Protein AF-A0A933Q058-F1 (afdb_monomer)

Secondary structure (DSSP, 8-state):
-EEES-BS-EEEEEEE--EEEEESS-EE-SSEEEES-EEEEEEEEEES-EEEEESTT-EEE-SSEEEES-EEEEEEEEEES-EEEEEE-S---PPEEEE-SSEEEES-EEEEEEEEEES-EEEEEESSS-S-EEEE-SSEEEEEEEEEEEEEEEES-EEEEEESSS-EEEE-SSEEEEESPPEE-S-EES-EE-S--------EEEEETTT-SEES-SEEEEEEEESS--EEEEESSTT-TT---EE--SEEEEE----SSS-EEEEEEEEEEEGGGTEEPPPEEEEEEES--EEEE-TT--TTS-S-STTS-BS-HHHHHHHH-SSEEEEEESEEEEETBEE--EEETTEEEEEEEES-EEEEEEEEE-TTSS-B-S-EEEE-TTSEEEEEEEEEEEEEEEEEEES-B-SB-SSEEEEEEES-EEEEEEEES-B-TTB-SSEEEEEES-EEEEEEEE--EEEPPSS-PPEE-SSEEEES-BS-EEEEEEES-EEEEESS-EE-SSEEEES-BS-EEEEEEES-EEEEESSS--EE-SSEEEES-EEEEEEEEEES-EEEEEE-S---PPEEEE-SSEEEES-EEEEEEEEEES-EEEEEESSS-S-EEEE-SSEEEEEEEEEEE-SEEES-EEEEEESSS-EEEE-SSEEEEESPPEE-S-EES-EEEESS--

pLDDT: mean 88.63, std 10.22, range [38.56, 98.69]

Sequence (674 aa):
MYLGFSTNCTLSGSIGSNFSRVHNAYNFGGGLYLDNTVDTIVDSVIRKNCNTIWWTGSNSSGGGVYVNRGSNITLNGAITENMSTAASSSTHGQPFICSGGGVYITNASHVTVNGIVSSNAVSASDTHGTHVVYSYGGGIACFNSTSIVLNTNILSNAGLANTTSLAGYAYGGGIYYEGTIPVISGTVINNIPDNLYPPYFNICYFAINSNARTTLDTNVAIYIEASNLQVMMLSTNSTFADASWEPIVSVKPWTFLTNGTAPEAMTIYAKFSNTALGYCTEIILDKITIGQNNFYIATSGSDTNDGAAPSAPLHSVQKAIDMCGSNATIYISQGTYTPGNGLSNISIAGSANGLVITNMKNINLLGGYDLAFSAATGVTTLNGQNSRVLYGENLSNIFISNFQFTTGNAAVGAGIFISNATLLRTTNITVTGCYGPQGGGAAFIFLTNSSIAGSFINNTFTPSDPAAYNAWGCGVYLGYSTNCTLSGSISSNFSRVHNAYNFGGGLYLDNTIGTTVDSVIKKNRNTIWWTGLNSSGGGVYVNRGSNITLNGAITENMSTAASSSTHGQPFICSGGGVYITNASYVTVNAIVSSNTVFASDTHGAHVVYSYGGGIACYNSTSIVLNTNILSNAALTNTSSLAGYANGGGIYYEGAIPAVFGTVSNNMPNNLYPP

Solvent-accessible surface area (backbone atoms only — not comparable to full-atom values): 28362 Å² total; per-residue (Å²): 84,82,45,65,68,44,65,71,42,76,45,74,54,75,44,59,69,32,79,42,78,42,71,70,45,75,44,70,12,18,32,31,27,38,35,46,25,31,48,30,40,34,51,28,39,30,30,47,6,27,22,39,28,46,38,63,63,25,42,13,31,2,0,19,30,20,38,33,50,25,34,49,34,35,42,36,40,39,33,30,47,6,28,8,28,18,37,36,85,58,80,62,75,44,55,34,39,6,26,0,0,17,30,21,39,31,55,25,35,40,40,35,39,34,46,38,31,29,48,6,25,8,34,9,37,28,74,68,15,62,30,45,20,30,6,29,0,0,18,31,18,37,34,65,31,42,63,38,38,35,51,26,36,32,35,48,6,29,4,27,5,40,40,70,67,39,63,43,43,31,42,28,3,32,59,27,79,46,68,59,84,59,49,71,75,46,53,79,45,76,44,42,46,41,65,89,60,80,88,71,80,63,59,66,48,68,26,43,58,82,63,37,42,31,34,80,57,53,64,42,41,35,38,38,43,60,57,86,47,52,28,30,31,61,24,77,46,92,82,38,87,90,42,63,82,40,74,68,58,59,67,42,81,44,72,61,90,71,94,82,82,64,64,43,80,43,50,42,32,37,35,41,25,26,75,96,74,76,44,69,55,70,82,45,68,40,59,34,24,34,57,52,37,54,33,24,28,26,88,86,36,37,75,87,40,87,8,73,40,63,94,41,17,13,28,28,57,39,56,50,52,73,37,36,64,52,59,25,39,38,42,27,26,42,49,77,30,29,53,76,48,30,25,31,71,55,65,57,97,88,33,40,26,16,33,77,48,66,74,33,36,45,34,37,42,40,29,2,17,40,86,71,64,80,48,72,80,54,46,17,32,40,35,11,83,60,13,14,22,32,41,36,33,49,33,33,44,34,36,43,34,24,33,32,30,26,38,6,28,24,59,53,7,0,17,32,27,35,38,61,28,32,40,37,36,37,36,51,32,34,30,35,49,7,28,7,38,45,15,3,3,25,26,26,38,26,38,33,55,21,37,42,29,52,30,40,31,32,50,13,40,19,62,38,56,88,67,63,42,42,32,37,1,20,23,30,22,40,36,70,21,34,48,30,39,38,27,36,34,34,30,47,6,36,27,38,28,35,58,28,43,35,38,3,5,18,30,20,37,36,47,24,32,48,29,38,32,54,25,40,29,30,49,4,26,24,36,28,42,45,66,58,43,48,13,33,2,0,18,31,21,38,32,50,24,31,48,32,37,39,31,51,34,32,30,48,6,26,10,23,22,38,37,83,59,73,68,71,41,53,36,39,8,30,0,0,17,31,20,39,29,56,23,33,41,37,35,36,50,23,40,30,29,48,5,30,8,34,13,37,30,76,65,20,49,33,43,30,31,5,31,0,1,19,31,21,38,34,65,29,42,66,37,37,34,53,25,44,32,34,48,5,26,3,29,21,41,52,70,68,35,65,54,42,30,42,30,4,35,61,30,75,45,74,58,82,63,49,74,70,52,53,77,46,76,42,39,51,37,54,81,59,83,132

Structure (mmCIF, N/CA/C/O backbone):
data_AF-A0A933Q058-F1
#
_entry.id   AF-A0A933Q058-F1
#
loop_
_atom_site.group_PDB
_atom_site.id
_atom_site.type_symbol
_atom_site.label_atom_id
_atom_site.label_alt_id
_atom_site.label_comp_id
_atom_site.label_asym_id
_atom_site.label_entity_id
_atom_site.label_seq_id
_atom_site.pdbx_PDB_ins_code
_atom_site.Cartn_x
_atom_site.Cartn_y
_atom_site.Cartn_z
_atom_site.occupancy
_atom_site.B_iso_or_equiv
_atom_site.auth_seq_id
_atom_site.auth_comp_id
_atom_site.auth_asym_id
_atom_site.auth_atom_id
_atom_site.pdbx_PDB_model_num
ATOM 1 N N . MET A 1 1 ? -25.260 10.326 3.370 1.00 70.25 1 MET A N 1
ATOM 2 C CA . MET A 1 1 ? -25.686 9.554 2.175 1.00 70.25 1 MET A CA 1
ATOM 3 C C . MET A 1 1 ? -26.856 10.277 1.519 1.00 70.25 1 MET A C 1
ATOM 5 O O . MET A 1 1 ? -27.718 10.733 2.254 1.00 70.25 1 MET A O 1
ATOM 9 N N . TYR A 1 2 ? -26.888 10.416 0.189 1.00 82.19 2 TYR A N 1
ATOM 10 C CA . TYR A 1 2 ? -27.966 11.108 -0.540 1.00 82.19 2 TYR A CA 1
ATOM 11 C C . TYR A 1 2 ? -28.702 10.142 -1.476 1.00 82.19 2 TYR A C 1
ATOM 13 O O . TYR A 1 2 ? -28.056 9.453 -2.263 1.00 82.19 2 TYR A O 1
ATOM 21 N N . LEU A 1 3 ? -30.033 10.112 -1.395 1.00 76.56 3 LEU A N 1
ATOM 22 C CA . LEU A 1 3 ? -30.933 9.385 -2.289 1.00 76.56 3 LEU A CA 1
ATOM 23 C C . LEU A 1 3 ? -31.960 10.378 -2.840 1.00 76.56 3 LEU A C 1
ATOM 25 O O . LEU A 1 3 ? -32.872 10.804 -2.135 1.00 76.56 3 LEU A O 1
ATOM 29 N N . GLY A 1 4 ? -31.776 10.769 -4.098 1.00 80.06 4 GLY A N 1
ATOM 30 C CA . GLY A 1 4 ? -32.676 11.670 -4.812 1.00 80.06 4 GLY A CA 1
ATOM 31 C C . GLY A 1 4 ? -33.448 10.929 -5.898 1.00 80.06 4 GLY A C 1
ATOM 32 O O . GLY A 1 4 ? -32.843 10.147 -6.629 1.00 80.06 4 GLY A O 1
ATOM 33 N N . PHE A 1 5 ? -34.747 11.203 -6.047 1.00 83.25 5 PHE A N 1
ATOM 34 C CA . PHE A 1 5 ? -35.586 10.697 -7.150 1.00 83.25 5 PHE A CA 1
ATOM 35 C C . PHE A 1 5 ? -35.642 9.162 -7.268 1.00 83.25 5 PHE A C 1
ATOM 37 O O . PHE A 1 5 ? -35.881 8.618 -8.347 1.00 83.25 5 PHE A O 1
ATOM 44 N N . SER A 1 6 ? -35.395 8.447 -6.172 1.00 73.12 6 SER A N 1
ATOM 45 C CA . SER A 1 6 ? -35.376 6.987 -6.156 1.00 73.12 6 SER A CA 1
ATOM 46 C C . SER A 1 6 ? -36.771 6.406 -5.920 1.00 73.12 6 SER A C 1
ATOM 48 O O . SER A 1 6 ? -37.560 6.968 -5.162 1.00 73.12 6 SER A O 1
ATOM 50 N N . THR A 1 7 ? -37.066 5.259 -6.535 1.00 82.31 7 THR A N 1
ATOM 51 C CA . THR A 1 7 ? -38.324 4.517 -6.343 1.00 82.31 7 THR A CA 1
ATOM 52 C C . THR A 1 7 ? -38.019 3.080 -5.911 1.00 82.31 7 THR A C 1
ATOM 54 O O . THR A 1 7 ? -37.052 2.497 -6.403 1.00 82.31 7 THR A O 1
ATOM 57 N N . ASN A 1 8 ? -38.810 2.506 -4.995 1.00 83.81 8 ASN A N 1
ATOM 58 C CA . ASN A 1 8 ? -38.690 1.109 -4.537 1.00 83.81 8 ASN A CA 1
ATOM 59 C C . ASN A 1 8 ? -37.315 0.728 -3.948 1.00 83.81 8 ASN A C 1
ATOM 61 O O . ASN A 1 8 ? -36.784 -0.352 -4.214 1.00 83.81 8 ASN A O 1
ATOM 65 N N . CYS A 1 9 ? -36.697 1.614 -3.164 1.00 73.12 9 CYS A N 1
ATOM 66 C CA . CYS A 1 9 ? -35.391 1.346 -2.558 1.00 73.12 9 CYS A CA 1
ATOM 67 C C . CYS A 1 9 ? -35.518 0.749 -1.153 1.00 73.12 9 CYS A C 1
ATOM 69 O O . CYS A 1 9 ? -36.302 1.223 -0.337 1.00 73.12 9 CYS A O 1
ATOM 71 N N . THR A 1 10 ? -34.693 -0.255 -0.846 1.00 83.19 10 THR A N 1
ATOM 72 C CA . THR A 1 10 ? -34.509 -0.756 0.525 1.00 83.19 10 THR A CA 1
ATOM 73 C C . THR A 1 10 ? -33.069 -0.529 0.961 1.00 83.19 10 THR A C 1
ATOM 75 O O . THR A 1 10 ? -32.141 -0.967 0.284 1.00 83.19 10 THR A O 1
ATOM 78 N N . LEU A 1 11 ? -32.882 0.159 2.085 1.00 71.94 11 LEU A N 1
ATOM 79 C CA . LEU A 1 11 ? -31.578 0.446 2.674 1.00 71.94 11 LEU A CA 1
ATOM 80 C C . LEU A 1 11 ? -31.469 -0.237 4.037 1.00 71.94 11 LEU A C 1
ATOM 82 O O . LEU A 1 11 ? -32.183 0.136 4.964 1.00 71.94 11 LEU A O 1
ATOM 86 N N . SER A 1 12 ? -30.559 -1.201 4.170 1.00 73.19 12 SER A N 1
ATOM 87 C CA . SER A 1 12 ? -30.321 -1.935 5.418 1.00 73.19 12 SER A CA 1
ATOM 88 C C . SER A 1 12 ? -28.875 -1.812 5.895 1.00 73.19 12 SER A C 1
ATOM 90 O O . SER A 1 12 ? -27.958 -1.838 5.073 1.00 73.19 12 SER A O 1
ATOM 92 N N . GLY A 1 13 ? -28.652 -1.739 7.210 1.00 71.81 13 GLY A N 1
ATOM 93 C CA . GLY A 1 13 ? -27.310 -1.695 7.806 1.00 71.81 13 GLY A CA 1
ATOM 94 C C . GLY A 1 13 ? -27.154 -0.649 8.913 1.00 71.81 13 GLY A C 1
ATOM 95 O O . GLY A 1 13 ? -28.081 -0.381 9.674 1.00 71.81 13 GLY A O 1
ATOM 96 N N . SER A 1 14 ? -25.959 -0.066 9.038 1.00 68.00 14 SER A N 1
ATOM 97 C CA . SER A 1 14 ? -25.660 0.984 10.022 1.00 68.00 14 SER A CA 1
ATOM 98 C C . SER A 1 14 ? -25.080 2.215 9.330 1.00 68.00 14 SER A C 1
ATOM 100 O O . SER A 1 14 ? -24.091 2.108 8.610 1.00 68.00 14 SER A O 1
ATOM 102 N N . ILE A 1 15 ? -25.645 3.391 9.602 1.00 66.00 15 ILE A N 1
ATOM 103 C CA . ILE A 1 15 ? -25.160 4.692 9.123 1.00 66.00 15 ILE A CA 1
ATOM 104 C C . ILE A 1 15 ? -24.806 5.531 10.344 1.00 66.00 15 ILE A C 1
ATOM 106 O O . ILE A 1 15 ? -25.688 6.013 11.056 1.00 66.00 15 ILE A O 1
ATOM 110 N N . GLY A 1 16 ? -23.521 5.727 10.617 1.00 77.06 16 GLY A N 1
ATOM 111 C CA . GLY A 1 16 ? -23.156 6.498 11.794 1.00 77.06 16 GLY A CA 1
ATOM 112 C C . GLY A 1 16 ? -21.822 7.201 11.747 1.00 77.06 16 GLY A C 1
ATOM 113 O O . GLY A 1 16 ? -21.013 6.952 10.859 1.00 77.06 16 GLY A O 1
ATOM 114 N N . SER A 1 17 ? -21.625 8.081 12.729 1.00 73.19 17 SER A N 1
ATOM 115 C CA . SER A 1 17 ? -20.403 8.874 12.908 1.00 73.19 17 SER A CA 1
ATOM 116 C C . SER A 1 17 ? -20.045 9.766 11.714 1.00 73.19 17 SER A C 1
ATOM 118 O O . SER A 1 17 ? -18.878 10.090 11.510 1.00 73.19 17 SER A O 1
ATOM 120 N N . ASN A 1 18 ? -21.040 10.193 10.933 1.00 62.34 18 ASN A N 1
ATOM 121 C CA . ASN A 1 18 ? -20.830 11.148 9.849 1.00 62.34 18 ASN A CA 1
ATOM 122 C C . ASN A 1 18 ? -20.874 12.585 10.385 1.00 62.34 18 ASN A C 1
ATOM 124 O O . ASN A 1 18 ? -21.726 12.919 11.208 1.00 62.34 18 ASN A O 1
ATOM 128 N N . PHE A 1 19 ? -19.977 13.446 9.903 1.00 72.06 19 PHE A N 1
ATOM 129 C CA . PHE A 1 19 ? -19.907 14.856 10.290 1.00 72.06 19 PHE A CA 1
ATOM 130 C C . PHE A 1 19 ? -19.997 15.744 9.045 1.00 72.06 19 PHE A C 1
ATOM 132 O O . PHE A 1 19 ? -19.083 15.762 8.222 1.00 72.06 19 PHE A O 1
ATOM 139 N N . SER A 1 20 ? -21.099 16.482 8.907 1.00 69.19 20 SER A N 1
ATOM 140 C CA . SER A 1 20 ? -21.305 17.474 7.849 1.00 69.19 20 SER A CA 1
ATOM 141 C C . SER A 1 20 ? -21.187 18.875 8.434 1.00 69.19 20 SER A C 1
ATOM 143 O O . SER A 1 20 ? -21.938 19.230 9.343 1.00 69.19 20 SER A O 1
ATOM 145 N N . ARG A 1 21 ? -20.270 19.690 7.905 1.00 79.19 21 ARG A N 1
ATOM 146 C CA . ARG A 1 21 ? -20.105 21.089 8.310 1.00 79.19 21 ARG A CA 1
ATOM 147 C C . ARG A 1 21 ? -20.071 22.001 7.098 1.00 79.19 21 ARG A C 1
ATOM 149 O O . ARG A 1 21 ? -19.210 21.855 6.236 1.00 79.19 21 ARG A O 1
ATOM 156 N N . VAL A 1 22 ? -20.987 22.962 7.068 1.00 74.19 22 VAL A N 1
ATOM 157 C CA . VAL A 1 22 ? -21.138 23.908 5.958 1.00 74.19 22 VAL A CA 1
ATOM 158 C C . VAL A 1 22 ? -21.063 25.340 6.483 1.00 74.19 22 VAL A C 1
ATOM 160 O O . VAL A 1 22 ? -21.399 25.621 7.635 1.00 74.19 22 VAL A O 1
ATOM 163 N N . HIS A 1 23 ? -20.560 26.240 5.643 1.00 75.94 23 HIS A N 1
ATOM 164 C CA . HIS A 1 23 ? -20.405 27.659 5.931 1.00 75.94 23 HIS A CA 1
ATOM 165 C C . HIS A 1 23 ? -21.277 28.441 4.946 1.00 75.94 23 HIS A C 1
ATOM 167 O O . HIS A 1 23 ? -21.086 28.300 3.739 1.00 75.94 23 HIS A O 1
ATOM 173 N N . ASN A 1 24 ? -22.219 29.251 5.439 1.00 73.44 24 ASN A N 1
ATOM 174 C CA . ASN A 1 24 ? -23.080 30.107 4.605 1.00 73.44 24 ASN A CA 1
ATOM 175 C C . ASN A 1 24 ? -23.979 29.377 3.575 1.00 73.44 24 ASN A C 1
ATOM 177 O O . ASN A 1 24 ? -24.245 29.893 2.489 1.00 73.44 24 ASN A O 1
ATOM 181 N N . ALA A 1 25 ? -24.470 28.180 3.898 1.00 74.62 25 ALA A N 1
ATOM 182 C CA . ALA A 1 25 ? -25.491 27.496 3.104 1.00 74.62 25 ALA A CA 1
ATOM 183 C C . ALA A 1 25 ? -26.349 26.581 3.985 1.00 74.62 25 ALA A C 1
ATOM 185 O O . ALA A 1 25 ? -25.986 26.285 5.122 1.00 74.62 25 ALA A O 1
ATOM 186 N N . TYR A 1 26 ? -27.478 26.122 3.446 1.00 84.50 26 TYR A N 1
ATOM 187 C CA . TYR A 1 26 ? -28.307 25.109 4.091 1.00 84.50 26 TYR A CA 1
ATOM 188 C C . TYR A 1 26 ? -27.584 23.760 4.155 1.00 84.50 26 TYR A C 1
ATOM 190 O O . TYR A 1 26 ? -26.911 23.367 3.202 1.00 84.50 26 TYR A O 1
ATOM 198 N N . ASN A 1 27 ? -27.750 23.039 5.262 1.00 84.44 27 ASN A N 1
ATOM 199 C CA . ASN A 1 27 ? -27.150 21.723 5.463 1.00 84.44 27 ASN A CA 1
ATOM 200 C C . ASN A 1 27 ? -28.231 20.735 5.901 1.00 84.44 27 ASN A C 1
ATOM 202 O O . ASN A 1 27 ? -28.989 20.996 6.842 1.00 84.44 27 ASN A O 1
ATOM 206 N N . PHE A 1 28 ? -28.301 19.600 5.211 1.00 90.19 28 PHE A N 1
ATOM 207 C CA . PHE A 1 28 ? -29.399 18.644 5.306 1.00 90.19 28 PHE A CA 1
ATOM 208 C C . PHE A 1 28 ? -28.862 17.219 5.468 1.00 90.19 28 PHE A C 1
ATOM 210 O O . PHE A 1 28 ? -28.006 16.798 4.692 1.00 90.19 28 PHE A O 1
ATOM 217 N N . GLY A 1 29 ? -29.401 16.461 6.428 1.00 78.88 29 GLY A N 1
ATOM 218 C CA . GLY A 1 29 ? -29.218 15.006 6.507 1.00 78.88 29 GLY A CA 1
ATOM 219 C C . GLY A 1 29 ? -27.805 14.562 6.892 1.00 78.88 29 GLY A C 1
ATOM 220 O O . GLY A 1 29 ? -27.083 14.013 6.061 1.00 78.88 29 GLY A O 1
ATOM 221 N N . GLY A 1 30 ? -27.421 14.736 8.162 1.00 80.81 30 GLY A N 1
ATOM 222 C CA . GLY A 1 30 ? -26.083 14.378 8.655 1.00 80.81 30 GLY A CA 1
ATOM 223 C C . GLY A 1 30 ? -25.716 12.906 8.424 1.00 80.81 30 GLY A C 1
ATOM 224 O O . GLY A 1 30 ? -24.561 12.608 8.129 1.00 80.81 30 GLY A O 1
ATOM 225 N N . GLY A 1 31 ? -26.689 11.991 8.491 1.00 84.75 31 GLY A N 1
ATOM 226 C CA . GLY A 1 31 ? -26.534 10.592 8.079 1.00 84.75 31 GLY A CA 1
ATOM 227 C C . GLY A 1 31 ? -27.112 10.315 6.688 1.00 84.75 31 GLY A C 1
ATOM 228 O O . GLY A 1 31 ? -26.407 9.833 5.794 1.00 84.75 31 GLY A O 1
ATOM 229 N N . LEU A 1 32 ? -28.396 10.622 6.490 1.00 89.75 32 LEU A N 1
ATOM 230 C CA . LEU A 1 32 ? -29.166 10.280 5.293 1.00 89.75 32 LEU A CA 1
ATOM 231 C C . LEU A 1 32 ? -30.033 11.455 4.819 1.00 89.75 32 LEU A C 1
ATOM 233 O O . LEU A 1 32 ? -30.752 12.057 5.610 1.00 89.75 32 LEU A O 1
ATOM 237 N N . TYR A 1 33 ? -30.010 11.733 3.519 1.00 92.06 33 TYR A N 1
ATOM 238 C CA . TYR A 1 33 ? -30.860 12.717 2.856 1.00 92.06 33 TYR A CA 1
ATOM 239 C C . TYR A 1 33 ? -31.680 12.030 1.752 1.00 92.06 33 TYR A C 1
ATOM 241 O O . TYR A 1 33 ? -31.114 11.553 0.771 1.00 92.06 33 TYR A O 1
ATOM 249 N N . LEU A 1 34 ? -33.004 11.983 1.932 1.00 91.94 34 LEU A N 1
ATOM 250 C CA . LEU A 1 34 ? -34.005 11.504 0.981 1.00 91.94 34 LEU A CA 1
ATOM 251 C C . LEU A 1 34 ? -34.728 12.698 0.327 1.00 91.94 34 LEU A C 1
ATOM 253 O O . LEU A 1 34 ? -35.500 13.380 1.001 1.00 91.94 34 LEU A O 1
ATOM 257 N N . ASP A 1 35 ? -34.517 12.948 -0.967 1.00 94.19 35 ASP A N 1
ATOM 258 C CA . ASP A 1 35 ? -35.230 13.997 -1.721 1.00 94.19 35 ASP A CA 1
ATOM 259 C C . ASP A 1 35 ? -36.079 13.386 -2.837 1.00 94.19 35 ASP A C 1
ATOM 261 O O . ASP A 1 35 ? -35.569 12.692 -3.716 1.00 94.19 35 ASP A O 1
ATOM 265 N N . ASN A 1 36 ? -37.382 13.657 -2.820 1.00 92.94 36 ASN A N 1
ATOM 266 C CA . ASN A 1 36 ? -38.332 13.191 -3.827 1.00 92.94 36 ASN A CA 1
ATOM 267 C C . ASN A 1 36 ? -38.279 11.664 -4.054 1.00 92.94 36 ASN A C 1
ATOM 269 O O . ASN A 1 36 ? -38.253 11.189 -5.189 1.00 92.94 36 ASN A O 1
ATOM 273 N N . THR A 1 37 ? -38.185 10.898 -2.965 1.00 89.12 37 THR A N 1
ATOM 274 C CA . THR A 1 37 ? -38.120 9.429 -3.003 1.00 89.12 37 THR A CA 1
ATOM 275 C C . THR A 1 37 ? -39.501 8.810 -2.804 1.00 89.12 37 THR A C 1
ATOM 277 O O . THR A 1 37 ? -40.326 9.352 -2.068 1.00 89.12 37 THR A O 1
ATOM 280 N N . VAL A 1 38 ? -39.760 7.679 -3.461 1.00 88.38 38 VAL A N 1
ATOM 281 C CA . VAL A 1 38 ? -41.050 6.975 -3.422 1.00 88.38 38 VAL A CA 1
ATOM 282 C C . VAL A 1 38 ? -40.843 5.519 -3.008 1.00 88.38 38 VAL A C 1
ATOM 284 O O . VAL A 1 38 ? -39.874 4.892 -3.440 1.00 88.38 38 VAL A O 1
ATOM 287 N N . ASP A 1 39 ? -41.726 4.979 -2.166 1.00 75.31 39 ASP A N 1
ATOM 288 C CA . ASP A 1 39 ? -41.724 3.566 -1.746 1.00 75.31 39 ASP A CA 1
ATOM 289 C C . ASP A 1 39 ? -40.354 3.115 -1.199 1.00 75.31 39 ASP A C 1
ATOM 291 O O . ASP A 1 39 ? -39.763 2.129 -1.640 1.00 75.31 39 ASP A O 1
ATOM 295 N N . THR A 1 40 ? -39.787 3.897 -0.276 1.00 81.12 40 THR A N 1
ATOM 296 C CA . THR A 1 40 ? -38.443 3.648 0.270 1.00 81.12 40 THR A CA 1
ATOM 297 C C . THR A 1 40 ? -38.521 3.111 1.695 1.00 81.12 40 THR A C 1
ATOM 299 O O . THR A 1 40 ? -39.088 3.762 2.573 1.00 81.12 40 THR A O 1
ATOM 302 N N . ILE A 1 41 ? -37.912 1.947 1.936 1.00 77.06 41 ILE A N 1
ATOM 303 C CA . ILE A 1 41 ? -37.760 1.346 3.265 1.00 77.06 41 ILE A CA 1
ATOM 304 C C . ILE A 1 41 ? -36.318 1.542 3.723 1.00 77.06 41 ILE A C 1
ATOM 306 O O . ILE A 1 41 ? -35.376 1.084 3.082 1.00 77.06 41 ILE A O 1
ATOM 310 N N . VAL A 1 42 ? -36.130 2.193 4.860 1.00 79.50 42 VAL A N 1
ATOM 311 C CA . VAL A 1 42 ? -34.835 2.284 5.531 1.00 79.50 42 VAL A CA 1
ATOM 312 C C . VAL A 1 42 ? -34.917 1.403 6.762 1.00 79.50 42 VAL A C 1
ATOM 314 O O . VAL A 1 42 ? -35.600 1.778 7.694 1.00 79.50 42 VAL A O 1
ATOM 317 N N . ASP A 1 43 ? -34.265 0.246 6.767 1.00 81.25 43 ASP A N 1
ATOM 318 C CA . ASP A 1 43 ? -34.194 -0.679 7.904 1.00 81.25 43 ASP A CA 1
ATOM 319 C C . ASP A 1 43 ? -32.783 -0.663 8.500 1.00 81.25 43 ASP A C 1
ATOM 321 O O . ASP A 1 43 ? -31.950 -1.536 8.248 1.00 81.25 43 ASP A O 1
ATOM 325 N N . SER A 1 44 ? -32.445 0.436 9.174 1.00 79.94 44 SER A N 1
ATOM 326 C CA . SER A 1 44 ? -31.058 0.741 9.537 1.00 79.94 44 SER A CA 1
ATOM 327 C C . SER A 1 44 ? -30.918 1.348 10.929 1.00 79.94 44 SER A C 1
ATOM 329 O O . SER A 1 44 ? -31.812 2.021 11.441 1.00 79.94 44 SER A O 1
ATOM 331 N N . VAL A 1 45 ? -29.740 1.165 11.530 1.00 85.94 45 VAL A N 1
ATOM 332 C CA . VAL A 1 45 ? -29.320 1.909 12.725 1.00 85.94 45 VAL A CA 1
ATOM 333 C C . VAL A 1 45 ? -28.616 3.191 12.286 1.00 85.94 45 VAL A C 1
ATOM 335 O O . VAL A 1 45 ? -27.536 3.137 11.700 1.00 85.94 45 VAL A O 1
ATOM 338 N N . ILE A 1 46 ? -29.209 4.348 12.571 1.00 85.69 46 ILE A N 1
ATOM 339 C CA . ILE A 1 46 ? -28.682 5.662 12.193 1.00 85.69 46 ILE A CA 1
ATOM 340 C C . ILE A 1 46 ? -28.238 6.396 13.451 1.00 85.69 46 ILE A C 1
ATOM 342 O O . ILE A 1 46 ? -29.079 6.868 14.216 1.00 85.69 46 ILE A O 1
ATOM 346 N N . ARG A 1 47 ? -26.925 6.491 13.692 1.00 88.75 47 ARG A N 1
ATOM 347 C CA . ARG A 1 47 ? -26.432 7.016 14.972 1.00 88.75 47 ARG A CA 1
ATOM 348 C C . ARG A 1 47 ? -25.191 7.886 14.936 1.00 88.75 47 ARG A C 1
ATOM 350 O O . ARG A 1 47 ? -24.323 7.685 14.098 1.00 88.75 47 ARG A O 1
ATOM 357 N N . LYS A 1 48 ? -25.042 8.790 15.907 1.00 82.25 48 LYS A N 1
ATOM 358 C CA . LYS A 1 48 ? -23.851 9.656 16.052 1.00 82.25 48 LYS A CA 1
ATOM 359 C C . LYS A 1 48 ? -23.544 10.511 14.819 1.00 82.25 48 LYS A C 1
ATOM 361 O O . LYS A 1 48 ? -22.388 10.851 14.582 1.00 82.25 48 LYS A O 1
ATOM 366 N N . ASN A 1 49 ? -24.544 10.822 14.000 1.00 79.69 49 ASN A N 1
ATOM 367 C CA . ASN A 1 49 ? -24.354 11.717 12.866 1.00 79.69 49 ASN A CA 1
ATOM 368 C C . ASN A 1 49 ? -24.531 13.166 13.320 1.00 79.69 49 ASN A C 1
ATOM 370 O O . ASN A 1 49 ? -25.363 13.452 14.177 1.00 79.69 49 ASN A O 1
ATOM 374 N N . CYS A 1 50 ? -23.749 14.080 12.759 1.00 85.06 50 CYS A N 1
ATOM 375 C CA . CYS A 1 50 ? -23.771 15.487 13.123 1.00 85.06 50 CYS A CA 1
ATOM 376 C C . CYS A 1 50 ? -23.856 16.369 11.878 1.00 85.06 50 CYS A C 1
ATOM 378 O O . CYS A 1 50 ? -23.049 16.251 10.956 1.00 85.06 50 CYS A O 1
ATOM 380 N N . ASN A 1 51 ? -24.827 17.274 11.879 1.00 84.44 51 ASN A N 1
ATOM 381 C CA . ASN A 1 51 ? -25.043 18.284 10.859 1.00 84.44 51 ASN A CA 1
ATOM 382 C C . ASN A 1 51 ? -24.845 19.670 11.485 1.00 84.44 51 ASN A C 1
ATOM 384 O O . ASN A 1 51 ? -25.671 20.116 12.273 1.00 84.44 51 ASN A O 1
ATOM 388 N N . THR A 1 52 ? -23.755 20.358 11.154 1.00 86.81 52 THR A N 1
ATOM 389 C CA . THR A 1 52 ? -23.413 21.670 11.716 1.00 86.81 52 THR A CA 1
ATOM 390 C C . THR A 1 52 ? -23.370 22.751 10.637 1.00 86.81 52 THR A C 1
ATOM 392 O O . THR A 1 52 ? -22.783 22.560 9.570 1.00 86.81 52 THR A O 1
ATOM 395 N N . ILE A 1 53 ? -23.926 23.926 10.932 1.00 85.69 53 ILE A N 1
ATOM 396 C CA . ILE A 1 53 ? -23.722 25.141 10.137 1.00 85.69 53 ILE A CA 1
ATOM 397 C C . ILE A 1 53 ? -23.242 26.267 11.029 1.00 85.69 53 ILE A C 1
ATOM 399 O O . ILE A 1 53 ? -23.833 26.508 12.084 1.00 85.69 53 ILE A O 1
ATOM 403 N N . TRP A 1 54 ? -22.212 26.973 10.567 1.00 80.81 54 TRP A N 1
ATOM 404 C CA . TRP A 1 54 ? -21.769 28.237 11.143 1.00 80.81 54 TRP A CA 1
ATOM 405 C C . TRP A 1 54 ? -21.984 29.355 10.118 1.00 80.81 54 TRP A C 1
ATOM 407 O O . TRP A 1 54 ? -21.643 29.150 8.950 1.00 80.81 54 TRP A O 1
ATOM 417 N N . TRP A 1 55 ? -22.510 30.505 10.573 1.00 77.50 55 TRP A N 1
ATOM 418 C CA . TRP A 1 55 ? -22.725 31.777 9.836 1.00 77.50 55 TRP A CA 1
ATOM 419 C C . TRP A 1 55 ? -24.176 32.094 9.400 1.00 77.50 55 TRP A C 1
ATOM 421 O O . TRP A 1 55 ? -25.074 31.275 9.555 1.00 77.50 55 TRP A O 1
ATOM 431 N N . THR A 1 56 ? -24.411 33.334 8.943 1.00 69.06 56 THR A N 1
ATOM 432 C CA . THR A 1 56 ? -25.695 34.068 8.888 1.00 69.06 56 THR A CA 1
ATOM 433 C C . THR A 1 56 ? -26.825 33.359 8.150 1.00 69.06 56 THR A C 1
ATOM 435 O O . THR A 1 56 ? -26.612 32.844 7.055 1.00 69.06 56 THR A O 1
ATOM 438 N N . GLY A 1 57 ? -28.050 33.430 8.691 1.00 69.25 57 GLY A N 1
ATOM 439 C CA . GLY A 1 57 ? -29.290 33.119 7.962 1.00 69.25 57 GLY A CA 1
ATOM 440 C C . GLY A 1 57 ? -29.408 31.683 7.447 1.00 69.25 57 GLY A C 1
ATOM 441 O O . GLY A 1 57 ? -30.056 31.448 6.431 1.00 69.25 57 GLY A O 1
ATOM 442 N N . SER A 1 58 ? -28.741 30.734 8.102 1.00 75.94 58 SER A N 1
ATOM 443 C CA . SER A 1 58 ? -28.660 29.351 7.637 1.00 75.94 58 SER A CA 1
ATOM 444 C C . SER A 1 58 ? -29.518 28.410 8.485 1.00 75.94 58 SER A C 1
ATOM 446 O O . SER A 1 58 ? -29.563 28.547 9.709 1.00 75.94 58 SER A O 1
ATOM 448 N N . ASN A 1 59 ? -30.140 27.416 7.834 1.00 89.31 59 ASN A N 1
ATOM 449 C CA . ASN A 1 59 ? -30.934 26.386 8.509 1.00 89.31 59 ASN A CA 1
ATOM 450 C C . ASN A 1 59 ? -30.227 25.032 8.469 1.00 89.31 59 ASN A C 1
ATOM 452 O O . ASN A 1 59 ? -29.873 24.555 7.387 1.00 89.31 59 ASN A O 1
ATOM 456 N N . SER A 1 60 ? -30.057 24.410 9.637 1.00 91.69 60 SER A N 1
ATOM 457 C CA . SER A 1 60 ? -29.539 23.042 9.766 1.00 91.69 60 SER A CA 1
ATOM 458 C C . SER A 1 60 ? -30.702 22.097 10.038 1.00 91.69 60 SER A C 1
ATOM 460 O O . SER A 1 60 ? -31.553 22.384 10.885 1.00 91.69 60 SER A O 1
ATOM 462 N N . SER A 1 61 ? -30.824 21.010 9.279 1.00 93.62 61 SER A N 1
ATOM 463 C CA . SER A 1 61 ? -31.964 20.103 9.433 1.00 93.62 61 SER A CA 1
ATOM 464 C C . SER A 1 61 ? -31.608 18.632 9.243 1.00 93.62 61 SER A C 1
ATOM 466 O O . SER A 1 61 ? -30.875 18.272 8.321 1.00 93.62 61 SER A O 1
ATOM 468 N N . GLY A 1 62 ? -32.171 17.766 10.087 1.00 88.00 62 GLY A N 1
ATOM 469 C CA . GLY A 1 62 ? -32.012 16.315 9.991 1.00 88.00 62 GLY A CA 1
ATOM 470 C C . GLY A 1 62 ? -30.609 15.861 10.385 1.00 88.00 62 GLY A C 1
ATOM 471 O O . GLY A 1 62 ? -29.809 15.527 9.514 1.00 88.00 62 GLY A O 1
ATOM 472 N N . GLY A 1 63 ? -30.287 15.843 11.680 1.00 89.19 63 GLY A N 1
ATOM 473 C CA . GLY A 1 63 ? -28.977 15.371 12.153 1.00 89.19 63 GLY A CA 1
ATOM 474 C C . GLY A 1 63 ? -28.723 13.907 11.776 1.00 89.19 63 GLY A C 1
ATOM 475 O O . GLY A 1 63 ? -27.639 13.565 11.307 1.00 89.19 63 GLY A O 1
ATOM 476 N N . GLY A 1 64 ? -29.748 13.057 11.897 1.00 93.44 64 GLY A N 1
ATOM 477 C CA . GLY A 1 64 ? -29.749 11.684 11.391 1.00 93.44 64 GLY A CA 1
ATOM 478 C C . GLY A 1 64 ? -30.287 11.601 9.963 1.00 93.44 64 GLY A C 1
ATOM 479 O O . GLY A 1 64 ? -29.535 11.312 9.032 1.00 93.44 64 GLY A O 1
ATOM 480 N N . VAL A 1 65 ? -31.586 11.859 9.792 1.00 95.25 65 VAL A N 1
ATOM 481 C CA . VAL A 1 65 ? -32.320 11.703 8.527 1.00 95.25 65 VAL A CA 1
ATOM 482 C C . VAL A 1 65 ? -33.018 13.001 8.136 1.00 95.25 65 VAL A C 1
ATOM 484 O O . VAL A 1 65 ? -33.695 13.618 8.955 1.00 95.25 65 VAL A O 1
ATOM 487 N N . TYR A 1 66 ? -32.909 13.385 6.868 1.00 96.12 66 TYR A N 1
ATOM 488 C CA . TYR A 1 66 ? -33.671 14.471 6.261 1.00 96.12 66 TYR A CA 1
ATOM 489 C C . TYR A 1 66 ? -34.525 13.929 5.112 1.00 96.12 66 TYR A C 1
ATOM 491 O O . TYR A 1 66 ? -33.999 13.293 4.201 1.00 96.12 66 TYR A O 1
ATOM 499 N N . VAL A 1 67 ? -35.831 14.184 5.151 1.00 96.25 67 VAL A N 1
ATOM 500 C CA . VAL A 1 67 ? -36.815 13.753 4.153 1.00 96.25 67 VAL A CA 1
ATOM 501 C C . VAL A 1 67 ? -37.484 14.978 3.545 1.00 96.25 67 VAL A C 1
ATOM 503 O O . VAL A 1 67 ? -38.133 15.739 4.258 1.00 96.25 67 VAL A O 1
ATOM 506 N N . ASN A 1 68 ? -37.373 15.145 2.230 1.00 96.12 68 ASN A N 1
ATOM 507 C CA . ASN A 1 68 ? -38.015 16.222 1.482 1.00 96.12 68 ASN A CA 1
ATOM 508 C C . ASN A 1 68 ? -38.821 15.658 0.316 1.00 96.12 68 ASN A C 1
ATOM 510 O O . ASN A 1 68 ? -38.295 14.871 -0.465 1.00 96.12 68 ASN A O 1
ATOM 514 N N . ARG A 1 69 ? -40.090 16.061 0.178 1.00 95.44 69 ARG A N 1
ATOM 515 C CA . ARG A 1 69 ? -40.954 15.699 -0.970 1.00 95.44 69 ARG A CA 1
ATOM 516 C C . ARG A 1 69 ? -41.137 14.197 -1.219 1.00 95.44 69 ARG A C 1
ATOM 518 O O . ARG A 1 69 ? -41.504 13.798 -2.316 1.00 95.44 69 ARG A O 1
ATOM 525 N N . GLY A 1 70 ? -40.865 13.355 -0.230 1.00 91.81 70 GLY A N 1
ATOM 526 C CA . GLY A 1 70 ? -41.001 11.909 -0.376 1.00 91.81 70 GLY A CA 1
ATOM 527 C C . GLY A 1 70 ? -42.443 11.414 -0.251 1.00 91.81 70 GLY A C 1
ATOM 528 O O . GLY A 1 70 ? -43.260 12.067 0.401 1.00 91.81 70 GLY A O 1
ATOM 529 N N . SER A 1 71 ? -42.751 10.250 -0.826 1.00 94.31 71 SER A N 1
ATOM 530 C CA . SER A 1 71 ? -44.035 9.560 -0.641 1.00 94.31 71 SER A CA 1
ATOM 531 C C . SER A 1 71 ? -43.864 8.087 -0.269 1.00 94.31 71 SER A C 1
ATOM 533 O O . SER A 1 71 ? -43.042 7.404 -0.871 1.00 94.31 71 SER A O 1
ATOM 535 N N . ASN A 1 72 ? -44.654 7.572 0.676 1.00 93.00 72 ASN A N 1
ATOM 536 C CA . ASN A 1 72 ? -44.594 6.169 1.129 1.00 93.00 72 ASN A CA 1
ATOM 537 C C . ASN A 1 72 ? -43.206 5.767 1.667 1.00 93.00 72 ASN A C 1
ATOM 539 O O . ASN A 1 72 ? -42.642 4.735 1.301 1.00 93.00 72 ASN A O 1
ATOM 543 N N . ILE A 1 73 ? -42.625 6.603 2.527 1.00 93.75 73 ILE A N 1
ATOM 544 C CA . ILE A 1 73 ? -41.325 6.319 3.145 1.00 93.75 73 ILE A CA 1
ATOM 545 C C . ILE A 1 73 ? -41.548 5.609 4.473 1.00 93.75 73 ILE A C 1
ATOM 547 O O . ILE A 1 73 ? -42.309 6.083 5.313 1.00 93.75 73 ILE A O 1
ATOM 551 N N . THR A 1 74 ? -40.837 4.508 4.691 1.00 96.12 74 THR A N 1
ATOM 552 C CA . THR A 1 74 ? -40.822 3.790 5.966 1.00 96.12 74 THR A CA 1
ATOM 553 C C . THR A 1 74 ? -39.419 3.825 6.561 1.00 96.12 74 THR A C 1
ATOM 555 O O . THR A 1 74 ? -38.485 3.270 5.990 1.00 96.12 74 THR A O 1
ATOM 558 N N . LEU A 1 75 ? -39.265 4.469 7.717 1.00 95.00 75 LEU A N 1
ATOM 559 C CA . LEU A 1 75 ? -38.035 4.469 8.505 1.00 95.00 75 LEU A CA 1
ATOM 560 C C . LEU A 1 75 ? -38.177 3.441 9.631 1.00 95.00 75 LEU A C 1
ATOM 562 O O . LEU A 1 75 ? -38.850 3.705 10.620 1.00 95.00 75 LEU A O 1
ATOM 566 N N . ASN A 1 76 ? -37.565 2.277 9.464 1.00 91.19 76 ASN A N 1
ATOM 567 C CA . ASN A 1 76 ? -37.455 1.201 10.440 1.00 91.19 76 ASN A CA 1
ATOM 568 C C . ASN A 1 76 ? -36.066 1.215 11.105 1.00 91.19 76 ASN A C 1
ATOM 570 O O . ASN A 1 76 ? -35.044 1.466 10.464 1.00 91.19 76 ASN A O 1
ATOM 574 N N . GLY A 1 77 ? -36.021 0.905 12.401 1.00 89.44 77 GLY A N 1
ATOM 575 C CA . GLY A 1 77 ? -34.773 0.713 13.141 1.00 89.44 77 GLY A CA 1
ATOM 576 C C . GLY A 1 77 ? -34.563 1.732 14.260 1.00 89.44 77 GLY A C 1
ATOM 577 O O . GLY A 1 77 ? -35.516 2.207 14.879 1.00 89.44 77 GLY A O 1
ATOM 578 N N . ALA A 1 78 ? -33.300 2.016 14.577 1.00 91.12 78 ALA A N 1
ATOM 579 C CA . ALA A 1 78 ? -32.924 2.897 15.681 1.00 91.12 78 ALA A CA 1
ATOM 580 C C . ALA A 1 78 ? -32.232 4.158 15.153 1.00 91.12 78 ALA A C 1
ATOM 582 O O . ALA A 1 78 ? -31.192 4.064 14.504 1.00 91.12 78 ALA A O 1
ATOM 583 N N . ILE A 1 79 ? -32.781 5.332 15.458 1.00 95.31 79 ILE A N 1
ATOM 584 C CA . ILE A 1 79 ? -32.227 6.640 15.093 1.00 95.31 79 ILE A CA 1
ATOM 585 C C . ILE A 1 79 ? -31.788 7.331 16.381 1.00 95.31 79 ILE A C 1
ATOM 587 O O . ILE A 1 79 ? -32.615 7.911 17.092 1.00 95.31 79 ILE A O 1
ATOM 591 N N . THR A 1 80 ? -30.505 7.219 16.727 1.00 90.56 80 THR A N 1
ATOM 592 C CA . THR A 1 80 ? -30.022 7.602 18.061 1.00 90.56 80 THR A CA 1
ATOM 593 C C . THR A 1 80 ? -28.790 8.492 18.067 1.00 90.56 80 THR A C 1
ATOM 595 O O . THR A 1 80 ? -27.934 8.388 17.202 1.00 90.56 80 THR A O 1
ATOM 598 N N . GLU A 1 81 ? -28.646 9.360 19.068 1.00 89.19 81 GLU A N 1
ATOM 599 C CA . GLU A 1 81 ? -27.411 10.147 19.271 1.00 89.19 81 GLU A CA 1
ATOM 600 C C . GLU A 1 81 ? -27.030 11.052 18.084 1.00 89.19 81 GLU A C 1
ATOM 602 O O . GLU A 1 81 ? -25.858 11.373 17.895 1.00 89.19 81 GLU A O 1
ATOM 607 N N . ASN A 1 82 ? -27.988 11.448 17.245 1.00 91.25 82 ASN A N 1
ATOM 608 C CA . ASN A 1 82 ? -27.725 12.349 16.128 1.00 91.25 82 ASN A CA 1
ATOM 609 C C . ASN A 1 82 ? -27.901 13.811 16.547 1.00 91.25 82 ASN A C 1
ATOM 611 O O . ASN A 1 82 ? -28.690 14.125 17.439 1.00 91.25 82 ASN A O 1
ATOM 615 N N . MET A 1 83 ? -27.171 14.713 15.896 1.00 93.00 83 MET A N 1
ATOM 616 C CA . MET A 1 83 ? -27.126 16.125 16.249 1.00 93.00 83 MET A CA 1
ATOM 617 C C . MET A 1 83 ? -27.308 17.019 15.025 1.00 93.00 83 MET A C 1
ATOM 619 O O . MET A 1 83 ? -26.654 16.840 14.001 1.00 93.00 83 MET A O 1
ATOM 623 N N . SER A 1 84 ? -28.169 18.022 15.152 1.00 93.31 84 SER A N 1
ATOM 624 C CA . SER A 1 84 ? -28.297 19.128 14.208 1.00 93.31 84 SER A CA 1
ATOM 625 C C . SER A 1 84 ? -27.945 20.420 14.939 1.00 93.31 84 SER A C 1
ATOM 627 O O . SER A 1 84 ? -28.563 20.742 15.952 1.00 93.31 84 SER A O 1
ATOM 629 N N . THR A 1 85 ? -26.973 21.175 14.437 1.00 92.06 85 THR A N 1
ATOM 630 C CA . THR A 1 85 ? -26.471 22.404 15.057 1.00 92.06 85 THR A CA 1
ATOM 631 C C . THR A 1 85 ? -26.471 23.560 14.061 1.00 92.06 85 THR A C 1
ATOM 633 O O . THR A 1 85 ? -25.933 23.442 12.961 1.00 92.06 85 THR A O 1
ATOM 636 N N . ALA A 1 86 ? -27.028 24.700 14.460 1.00 89.75 86 ALA A N 1
ATOM 637 C CA . ALA A 1 86 ? -26.911 25.972 13.754 1.00 89.75 86 ALA A CA 1
ATOM 638 C C . ALA A 1 86 ? -26.351 27.006 14.734 1.00 89.75 86 ALA A C 1
ATOM 640 O O . ALA A 1 86 ? -26.993 27.286 15.741 1.00 89.75 86 ALA A O 1
ATOM 641 N N . ALA A 1 87 ? -25.160 27.545 14.474 1.00 87.19 87 ALA A N 1
ATOM 642 C CA . ALA A 1 87 ? -24.552 28.555 15.338 1.00 87.19 87 ALA A CA 1
ATOM 643 C C . ALA A 1 87 ? -24.183 29.823 14.558 1.00 87.19 87 ALA A C 1
ATOM 645 O O . ALA A 1 87 ? -23.602 29.756 13.472 1.00 87.19 87 ALA A O 1
ATOM 646 N N . SER A 1 88 ? -24.482 30.988 15.129 1.00 77.62 88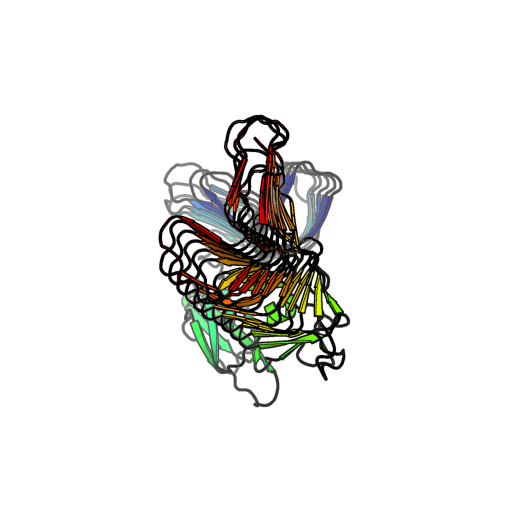 SER A N 1
ATOM 647 C CA . SER A 1 88 ? -24.093 32.287 14.577 1.00 77.62 88 SER A CA 1
ATOM 648 C C . SER A 1 88 ? -22.840 32.842 15.234 1.00 77.62 88 SER A C 1
ATOM 650 O O . SER A 1 88 ? -22.698 32.821 16.461 1.00 77.62 88 SER A O 1
ATOM 652 N N . SER A 1 89 ? -21.979 33.431 14.407 1.00 74.19 89 SER A N 1
ATOM 653 C CA . SER A 1 89 ? -20.847 34.264 14.819 1.00 74.19 89 SER A CA 1
ATOM 654 C C . SER A 1 89 ? -20.885 35.660 14.175 1.00 74.19 89 SER A C 1
ATOM 656 O O . SER A 1 89 ? -19.845 36.265 13.940 1.00 74.19 89 SER A O 1
ATOM 658 N N . SER A 1 90 ? -22.064 36.141 13.788 1.00 76.31 90 SER A N 1
ATOM 659 C CA . SER A 1 90 ? -22.236 37.331 12.940 1.00 76.31 90 SER A CA 1
ATOM 660 C C . SER A 1 90 ? -23.440 38.146 13.380 1.00 76.31 90 SER A C 1
ATOM 662 O O . SER A 1 90 ? -24.309 37.572 14.014 1.00 76.31 90 SER A O 1
ATOM 664 N N . THR A 1 91 ? -23.528 39.423 12.994 1.00 77.19 91 THR A N 1
ATOM 665 C CA . THR A 1 91 ? -24.538 40.403 13.451 1.00 77.19 91 THR A CA 1
ATOM 666 C C . THR A 1 91 ? -25.728 40.634 12.495 1.00 77.19 91 THR A C 1
ATOM 668 O O . THR A 1 91 ? -26.479 41.594 12.669 1.00 77.19 91 THR A O 1
ATOM 671 N N . HIS A 1 92 ? -25.914 39.820 11.449 1.00 73.44 92 HIS A N 1
ATOM 672 C CA . HIS A 1 92 ? -26.929 40.085 10.414 1.00 73.44 92 HIS A CA 1
ATOM 673 C C . HIS A 1 92 ? -28.301 39.468 10.722 1.00 73.44 92 HIS A C 1
ATOM 675 O O . HIS A 1 92 ? -28.452 38.261 10.579 1.00 73.44 92 HIS A O 1
ATOM 681 N N . GLY A 1 93 ? -29.303 40.311 11.008 1.00 77.69 93 GLY A N 1
ATOM 682 C CA . GLY A 1 93 ? -30.630 40.021 11.596 1.00 77.69 93 GLY A CA 1
ATOM 683 C C . GLY A 1 93 ? -31.584 38.969 10.986 1.00 77.69 93 GLY A C 1
ATOM 684 O O . GLY A 1 93 ? -32.792 39.118 11.140 1.00 77.69 93 GLY A O 1
ATOM 685 N N . GLN A 1 94 ? -31.112 37.920 10.312 1.00 82.62 94 GLN A N 1
ATOM 686 C CA . GLN A 1 94 ? -31.928 36.765 9.922 1.00 82.62 94 GLN A CA 1
ATOM 687 C C . GLN A 1 94 ? -32.041 35.753 11.079 1.00 82.62 94 GLN A C 1
ATOM 689 O O . GLN A 1 94 ? -31.056 35.531 11.785 1.00 82.62 94 GLN A O 1
ATOM 694 N N . PRO A 1 95 ? -33.208 35.118 11.288 1.00 84.69 95 PRO A N 1
ATOM 695 C CA . PRO A 1 95 ? -33.367 34.098 12.319 1.00 84.69 95 PRO A CA 1
ATOM 696 C C . PRO A 1 95 ? -32.566 32.830 11.997 1.00 84.69 95 PRO A C 1
ATOM 698 O O . PRO A 1 95 ? -32.388 32.476 10.831 1.00 84.69 95 PRO A O 1
ATOM 701 N N . PHE A 1 96 ? -32.130 32.117 13.037 1.00 86.31 96 PHE A N 1
ATOM 702 C CA . PHE A 1 96 ? -31.476 30.812 12.891 1.00 86.31 96 PHE A CA 1
ATOM 703 C C . PHE A 1 96 ? -32.447 29.701 13.203 1.00 86.31 96 PHE A C 1
ATOM 705 O O . PHE A 1 96 ? -33.067 29.709 14.265 1.00 86.31 96 PHE A O 1
ATOM 712 N N . ILE A 1 97 ? -32.550 28.729 12.303 1.00 91.50 97 ILE A N 1
ATOM 713 C CA . ILE A 1 97 ? -33.466 27.611 12.475 1.00 91.50 97 ILE A CA 1
ATOM 714 C C . ILE A 1 97 ? -32.678 26.311 12.445 1.00 91.50 97 ILE A C 1
ATOM 716 O O . ILE A 1 97 ? -31.990 25.989 11.479 1.00 91.50 97 ILE A O 1
ATOM 720 N N . CYS A 1 98 ? -32.812 25.525 13.503 1.00 92.75 98 CYS A N 1
ATOM 721 C CA . CYS A 1 98 ? -32.313 24.165 13.541 1.00 92.75 98 CYS A CA 1
ATOM 722 C C . CYS A 1 98 ? -33.491 23.209 13.742 1.00 92.75 98 CYS A C 1
ATOM 724 O O . CYS A 1 98 ? -34.382 23.503 14.536 1.00 92.75 98 CYS A O 1
ATOM 726 N N . SER A 1 99 ? -33.559 22.097 13.006 1.00 95.12 99 SER A N 1
ATOM 727 C CA . SER A 1 99 ? -34.731 21.208 13.057 1.00 95.12 99 SER A CA 1
ATOM 728 C C . SER A 1 99 ? -34.385 19.723 12.955 1.00 95.12 99 SER A C 1
ATOM 730 O O . SER A 1 99 ? -33.596 19.331 12.102 1.00 95.12 99 SER A O 1
ATOM 732 N N . GLY A 1 100 ? -35.030 18.870 13.752 1.00 91.81 100 GLY A N 1
ATOM 733 C CA . GLY A 1 100 ? -34.969 17.415 13.588 1.00 91.81 100 GLY A CA 1
ATOM 734 C C . GLY A 1 100 ? -33.587 16.837 13.879 1.00 91.81 100 GLY A C 1
ATOM 735 O O . GLY A 1 100 ? -32.890 16.416 12.958 1.00 91.81 100 GLY A O 1
ATOM 736 N N . GLY A 1 101 ? -33.176 16.798 15.148 1.00 91.25 101 GLY A N 1
ATOM 737 C CA . GLY A 1 101 ? -31.890 16.201 15.535 1.00 91.25 101 GLY A CA 1
ATOM 738 C C . GLY A 1 101 ? -31.761 14.747 15.076 1.00 91.25 101 GLY A C 1
ATOM 739 O O . GLY A 1 101 ? -30.748 14.364 14.494 1.00 91.25 101 GLY A O 1
ATOM 740 N N . GLY A 1 102 ? -32.825 13.962 15.258 1.00 95.44 102 GLY A N 1
ATOM 741 C CA . GLY A 1 102 ? -32.958 12.619 14.698 1.00 95.44 102 GLY A CA 1
ATOM 742 C C . GLY A 1 102 ? -33.473 12.654 13.263 1.00 95.44 102 GLY A C 1
ATOM 743 O O . GLY A 1 102 ? -32.742 12.315 12.334 1.00 95.44 102 GLY A O 1
ATOM 744 N N . VAL A 1 103 ? -34.729 13.071 13.081 1.00 96.38 103 VAL A N 1
ATOM 745 C CA . VAL A 1 103 ? -35.441 13.048 11.795 1.00 96.38 103 VAL A CA 1
ATOM 746 C C . VAL A 1 103 ? -36.061 14.408 11.494 1.00 96.38 103 VAL A C 1
ATOM 748 O O . VAL A 1 103 ? -36.781 14.970 12.318 1.00 96.38 103 VAL A O 1
ATOM 751 N N . TYR A 1 104 ? -35.839 14.912 10.285 1.00 96.75 104 TYR A N 1
ATOM 752 C CA . TYR A 1 104 ? -36.543 16.066 9.737 1.00 96.75 104 TYR A CA 1
ATOM 753 C C . TYR A 1 104 ? -37.369 15.657 8.518 1.00 96.75 104 TYR A C 1
ATOM 755 O O . TYR A 1 104 ? -36.831 15.050 7.595 1.00 96.75 104 TYR A O 1
ATOM 763 N N . ILE A 1 105 ? -38.658 15.996 8.503 1.00 96.50 105 ILE A N 1
ATOM 764 C CA . ILE A 1 105 ? -39.603 15.666 7.430 1.00 96.50 105 ILE A CA 1
ATOM 765 C C . ILE A 1 105 ? -40.224 16.961 6.911 1.00 96.50 105 ILE A C 1
ATOM 767 O O . ILE A 1 105 ? -40.812 17.717 7.682 1.00 96.50 105 ILE A O 1
ATOM 771 N N . THR A 1 106 ? -40.122 17.216 5.609 1.00 96.38 106 THR A N 1
ATOM 772 C CA . THR A 1 106 ? -40.744 18.380 4.977 1.00 96.38 106 THR A CA 1
ATOM 773 C C . THR A 1 106 ? -41.378 18.049 3.631 1.00 96.38 106 THR A C 1
ATOM 775 O O . THR A 1 106 ? -40.830 17.277 2.841 1.00 96.38 106 THR A O 1
ATOM 778 N N . ASN A 1 107 ? -42.547 18.633 3.362 1.00 96.00 107 ASN A N 1
ATOM 779 C CA . ASN A 1 107 ? -43.294 18.470 2.109 1.00 96.00 107 ASN A CA 1
ATOM 780 C C . ASN A 1 107 ? -43.540 17.004 1.696 1.00 96.00 107 ASN A C 1
ATOM 782 O O . ASN A 1 107 ? -43.691 16.723 0.510 1.00 96.00 107 ASN A O 1
ATOM 786 N N . ALA A 1 108 ? -43.531 16.061 2.638 1.00 94.31 108 ALA A N 1
ATOM 787 C CA . ALA A 1 108 ? -43.656 14.637 2.353 1.00 94.31 108 ALA A CA 1
ATOM 788 C C . ALA A 1 108 ? -45.104 14.155 2.534 1.00 94.31 108 ALA A C 1
ATOM 790 O O . ALA A 1 108 ? -45.906 14.768 3.243 1.00 94.31 108 ALA A O 1
ATOM 791 N N . SER A 1 109 ? -45.441 13.027 1.915 1.00 93.56 109 SER A N 1
ATOM 792 C CA . SER A 1 109 ? -46.717 12.337 2.113 1.00 93.56 109 SER A CA 1
ATOM 793 C C . SER A 1 109 ? -46.477 10.901 2.577 1.00 93.56 109 SER A C 1
ATOM 795 O O . SER A 1 109 ? -45.557 10.243 2.107 1.00 93.56 109 SER A O 1
ATOM 797 N N . HIS A 1 110 ? -47.287 10.388 3.502 1.00 92.19 110 HIS A N 1
ATOM 798 C CA . HIS A 1 110 ? -47.221 8.980 3.926 1.00 92.19 110 HIS A CA 1
ATOM 799 C C . HIS A 1 110 ? -45.828 8.559 4.433 1.00 92.19 110 HIS A C 1
ATOM 801 O O . HIS A 1 110 ? -45.202 7.650 3.888 1.00 92.19 110 HIS A O 1
ATOM 807 N N . VAL A 1 111 ? -45.324 9.232 5.473 1.00 94.31 111 VAL A N 1
ATOM 808 C CA . VAL A 1 111 ? -44.073 8.834 6.142 1.00 94.31 111 VAL A CA 1
ATOM 809 C C . VAL A 1 111 ? -44.399 8.059 7.414 1.00 94.31 111 VAL A C 1
ATOM 811 O O . VAL A 1 111 ? -45.076 8.572 8.306 1.00 94.31 111 VAL A O 1
ATOM 814 N N . THR A 1 112 ? -43.892 6.834 7.509 1.00 96.25 112 THR A N 1
ATOM 815 C CA . THR A 1 112 ? -43.995 5.990 8.701 1.00 96.25 112 THR A CA 1
ATOM 816 C C . THR A 1 112 ? -42.640 5.911 9.390 1.00 96.25 112 THR A C 1
ATOM 818 O O . THR A 1 112 ? -41.648 5.552 8.759 1.00 96.25 112 THR A O 1
ATOM 821 N N . VAL A 1 113 ? -42.587 6.225 10.684 1.00 95.12 113 VAL A N 1
ATOM 822 C CA . VAL A 1 113 ? -41.387 6.053 11.516 1.00 95.12 113 VAL A CA 1
ATOM 823 C C . VAL A 1 113 ? -41.663 4.967 12.548 1.00 95.12 113 VAL A C 1
ATOM 825 O O . VAL A 1 113 ? -42.512 5.140 13.424 1.00 95.12 113 VAL A O 1
ATOM 828 N N . ASN A 1 114 ? -40.939 3.858 12.436 1.00 92.81 114 ASN A N 1
ATOM 829 C CA . ASN A 1 114 ? -41.020 2.687 13.297 1.00 92.81 114 ASN A CA 1
ATOM 830 C C . ASN A 1 114 ? -39.710 2.494 14.076 1.00 92.81 114 ASN A C 1
ATOM 832 O O . ASN A 1 114 ? -38.623 2.717 13.547 1.00 92.81 114 ASN A O 1
ATOM 836 N N . GLY A 1 115 ? -39.809 1.984 15.306 1.00 91.38 115 GLY A N 1
ATOM 837 C CA . GLY A 1 115 ? -38.646 1.585 16.108 1.00 91.38 115 GLY A CA 1
ATOM 838 C C . GLY A 1 115 ? -38.336 2.533 17.267 1.00 91.38 115 GLY A C 1
ATOM 839 O O . GLY A 1 115 ? -39.176 2.711 18.153 1.00 91.38 115 GLY A O 1
ATOM 840 N N . ILE A 1 116 ? -37.110 3.067 17.325 1.00 91.56 116 ILE A N 1
ATOM 841 C CA . ILE A 1 116 ? -36.643 3.926 18.429 1.00 91.56 116 ILE A CA 1
ATOM 842 C C . ILE A 1 116 ? -35.999 5.201 17.878 1.00 91.56 116 ILE A C 1
ATOM 844 O O . ILE A 1 116 ? -35.073 5.134 17.074 1.00 91.56 116 ILE A O 1
ATOM 848 N N . VAL A 1 117 ? -36.423 6.362 18.381 1.00 95.38 117 VAL A N 1
ATOM 849 C CA . VAL A 1 117 ? -35.781 7.664 18.152 1.00 95.38 117 VAL A CA 1
ATOM 850 C C . VAL A 1 117 ? -35.345 8.226 19.501 1.00 95.38 117 VAL A C 1
ATOM 852 O O . VAL A 1 117 ? -36.175 8.724 20.265 1.00 95.38 117 VAL A O 1
ATOM 855 N N . SER A 1 118 ? -34.056 8.139 19.835 1.00 92.31 118 SER A N 1
ATOM 856 C CA . SER A 1 118 ? -33.605 8.519 21.179 1.00 92.31 118 SER A CA 1
ATOM 857 C C . SER A 1 118 ? -32.277 9.250 21.265 1.00 92.31 118 SER A C 1
ATOM 859 O O . SER A 1 118 ? -31.374 9.028 20.468 1.00 92.31 118 SER A O 1
ATOM 861 N N . SER A 1 119 ? -32.123 10.085 22.292 1.00 89.88 119 SER A N 1
ATOM 862 C CA . SER A 1 119 ? -30.871 10.803 22.575 1.00 89.88 119 SER A CA 1
ATOM 863 C C . SER A 1 119 ? -30.387 11.692 21.423 1.00 89.88 119 SER A C 1
ATOM 865 O O . SER A 1 119 ? -29.195 11.959 21.310 1.00 89.88 119 SER A O 1
ATOM 867 N N . ASN A 1 120 ? -31.286 12.131 20.542 1.00 93.50 120 ASN A N 1
ATOM 868 C CA . ASN A 1 120 ? -30.947 13.059 19.471 1.00 93.50 120 ASN A CA 1
ATOM 869 C C . ASN A 1 120 ? -31.081 14.507 19.949 1.00 93.50 120 ASN A C 1
ATOM 871 O O . ASN A 1 120 ? -31.849 14.800 20.871 1.00 93.50 120 ASN A O 1
ATOM 875 N N . ALA A 1 121 ? -30.366 15.421 19.296 1.00 92.31 121 ALA A N 1
ATOM 876 C CA . ALA A 1 121 ? -30.428 16.835 19.617 1.00 92.31 121 ALA A CA 1
ATOM 877 C C . ALA A 1 121 ? -30.510 17.774 18.436 1.00 92.31 121 ALA A C 1
ATOM 879 O O . ALA A 1 121 ? -29.880 17.594 17.396 1.00 92.31 121 ALA A O 1
ATOM 880 N N . VAL A 1 122 ? -31.217 18.864 18.691 1.00 92.69 122 VAL A N 1
ATOM 881 C CA . VAL A 1 122 ? -31.212 20.058 17.868 1.00 92.69 122 VAL A CA 1
ATOM 882 C C . VAL A 1 122 ? -30.698 21.227 18.711 1.00 92.69 122 VAL A C 1
ATOM 884 O O . VAL A 1 122 ? -31.182 21.455 19.815 1.00 92.69 122 VAL A O 1
ATOM 887 N N . SER A 1 123 ? -29.691 21.947 18.221 1.00 92.50 123 SER A N 1
ATOM 888 C CA . SER A 1 123 ? -29.077 23.085 18.909 1.00 92.50 123 SER A CA 1
ATOM 889 C C . SER A 1 123 ? -28.984 24.282 17.973 1.00 92.50 123 SER A C 1
ATOM 891 O O . SER A 1 123 ? -28.174 24.293 17.050 1.00 92.50 123 SER A O 1
ATOM 893 N N . ALA A 1 124 ? -29.789 25.309 18.214 1.00 90.50 124 ALA A N 1
ATOM 894 C CA . ALA A 1 124 ? -29.617 26.619 17.602 1.00 90.50 124 ALA A CA 1
ATOM 895 C C . ALA A 1 124 ? -28.937 27.545 18.616 1.00 90.50 124 ALA A C 1
ATOM 897 O O . ALA A 1 124 ? -29.389 27.620 19.758 1.00 90.50 124 ALA A O 1
ATOM 898 N N . SER A 1 125 ? -27.853 28.225 18.239 1.00 90.50 125 SER A N 1
ATOM 899 C CA . SER A 1 125 ? -27.185 29.187 19.114 1.00 90.50 125 SER A CA 1
ATOM 900 C C . SER A 1 125 ? -26.811 30.499 18.420 1.00 90.50 125 SER A C 1
ATOM 902 O O . SER A 1 125 ? -26.311 30.512 17.298 1.00 90.50 125 SER A O 1
ATOM 904 N N . ASP A 1 126 ? -27.021 31.622 19.105 1.00 86.56 126 ASP A N 1
ATOM 905 C CA . ASP A 1 126 ? -26.516 32.935 18.706 1.00 86.56 126 ASP A CA 1
ATOM 906 C C . ASP A 1 126 ? -25.659 33.540 19.817 1.00 86.56 126 ASP A C 1
ATOM 908 O O . ASP A 1 126 ? -26.128 33.847 20.912 1.00 86.56 126 ASP A O 1
ATOM 912 N N . THR A 1 127 ? -24.379 33.725 19.515 1.00 84.25 127 THR A N 1
ATOM 913 C CA . THR A 1 127 ? -23.412 34.306 20.453 1.00 84.25 127 THR A CA 1
ATOM 914 C C . THR A 1 127 ? -23.436 35.833 20.468 1.00 84.25 127 THR A C 1
ATOM 916 O O . THR A 1 127 ? -23.002 36.435 21.447 1.00 84.25 127 THR A O 1
ATOM 919 N N . HIS A 1 128 ? -23.956 36.466 19.413 1.00 82.12 128 HIS A N 1
ATOM 920 C CA . HIS A 1 128 ? -23.954 37.924 19.250 1.00 82.12 128 HIS A CA 1
ATOM 921 C C . HIS A 1 128 ? -25.250 38.565 19.744 1.00 82.12 128 HIS A C 1
ATOM 923 O O . HIS A 1 128 ? -25.323 39.783 19.889 1.00 82.12 128 HIS A O 1
ATOM 929 N N . GLY A 1 129 ? -26.266 37.735 19.980 1.00 76.56 129 GLY A N 1
ATOM 930 C CA . GLY A 1 129 ? -27.540 38.101 20.573 1.00 76.56 129 GLY A CA 1
ATOM 931 C C . GLY A 1 129 ? -28.438 38.945 19.671 1.00 76.56 129 GLY A C 1
ATOM 932 O O . GLY A 1 129 ? -29.539 39.317 20.074 1.00 76.56 129 GLY A O 1
ATOM 933 N N . THR A 1 130 ? -28.021 39.246 18.445 1.00 83.38 130 THR A N 1
ATOM 934 C CA . THR A 1 130 ? -28.805 40.061 17.515 1.00 83.38 130 THR A CA 1
ATOM 935 C C . THR A 1 130 ? -29.860 39.254 16.752 1.00 83.38 130 THR A C 1
ATOM 937 O O . THR A 1 130 ? -30.542 39.829 15.905 1.00 83.38 130 THR A O 1
ATOM 940 N N . HIS A 1 131 ? -30.030 37.952 17.036 1.00 85.75 131 HIS A N 1
ATOM 941 C CA . HIS A 1 131 ? -30.970 37.078 16.324 1.00 85.75 131 HIS A CA 1
ATOM 942 C C . HIS A 1 131 ? -31.905 36.298 17.237 1.00 85.75 131 HIS A C 1
ATOM 944 O O . HIS A 1 131 ? -31.545 35.835 18.322 1.00 85.75 131 HIS A O 1
ATOM 950 N N . VAL A 1 132 ? -33.110 36.084 16.712 1.00 87.50 132 VAL A N 1
ATOM 951 C CA . VAL A 1 132 ? -34.030 35.072 17.217 1.00 87.50 132 VAL A CA 1
ATOM 952 C C . VAL A 1 132 ? -33.548 33.705 16.743 1.00 87.50 132 VAL A C 1
ATOM 954 O O . VAL A 1 132 ? -33.279 33.509 15.554 1.00 87.50 132 VAL A O 1
ATOM 957 N N . VAL A 1 133 ? -33.444 32.761 17.671 1.00 90.50 133 VAL A N 1
ATOM 958 C CA . VAL A 1 133 ? -33.033 31.386 17.377 1.00 90.50 133 VAL A CA 1
ATOM 959 C C . VAL A 1 133 ? -34.200 30.438 17.608 1.00 90.50 133 VAL A C 1
ATOM 961 O O . VAL A 1 133 ? -34.927 30.559 18.593 1.00 90.50 133 VAL A O 1
ATOM 964 N N . TYR A 1 134 ? -34.374 29.492 16.696 1.00 92.44 134 TYR A N 1
ATOM 965 C CA . TYR A 1 134 ? -35.434 28.501 16.716 1.00 92.44 134 TYR A CA 1
ATOM 966 C C . TYR A 1 134 ? -34.836 27.105 16.668 1.00 92.44 134 TYR A C 1
ATOM 968 O O . TYR A 1 134 ? -34.018 26.796 15.797 1.00 92.44 134 TYR A O 1
ATOM 976 N N . SER A 1 135 ? -35.280 26.242 17.571 1.00 93.19 135 SER A N 1
ATOM 977 C CA . SER A 1 135 ? -34.992 24.819 17.505 1.00 93.19 135 SER A CA 1
ATOM 978 C C . SER A 1 135 ? -36.293 24.026 17.496 1.00 93.19 135 SER A C 1
ATOM 980 O O . SER A 1 135 ? -37.179 24.262 18.310 1.00 93.19 135 SER A O 1
ATOM 982 N N . TYR A 1 136 ? -36.437 23.118 16.534 1.00 94.50 136 TYR A N 1
ATOM 983 C CA . TYR A 1 136 ? -37.661 22.348 16.325 1.00 94.50 136 TYR A CA 1
ATOM 984 C C . TYR A 1 136 ? -37.359 20.856 16.426 1.00 94.50 136 TYR A C 1
ATOM 986 O O . TYR A 1 136 ? -36.560 20.347 15.644 1.00 94.50 136 TYR A O 1
ATOM 994 N N . GLY A 1 137 ? -38.001 20.145 17.353 1.00 89.31 137 GLY A N 1
ATOM 995 C CA . GLY A 1 137 ? -38.002 18.680 17.400 1.00 89.31 137 GLY A CA 1
ATOM 996 C C . GLY A 1 137 ? -36.611 18.049 17.524 1.00 89.31 137 GLY A C 1
ATOM 997 O O . GLY A 1 137 ? -36.029 17.630 16.525 1.00 89.31 137 GLY A O 1
ATOM 998 N N . GLY A 1 138 ? -36.079 17.909 18.740 1.00 90.00 138 GLY A N 1
ATOM 999 C CA . GLY A 1 138 ? -34.808 17.194 18.967 1.00 90.00 138 GLY A CA 1
ATOM 1000 C C . GLY A 1 138 ? -34.811 15.759 18.436 1.00 90.00 138 GLY A C 1
ATOM 1001 O O . GLY A 1 138 ? -33.836 15.327 17.825 1.00 90.00 138 GLY A O 1
ATOM 1002 N N . GLY A 1 139 ? -35.929 15.049 18.593 1.00 94.94 139 GLY A N 1
ATOM 1003 C CA . GLY A 1 139 ? -36.160 13.737 17.996 1.00 94.94 139 GLY A CA 1
ATOM 1004 C C . GLY A 1 139 ? -36.638 13.855 16.552 1.00 94.94 139 GLY A C 1
ATOM 1005 O O . GLY A 1 139 ? -35.903 13.514 15.628 1.00 94.94 139 GLY A O 1
ATOM 1006 N N . ILE A 1 140 ? -37.870 14.332 16.363 1.00 95.94 140 ILE A N 1
ATOM 1007 C CA . ILE A 1 140 ? -38.549 14.418 15.066 1.00 95.94 140 ILE A CA 1
ATOM 1008 C C . ILE A 1 140 ? -39.108 15.827 14.866 1.00 95.94 140 ILE A C 1
ATOM 1010 O O . ILE A 1 140 ? -39.830 16.332 15.723 1.00 95.94 140 ILE A O 1
ATOM 1014 N N . ALA A 1 141 ? -38.836 16.438 13.717 1.00 95.94 141 ALA A N 1
ATOM 1015 C CA . ALA A 1 141 ? -39.479 17.676 13.292 1.00 95.94 141 ALA A CA 1
ATOM 1016 C C . ALA A 1 141 ? -40.167 17.490 11.939 1.00 95.94 141 ALA A C 1
ATOM 1018 O O . ALA A 1 141 ? -39.567 16.968 10.999 1.00 95.94 141 ALA A O 1
ATOM 1019 N N . CYS A 1 142 ? -41.422 17.917 11.845 1.00 95.00 142 CYS A N 1
ATOM 1020 C CA . CYS A 1 142 ? -42.250 17.774 10.657 1.00 95.00 142 CYS A CA 1
ATOM 1021 C C . CYS A 1 142 ? -42.838 19.116 10.214 1.00 95.00 142 CYS A C 1
ATOM 1023 O O . CYS A 1 142 ? -43.495 19.786 11.006 1.00 95.00 142 CYS A O 1
ATOM 1025 N N . PHE A 1 143 ? -42.707 19.435 8.927 1.00 95.00 143 PHE A N 1
ATOM 1026 C CA . PHE A 1 143 ? -43.263 20.633 8.302 1.00 95.00 143 PHE A CA 1
ATOM 1027 C C . PHE A 1 143 ? -44.028 20.287 7.025 1.00 95.00 143 PHE A C 1
ATOM 1029 O O . PHE A 1 143 ? -43.570 19.469 6.225 1.00 95.00 143 PHE A O 1
ATOM 1036 N N . ASN A 1 144 ? -45.184 20.915 6.805 1.00 94.44 144 ASN A N 1
ATOM 1037 C CA . ASN A 1 144 ? -45.934 20.870 5.539 1.00 94.44 144 ASN A CA 1
ATOM 1038 C C . ASN A 1 144 ? -46.130 19.457 4.960 1.00 94.44 144 ASN A C 1
ATOM 1040 O O . ASN A 1 144 ? -46.127 19.264 3.747 1.00 94.44 144 ASN A O 1
ATOM 1044 N N . SER A 1 145 ? -46.254 18.453 5.825 1.00 92.75 145 SER A N 1
ATOM 1045 C CA . SER A 1 145 ? -46.340 17.051 5.423 1.00 92.75 145 SER A CA 1
ATOM 1046 C C . SER A 1 145 ? -47.711 16.473 5.765 1.00 92.75 145 SER A C 1
ATOM 1048 O O . SER A 1 145 ? -48.413 16.949 6.665 1.00 92.75 145 SER A O 1
ATOM 1050 N N . THR A 1 146 ? -48.114 15.452 5.014 1.00 91.56 146 THR A N 1
ATOM 1051 C CA . THR A 1 146 ? -49.422 14.794 5.140 1.00 91.56 146 THR A CA 1
ATOM 1052 C C . THR A 1 146 ? -49.251 13.322 5.503 1.00 91.56 146 THR A C 1
ATOM 1054 O O . THR A 1 146 ? -48.289 12.678 5.085 1.00 91.56 146 THR A O 1
ATOM 1057 N N . SER A 1 147 ? -50.184 12.782 6.293 1.00 83.12 147 SER A N 1
ATOM 1058 C CA . SER A 1 147 ? -50.230 11.359 6.668 1.00 83.12 147 SER A CA 1
ATOM 1059 C C . SER A 1 147 ? -48.937 10.832 7.316 1.00 83.12 147 SER A C 1
ATOM 1061 O O . SER A 1 147 ? -48.269 9.963 6.761 1.00 83.12 147 SER A O 1
ATOM 1063 N N . ILE A 1 148 ? -48.569 11.340 8.495 1.00 87.25 148 ILE A N 1
ATOM 1064 C CA . ILE A 1 148 ? -47.411 10.828 9.247 1.00 87.25 148 ILE A CA 1
ATOM 1065 C C . ILE A 1 148 ? -47.866 9.855 10.327 1.00 87.25 148 ILE A C 1
ATOM 1067 O O . ILE A 1 148 ? -48.714 10.193 11.155 1.00 87.25 148 ILE A O 1
ATOM 1071 N N . VAL A 1 149 ? -47.271 8.663 10.337 1.00 89.00 149 VAL A N 1
ATOM 1072 C CA . VAL A 1 149 ? -47.512 7.628 11.348 1.00 89.00 149 VAL A CA 1
ATOM 1073 C C . VAL A 1 149 ? -46.238 7.423 12.162 1.00 89.00 149 VAL A C 1
ATOM 1075 O O . VAL A 1 149 ? -45.199 7.032 11.634 1.00 89.00 149 VAL A O 1
ATOM 1078 N N . LEU A 1 150 ? -46.314 7.692 13.462 1.00 87.44 150 LEU A N 1
ATOM 1079 C CA . LEU A 1 150 ? -45.218 7.522 14.410 1.00 87.44 150 LEU A CA 1
ATOM 1080 C C . LEU A 1 150 ? -45.509 6.309 15.293 1.00 87.44 150 LEU A C 1
ATOM 1082 O O . LEU A 1 150 ? -46.163 6.412 16.333 1.00 87.44 150 LEU A O 1
ATOM 1086 N N . ASN A 1 151 ? -45.011 5.153 14.875 1.00 88.69 151 ASN A N 1
ATOM 1087 C CA . ASN A 1 151 ? -45.079 3.899 15.619 1.00 88.69 151 ASN A CA 1
ATOM 1088 C C . ASN A 1 151 ? -43.698 3.587 16.223 1.00 88.69 151 ASN A C 1
ATOM 1090 O O . ASN A 1 151 ? -43.067 2.561 15.971 1.00 88.69 151 ASN A O 1
ATOM 1094 N N . THR A 1 152 ? -43.184 4.558 16.976 1.00 90.12 152 THR A N 1
ATOM 1095 C CA . THR A 1 152 ? -41.816 4.570 17.497 1.00 90.12 152 THR A CA 1
ATOM 1096 C C . THR A 1 152 ? -41.789 5.063 18.937 1.00 90.12 152 THR A C 1
ATOM 1098 O O . THR A 1 152 ? -42.586 5.915 19.328 1.00 90.12 152 THR A O 1
ATOM 1101 N N . ASN A 1 153 ? -40.828 4.575 19.718 1.00 89.25 153 ASN A N 1
ATOM 1102 C CA . ASN A 1 153 ? -40.521 5.136 21.030 1.00 89.25 153 ASN A CA 1
ATOM 1103 C C . ASN A 1 153 ? -39.594 6.347 20.868 1.00 89.25 153 ASN A C 1
ATOM 1105 O O . ASN A 1 153 ? -38.528 6.230 20.267 1.00 89.25 153 ASN A O 1
ATOM 1109 N N . ILE A 1 154 ? -39.994 7.506 21.393 1.00 92.69 154 ILE A N 1
ATOM 1110 C CA . ILE A 1 154 ? -39.272 8.779 21.295 1.00 92.69 154 ILE A CA 1
ATOM 1111 C C . ILE A 1 154 ? -38.778 9.171 22.684 1.00 92.69 154 ILE A C 1
ATOM 1113 O O . ILE A 1 154 ? -39.557 9.633 23.523 1.00 92.69 154 ILE A O 1
ATOM 1117 N N . LEU A 1 155 ? -37.487 8.954 22.937 1.00 88.56 155 LEU A N 1
ATOM 1118 C CA . LEU A 1 155 ? -36.921 8.955 24.288 1.00 88.56 155 LEU A CA 1
ATOM 1119 C C . LEU A 1 155 ? -35.742 9.923 24.420 1.00 88.56 155 LEU A C 1
ATOM 1121 O O . LEU A 1 155 ? -34.808 9.867 23.627 1.00 88.56 155 LEU A O 1
ATOM 1125 N N . SER A 1 156 ? -35.720 10.753 25.461 1.00 88.12 156 SER A N 1
ATOM 1126 C CA . SER A 1 156 ? -34.513 11.509 25.849 1.00 88.12 156 SER A CA 1
ATOM 1127 C C . SER A 1 156 ? -33.923 12.417 24.758 1.00 88.12 156 SER A C 1
ATOM 1129 O O . SER A 1 156 ? -32.713 12.618 24.707 1.00 88.12 156 SER A O 1
ATOM 1131 N N . ASN A 1 157 ? -34.749 12.950 23.857 1.00 90.88 157 ASN A N 1
ATOM 1132 C CA . ASN A 1 157 ? -34.291 13.880 22.826 1.00 90.88 157 ASN A CA 1
ATOM 1133 C C . ASN A 1 157 ? -34.349 15.334 23.326 1.00 90.88 157 ASN A C 1
ATOM 1135 O O . ASN A 1 157 ? -35.203 15.686 24.148 1.00 90.88 157 ASN A O 1
ATOM 1139 N N . ALA A 1 158 ? -33.459 16.186 22.818 1.00 88.69 158 ALA A N 1
ATOM 1140 C CA . ALA A 1 158 ? -33.267 17.548 23.314 1.00 88.69 158 ALA A CA 1
ATOM 1141 C C . ALA A 1 158 ? -33.398 18.607 22.211 1.00 88.69 158 ALA A C 1
ATOM 1143 O O . ALA A 1 158 ? -32.842 18.466 21.122 1.00 88.69 158 ALA A O 1
ATOM 1144 N N . GLY A 1 159 ? -34.107 19.695 22.513 1.00 88.56 159 GLY A N 1
ATOM 1145 C CA . GLY A 1 159 ? -34.154 20.893 21.681 1.00 88.56 159 GLY A CA 1
ATOM 1146 C C . GLY A 1 159 ? -33.630 22.099 22.441 1.00 88.56 159 GLY A C 1
ATOM 1147 O O . GLY A 1 159 ? -34.213 22.483 23.449 1.00 88.56 159 GLY A O 1
ATOM 1148 N N . LEU A 1 160 ? -32.537 22.685 21.947 1.00 88.44 160 LEU A N 1
ATOM 1149 C CA . LEU A 1 160 ? -31.844 23.823 22.546 1.00 88.44 160 LEU A CA 1
ATOM 1150 C C . LEU A 1 160 ? -31.860 25.014 21.585 1.00 88.44 160 LEU A C 1
ATOM 1152 O O . LEU A 1 160 ? -31.533 24.866 20.409 1.00 88.44 160 LEU A O 1
ATOM 1156 N N . ALA A 1 161 ? -32.247 26.186 22.080 1.00 86.94 161 ALA A N 1
ATOM 1157 C CA . ALA A 1 161 ? -32.311 27.428 21.312 1.00 86.94 161 ALA A CA 1
ATOM 1158 C C . ALA A 1 161 ? -31.693 28.574 22.130 1.00 86.94 161 ALA A C 1
ATOM 1160 O O . ALA A 1 161 ? -32.414 29.331 22.764 1.00 86.94 161 ALA A O 1
ATOM 1161 N N . ASN A 1 162 ? -30.364 28.679 22.137 1.00 85.44 162 ASN A N 1
ATOM 1162 C CA . ASN A 1 162 ? -29.602 29.586 22.999 1.00 85.44 162 ASN A CA 1
ATOM 1163 C C . ASN A 1 162 ? -29.284 30.926 22.312 1.00 85.44 162 ASN A C 1
ATOM 1165 O O . ASN A 1 162 ? -28.762 30.952 21.205 1.00 85.44 162 ASN A O 1
ATOM 1169 N N . THR A 1 163 ? -29.547 32.059 22.953 1.00 79.88 163 THR A N 1
ATOM 1170 C CA . THR A 1 163 ? -29.187 33.386 22.427 1.00 79.88 163 THR A CA 1
ATOM 1171 C C . THR A 1 163 ? -28.848 34.327 23.574 1.00 79.88 163 THR A C 1
ATOM 1173 O O . THR A 1 163 ? -29.413 34.221 24.661 1.00 79.88 163 THR A O 1
ATOM 1176 N N . THR A 1 164 ? -27.896 35.232 23.349 1.00 76.81 164 THR A N 1
ATOM 1177 C CA . THR A 1 164 ? -27.373 36.133 24.386 1.00 76.81 164 THR A CA 1
ATOM 1178 C C . THR A 1 164 ? -28.158 37.438 24.553 1.00 76.81 164 THR A C 1
ATOM 1180 O O . THR A 1 164 ? -27.991 38.085 25.586 1.00 76.81 164 THR A O 1
ATOM 1183 N N . SER A 1 165 ? -29.022 37.846 23.607 1.00 65.31 165 SER A N 1
ATOM 1184 C CA . SER A 1 165 ? -29.823 39.080 23.782 1.00 65.31 165 SER A CA 1
ATOM 1185 C C . SER A 1 165 ? -31.201 39.163 23.109 1.00 65.31 165 SER A C 1
ATOM 1187 O O . SER A 1 165 ? -31.913 40.134 23.362 1.00 65.31 165 SER A O 1
ATOM 1189 N N . LEU A 1 166 ? -31.628 38.177 22.313 1.00 75.12 166 LEU A N 1
ATOM 1190 C CA . LEU A 1 166 ? -33.006 38.091 21.795 1.00 75.12 166 LEU A CA 1
ATOM 1191 C C . LEU A 1 166 ? -33.714 36.832 22.320 1.00 75.12 166 LEU A C 1
ATOM 1193 O O . LEU A 1 166 ? -33.196 36.144 23.191 1.00 75.12 166 LEU A O 1
ATOM 1197 N N . ALA A 1 167 ? -34.939 36.555 21.868 1.00 81.31 167 ALA A N 1
ATOM 1198 C CA . ALA A 1 167 ? -35.677 35.367 22.291 1.00 81.31 167 ALA A CA 1
ATOM 1199 C C . ALA A 1 167 ? -35.127 34.097 21.617 1.00 81.31 167 ALA A C 1
ATOM 1201 O O . ALA A 1 167 ? -34.899 34.069 20.406 1.00 81.31 167 ALA A O 1
ATOM 1202 N N . GLY A 1 168 ? -34.932 33.041 22.405 1.00 85.69 168 GLY A N 1
ATOM 1203 C CA . GLY A 1 168 ? -34.647 31.697 21.913 1.00 85.69 168 GLY A CA 1
ATOM 1204 C C . GLY A 1 168 ? -35.863 30.804 22.105 1.00 85.69 168 GLY A C 1
ATOM 1205 O O . GLY A 1 168 ? -36.367 30.687 23.222 1.00 85.69 168 GLY A O 1
ATOM 1206 N N . TYR A 1 169 ? -36.342 30.196 21.023 1.00 88.88 169 TYR A N 1
ATOM 1207 C CA . TYR A 1 169 ? -37.538 29.363 21.018 1.00 88.88 169 TYR A CA 1
ATOM 1208 C C . TYR A 1 169 ? -37.176 27.905 20.744 1.00 88.88 169 TYR A C 1
ATOM 1210 O O . TYR A 1 169 ? -36.831 27.534 19.622 1.00 88.88 169 TYR A O 1
ATOM 1218 N N . ALA A 1 170 ? -37.270 27.070 21.776 1.00 89.12 170 ALA A N 1
ATOM 1219 C CA . ALA A 1 170 ? -37.117 25.627 21.657 1.00 89.12 170 ALA A CA 1
ATOM 1220 C C . ALA A 1 170 ? -38.497 24.960 21.618 1.00 89.12 170 ALA A C 1
ATOM 1222 O O . ALA A 1 170 ? -39.182 24.843 22.633 1.00 89.12 170 ALA A O 1
ATOM 1223 N N . TYR A 1 171 ? -38.915 24.512 20.440 1.00 89.00 171 TYR A N 1
ATOM 1224 C CA . TYR A 1 171 ? -40.194 23.853 20.227 1.00 89.00 171 TYR A CA 1
ATOM 1225 C C . TYR A 1 171 ? -40.012 22.335 20.138 1.00 89.00 171 TYR A C 1
ATOM 1227 O O . TYR A 1 171 ? -39.690 21.781 19.089 1.00 89.00 171 TYR A O 1
ATOM 1235 N N . GLY A 1 172 ? -40.261 21.660 21.262 1.00 82.38 172 GLY A N 1
ATOM 1236 C CA . GLY A 1 172 ? -40.296 20.199 21.370 1.00 82.38 172 GLY A CA 1
ATOM 1237 C C . GLY A 1 172 ? -38.914 19.531 21.366 1.00 82.38 172 GLY A C 1
ATOM 1238 O O . GLY A 1 172 ? -38.249 19.446 20.342 1.00 82.38 172 GLY A O 1
ATOM 1239 N N . GLY A 1 173 ? -38.499 18.945 22.495 1.00 85.75 173 GLY A N 1
ATOM 1240 C CA . GLY A 1 173 ? -37.323 18.069 22.521 1.00 85.75 173 GLY A CA 1
ATOM 1241 C C . GLY A 1 173 ? -37.576 16.762 21.772 1.00 85.75 173 GLY A C 1
ATOM 1242 O O . GLY A 1 173 ? -36.675 16.222 21.151 1.00 85.75 173 GLY A O 1
ATOM 1243 N N . GLY A 1 174 ? -38.822 16.276 21.786 1.00 91.12 174 GLY A N 1
ATOM 1244 C CA . GLY A 1 174 ? -39.209 14.985 21.215 1.00 91.12 174 GLY A CA 1
ATOM 1245 C C . GLY A 1 174 ? -39.773 15.127 19.812 1.00 91.12 174 GLY A C 1
ATOM 1246 O O . GLY A 1 174 ? -39.147 14.684 18.857 1.00 91.12 174 GLY A O 1
ATOM 1247 N N . ILE A 1 175 ? -40.944 15.758 19.698 1.00 94.06 175 ILE A N 1
ATOM 1248 C CA . ILE A 1 175 ? -41.654 15.955 18.431 1.00 94.06 175 ILE A CA 1
ATOM 1249 C C . ILE A 1 175 ? -41.985 17.437 18.266 1.00 94.06 175 ILE A C 1
ATOM 1251 O O . ILE A 1 175 ? -42.509 18.058 19.190 1.00 94.06 175 ILE A O 1
ATOM 1255 N N . TYR A 1 176 ? -41.742 17.965 17.072 1.00 94.62 176 TYR A N 1
ATOM 1256 C CA . TYR A 1 176 ? -42.359 19.186 16.572 1.00 94.62 176 TYR A CA 1
ATOM 1257 C C . TYR A 1 176 ? -43.135 18.882 15.292 1.00 94.62 176 TYR A C 1
ATOM 1259 O O . TYR A 1 176 ? -42.651 18.132 14.442 1.00 94.62 176 TYR A O 1
ATOM 1267 N N . TYR A 1 177 ? -44.323 19.462 15.141 1.00 91.81 177 TYR A N 1
ATOM 1268 C CA . TYR A 1 177 ? -45.109 19.323 13.923 1.00 91.81 177 TYR A CA 1
ATOM 1269 C C . TYR A 1 177 ? -45.804 20.635 13.555 1.00 91.81 177 TYR A C 1
ATOM 1271 O O . TYR A 1 177 ? -46.378 21.313 14.405 1.00 91.81 177 TYR A O 1
ATOM 1279 N N . GLU A 1 178 ? -45.789 20.941 12.263 1.00 91.00 178 GLU A N 1
ATOM 1280 C CA . GLU A 1 178 ? -46.561 22.000 11.625 1.00 91.00 178 GLU A CA 1
ATOM 1281 C C . GLU A 1 178 ? -47.240 21.403 10.379 1.00 91.00 178 GLU A C 1
ATOM 1283 O O . GLU A 1 178 ? -46.570 21.005 9.421 1.00 91.00 178 GLU A O 1
ATOM 1288 N N . GLY A 1 179 ? -48.571 21.257 10.417 1.00 85.06 179 GLY A N 1
ATOM 1289 C CA . GLY A 1 179 ? -49.356 20.618 9.354 1.00 85.06 179 GLY A CA 1
ATOM 1290 C C . GLY A 1 179 ? -50.382 19.608 9.875 1.00 85.06 179 GLY A C 1
ATOM 1291 O O . GLY A 1 179 ? -51.076 19.863 10.860 1.00 85.06 179 GLY A O 1
ATOM 1292 N N . THR A 1 180 ? -50.499 18.460 9.199 1.00 83.31 180 THR A N 1
ATOM 1293 C CA . THR A 1 180 ? -51.445 17.401 9.597 1.00 83.31 180 THR A CA 1
ATOM 1294 C C . THR A 1 180 ? -50.983 16.751 10.900 1.00 83.31 180 THR A C 1
ATOM 1296 O O . THR A 1 180 ? -49.810 16.406 11.033 1.00 83.31 180 THR A O 1
ATOM 1299 N N . ILE A 1 181 ? -51.900 16.558 11.852 1.00 85.06 181 ILE A N 1
ATOM 1300 C CA . ILE A 1 181 ? -51.594 15.917 13.139 1.00 85.06 181 ILE A CA 1
ATOM 1301 C C . ILE A 1 181 ? -51.098 14.481 12.877 1.00 85.06 181 ILE A C 1
ATOM 1303 O O . ILE A 1 181 ? -51.819 13.710 12.237 1.00 85.06 181 ILE A O 1
ATOM 1307 N N . PRO A 1 182 ? -49.895 14.099 13.346 1.00 88.19 182 PRO A N 1
ATOM 1308 C CA . PRO A 1 182 ? -49.392 12.742 13.170 1.00 88.19 182 PRO A CA 1
ATOM 1309 C C . PRO A 1 182 ? -50.192 11.742 14.016 1.00 88.19 182 PRO A C 1
ATOM 1311 O O . PRO A 1 182 ? -50.592 12.041 15.142 1.00 88.19 182 PRO A O 1
ATOM 1314 N N . VAL A 1 183 ? -50.371 10.522 13.509 1.00 91.44 183 VAL A N 1
ATOM 1315 C CA . VAL A 1 183 ? -50.896 9.407 14.309 1.00 91.44 183 VAL A CA 1
ATOM 1316 C C . VAL A 1 183 ? -49.753 8.822 15.130 1.00 91.44 183 VAL A C 1
ATOM 1318 O O . VAL A 1 183 ? -48.839 8.215 14.576 1.00 91.44 183 VAL A O 1
ATOM 1321 N N . ILE A 1 184 ? -49.795 9.001 16.449 1.00 90.19 184 ILE A N 1
ATOM 1322 C CA . ILE A 1 184 ? -48.769 8.504 17.373 1.00 90.19 184 ILE A CA 1
ATOM 1323 C C . ILE A 1 184 ? -49.290 7.235 18.047 1.00 90.19 184 ILE A C 1
ATOM 1325 O O . ILE A 1 184 ? -50.321 7.263 18.712 1.00 90.19 184 ILE A O 1
ATOM 1329 N N . SER A 1 185 ? -48.573 6.127 17.875 1.00 88.00 185 SER A N 1
ATOM 1330 C CA . SER A 1 185 ? -48.888 4.822 18.484 1.00 88.00 185 SER A CA 1
ATOM 1331 C C . SER A 1 185 ? -47.778 4.290 19.402 1.00 88.00 185 SER A C 1
ATOM 1333 O O . SER A 1 185 ? -47.974 3.274 20.064 1.00 88.00 185 SER A O 1
ATOM 1335 N N . GLY A 1 186 ? -46.641 4.993 19.493 1.00 86.56 186 GLY A N 1
ATOM 1336 C CA . GLY A 1 186 ? -45.542 4.684 20.414 1.00 86.56 186 GLY A CA 1
ATOM 1337 C C . GLY A 1 186 ? -45.472 5.591 21.651 1.00 86.56 186 GLY A C 1
ATOM 1338 O O . GLY A 1 186 ? -46.342 6.426 21.895 1.00 86.56 186 GLY A O 1
ATOM 1339 N N . THR A 1 187 ? -44.415 5.422 22.450 1.00 88.31 187 THR A N 1
ATOM 1340 C CA . THR A 1 187 ? -44.218 6.147 23.720 1.00 88.31 187 THR A CA 1
ATOM 1341 C C . THR A 1 187 ? -43.348 7.396 23.542 1.00 88.31 187 THR A C 1
ATOM 1343 O O . THR A 1 187 ? -42.310 7.321 22.894 1.00 88.31 187 THR A O 1
ATOM 1346 N N . VAL A 1 188 ? -43.702 8.528 24.165 1.00 90.31 188 VAL A N 1
ATOM 1347 C CA . VAL A 1 188 ? -42.907 9.777 24.146 1.00 90.31 188 VAL A CA 1
ATOM 1348 C C . VAL A 1 188 ? -42.533 10.173 25.577 1.00 90.31 188 VAL A C 1
ATOM 1350 O O . VAL A 1 188 ? -43.380 10.661 26.319 1.00 90.31 188 VAL A O 1
ATOM 1353 N N . ILE A 1 189 ? -41.281 9.950 25.992 1.00 84.38 189 ILE A N 1
ATOM 1354 C CA . ILE A 1 189 ? -40.836 10.127 27.392 1.00 84.38 189 ILE A CA 1
ATOM 1355 C C . ILE A 1 189 ? -39.485 10.859 27.464 1.00 84.38 189 ILE A C 1
ATOM 1357 O O . ILE A 1 189 ? -38.621 10.680 26.610 1.00 84.38 189 ILE A O 1
ATOM 1361 N N . ASN A 1 190 ? -39.290 11.670 28.512 1.00 82.25 190 ASN A N 1
ATOM 1362 C CA . ASN A 1 190 ? -38.028 12.345 28.864 1.00 82.25 190 ASN A CA 1
ATOM 1363 C C . ASN A 1 190 ? -37.446 13.273 27.787 1.00 82.25 190 ASN A C 1
ATOM 1365 O O . ASN A 1 190 ? -36.244 13.502 27.755 1.00 82.25 190 ASN A O 1
ATOM 1369 N N . ASN A 1 191 ? -38.274 13.827 26.905 1.00 85.06 191 ASN A N 1
ATOM 1370 C CA . ASN A 1 191 ? -37.795 14.764 25.895 1.00 85.06 191 ASN A CA 1
ATOM 1371 C C . ASN A 1 191 ? -37.832 16.205 26.423 1.00 85.06 191 ASN A C 1
ATOM 1373 O O . ASN A 1 191 ? -38.840 16.615 26.994 1.00 85.06 191 ASN A O 1
ATOM 1377 N N . ILE A 1 192 ? -36.764 16.974 26.202 1.00 84.06 192 ILE A N 1
ATOM 1378 C CA . ILE A 1 192 ? -36.545 18.275 26.853 1.00 84.06 192 ILE A CA 1
ATOM 1379 C C . ILE A 1 192 ? -36.559 19.408 25.809 1.00 84.06 192 ILE A C 1
ATOM 1381 O O . ILE A 1 192 ? -35.621 19.510 25.016 1.00 84.06 192 ILE A O 1
ATOM 1385 N N . PRO A 1 193 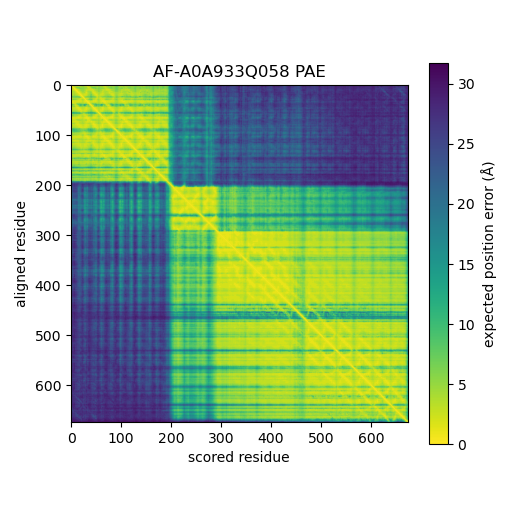? -37.616 20.242 25.764 1.00 71.06 193 PRO A N 1
ATOM 1386 C CA . PRO A 1 193 ? -37.624 21.521 25.059 1.00 71.06 193 PRO A CA 1
ATOM 1387 C C . PRO A 1 193 ? -37.281 22.656 26.029 1.00 71.06 193 PRO A C 1
ATOM 1389 O O . PRO A 1 193 ? -38.186 23.165 26.682 1.00 71.06 193 PRO A O 1
ATOM 1392 N N . ASP A 1 194 ? -36.018 23.056 26.177 1.00 65.81 194 ASP A N 1
ATOM 1393 C CA . ASP A 1 194 ? -35.744 24.285 26.936 1.00 65.81 194 ASP A CA 1
ATOM 1394 C C . ASP A 1 194 ? -34.382 24.928 26.637 1.00 65.81 194 ASP A C 1
ATOM 1396 O O . ASP A 1 194 ? -33.385 24.269 26.344 1.00 65.81 194 ASP A O 1
ATOM 1400 N N . ASN A 1 195 ? -34.390 26.253 26.774 1.00 48.00 195 ASN A N 1
ATOM 1401 C CA . ASN A 1 195 ? -33.283 27.198 26.833 1.00 48.00 195 ASN A CA 1
ATOM 1402 C C . ASN A 1 195 ? -32.628 27.246 28.238 1.00 48.00 195 ASN A C 1
ATOM 1404 O O . ASN A 1 195 ? -31.567 27.837 28.420 1.00 48.00 195 ASN A O 1
ATOM 1408 N N . LEU A 1 196 ? -33.240 26.602 29.241 1.00 41.72 196 LEU A N 1
ATOM 1409 C CA . LEU A 1 196 ? -32.722 26.442 30.608 1.00 41.72 196 LEU A CA 1
ATOM 1410 C C . LEU A 1 196 ? -31.946 25.135 30.817 1.00 41.72 196 LEU A C 1
ATOM 1412 O O . LEU A 1 196 ? -32.031 24.522 31.882 1.00 41.72 196 LEU A O 1
ATOM 1416 N N . TYR A 1 197 ? -31.153 24.718 29.827 1.00 39.00 197 TYR A N 1
ATOM 1417 C CA . TYR A 1 197 ? -30.117 23.719 30.077 1.00 39.00 197 TYR A CA 1
ATOM 1418 C C . TYR A 1 197 ? -28.712 24.284 29.833 1.00 39.00 197 TYR A C 1
ATOM 1420 O O . TYR A 1 197 ? -28.411 24.732 28.723 1.00 39.00 197 TYR A O 1
ATOM 1428 N N . PRO A 1 198 ? -27.826 24.247 30.850 1.00 39.53 198 PRO A N 1
ATOM 1429 C CA . PRO A 1 198 ? -26.404 24.464 30.644 1.00 39.53 198 PRO A CA 1
ATOM 1430 C C . PRO A 1 198 ? -25.865 23.402 29.661 1.00 39.53 198 PRO A C 1
ATOM 1432 O O . PRO A 1 198 ? -26.432 22.313 29.547 1.00 39.53 198 PRO A O 1
ATOM 1435 N N . PRO A 1 199 ? -24.805 23.713 28.902 1.00 40.81 199 PRO A N 1
ATOM 1436 C CA . PRO A 1 199 ? -24.379 22.947 27.733 1.00 40.81 199 PRO A CA 1
ATOM 1437 C C . PRO A 1 199 ? -23.901 21.540 28.121 1.00 40.81 199 PRO A C 1
ATOM 1439 O O . PRO A 1 199 ? -22.756 21.369 28.528 1.00 40.81 199 PRO A O 1
ATOM 1442 N N . TYR A 1 200 ? -24.746 20.518 27.968 1.00 47.62 200 TYR A N 1
ATOM 1443 C CA . TYR A 1 200 ? -24.382 19.131 28.281 1.00 47.62 200 TYR A CA 1
ATOM 1444 C C . TYR A 1 200 ? -24.775 18.149 27.181 1.00 47.62 200 TYR A C 1
ATOM 1446 O O . TYR A 1 200 ? -25.552 17.224 27.387 1.00 47.62 200 TYR A O 1
ATOM 1454 N N . PHE A 1 201 ? -24.125 18.284 26.026 1.00 49.25 201 PHE A N 1
ATOM 1455 C CA . PHE A 1 201 ? -23.595 17.088 25.377 1.00 49.25 201 PHE A CA 1
ATOM 1456 C C . PHE A 1 201 ? -22.221 16.830 25.980 1.00 49.25 201 PHE A C 1
ATOM 1458 O O . PHE A 1 201 ? -21.217 17.358 25.509 1.00 49.25 201 PHE A O 1
ATOM 1465 N N . ASN A 1 202 ? -22.179 16.042 27.054 1.00 54.78 202 ASN A N 1
ATOM 1466 C CA . ASN A 1 202 ? -20.928 15.477 27.541 1.00 54.78 202 ASN A CA 1
ATOM 1467 C C . ASN A 1 202 ? -20.461 14.436 26.524 1.00 54.78 202 ASN A C 1
ATOM 1469 O O . ASN A 1 202 ? -20.700 13.241 26.695 1.00 54.78 202 ASN A O 1
ATOM 1473 N N . ILE A 1 203 ? -19.831 14.884 25.435 1.00 57.34 203 ILE A N 1
ATOM 1474 C CA . ILE A 1 203 ? -19.018 13.992 24.616 1.00 57.34 203 ILE A CA 1
ATOM 1475 C C . ILE A 1 203 ? -17.890 13.541 25.540 1.00 57.34 203 ILE A C 1
ATOM 1477 O O . ILE A 1 203 ? -16.983 14.312 25.839 1.00 57.34 203 ILE A O 1
ATOM 1481 N N . CYS A 1 204 ? -18.031 12.324 26.059 1.00 75.25 204 CYS A N 1
ATOM 1482 C CA . CYS A 1 204 ? -16.990 11.630 26.792 1.00 75.25 204 CYS A CA 1
ATOM 1483 C C . CYS A 1 204 ? -16.337 10.668 25.805 1.00 75.25 204 CYS A C 1
ATOM 1485 O O . CYS A 1 204 ? -16.910 9.625 25.482 1.00 75.25 204 CYS A O 1
ATOM 1487 N N . TYR A 1 205 ? -15.176 11.034 25.276 1.00 87.06 205 TYR A N 1
ATOM 1488 C CA . TYR A 1 205 ? -14.294 10.081 24.620 1.00 87.06 205 TYR A CA 1
ATOM 1489 C C . TYR A 1 205 ? -13.454 9.391 25.693 1.00 87.06 205 TYR A C 1
ATOM 1491 O O . TYR A 1 205 ? -12.878 10.054 26.555 1.00 87.06 205 TYR A O 1
ATOM 1499 N N . PHE A 1 206 ? -13.414 8.064 25.650 1.00 92.38 206 PHE A N 1
ATOM 1500 C CA . PHE A 1 206 ? -12.689 7.228 26.598 1.00 92.38 206 PHE A CA 1
ATOM 1501 C C . PHE A 1 206 ? -12.100 6.037 25.851 1.00 92.38 206 PHE A C 1
ATOM 1503 O O . PHE A 1 206 ? -12.850 5.274 25.242 1.00 92.38 206 PHE A O 1
ATOM 1510 N N . ALA A 1 207 ? -10.775 5.908 25.871 1.00 92.38 207 ALA A N 1
ATOM 1511 C CA . ALA A 1 207 ? -10.074 4.869 25.126 1.00 92.38 207 ALA A CA 1
ATOM 1512 C C . ALA A 1 207 ? -8.773 4.438 25.814 1.00 92.38 207 ALA A C 1
ATOM 1514 O O . ALA A 1 207 ? -7.961 5.275 26.212 1.00 92.38 207 ALA A O 1
ATOM 1515 N N . ILE A 1 208 ? -8.521 3.134 25.886 1.00 92.62 208 ILE A N 1
ATOM 1516 C CA . ILE A 1 208 ? -7.262 2.553 26.357 1.00 92.62 208 ILE A CA 1
ATOM 1517 C C . ILE A 1 208 ? -6.290 2.492 25.177 1.00 92.62 208 ILE A C 1
ATOM 1519 O O . ILE A 1 208 ? -6.618 1.964 24.118 1.00 92.62 208 ILE A O 1
ATOM 1523 N N . ASN A 1 209 ? -5.086 3.046 25.335 1.00 89.00 209 ASN A N 1
ATOM 1524 C CA . ASN A 1 209 ? -4.035 3.082 24.313 1.00 89.00 209 ASN A CA 1
ATOM 1525 C C . ASN A 1 209 ? -4.550 3.556 22.937 1.00 89.00 209 ASN A C 1
ATOM 1527 O O . ASN A 1 209 ? -4.189 2.996 21.907 1.00 89.00 209 ASN A O 1
ATOM 1531 N N . SER A 1 210 ? -5.417 4.577 22.915 1.00 84.88 210 SER A N 1
ATOM 1532 C CA . SER A 1 210 ? -6.085 5.063 21.694 1.00 84.88 210 SER A CA 1
ATOM 1533 C C . SER A 1 210 ? -6.934 3.994 20.972 1.00 84.88 210 SER A C 1
ATOM 1535 O O . SER A 1 210 ? -6.938 3.929 19.746 1.00 84.88 210 SER A O 1
ATOM 1537 N N . ASN A 1 211 ? -7.687 3.187 21.732 1.00 82.88 211 ASN A N 1
ATOM 1538 C CA . ASN A 1 211 ? -8.513 2.046 21.295 1.00 82.88 211 ASN A CA 1
ATOM 1539 C C . ASN A 1 211 ? -7.714 0.814 20.840 1.00 82.88 211 ASN A C 1
ATOM 1541 O O . ASN A 1 211 ? -8.209 0.016 20.037 1.00 82.88 211 ASN A O 1
ATOM 1545 N N . ALA A 1 212 ? -6.489 0.631 21.341 1.00 79.75 212 ALA A N 1
ATOM 1546 C CA . ALA A 1 212 ? -5.756 -0.604 21.085 1.00 79.75 212 ALA A CA 1
ATOM 1547 C C . ALA A 1 212 ? -6.510 -1.793 21.700 1.00 79.75 212 ALA A C 1
ATOM 1549 O O . ALA A 1 212 ? -6.923 -1.750 22.858 1.00 79.75 212 ALA A O 1
ATOM 1550 N N . ARG A 1 213 ? -6.673 -2.876 20.933 1.00 82.38 213 ARG A N 1
ATOM 1551 C CA . ARG A 1 213 ? -7.349 -4.093 21.411 1.00 82.38 213 ARG A CA 1
ATOM 1552 C C . ARG A 1 213 ? -6.421 -5.025 22.174 1.00 82.38 213 ARG A C 1
ATOM 1554 O O . ARG A 1 213 ? -6.912 -5.788 23.002 1.00 82.38 213 ARG A O 1
ATOM 1561 N N . THR A 1 214 ? -5.112 -4.946 21.942 1.00 83.31 214 THR A N 1
ATOM 1562 C CA . THR A 1 214 ? -4.103 -5.739 22.651 1.00 83.31 214 THR A CA 1
ATOM 1563 C C . THR A 1 214 ? -2.891 -4.903 23.065 1.00 83.31 214 THR A C 1
ATOM 1565 O O . THR A 1 214 ? -2.586 -3.879 22.455 1.00 83.31 214 THR A O 1
ATOM 1568 N N . THR A 1 215 ? -2.175 -5.339 24.101 1.00 84.81 215 THR A N 1
ATOM 1569 C CA . THR A 1 215 ? -0.884 -4.771 24.526 1.00 84.81 215 THR A CA 1
ATOM 1570 C C . THR A 1 215 ? -0.013 -5.848 25.166 1.00 84.81 215 THR A C 1
ATOM 1572 O O . THR A 1 215 ? -0.521 -6.821 25.716 1.00 84.81 215 THR A O 1
ATOM 1575 N N . LEU A 1 216 ? 1.307 -5.680 25.120 1.00 82.25 216 LEU A N 1
ATOM 1576 C CA . LEU A 1 216 ? 2.238 -6.476 25.929 1.00 82.25 216 LEU A CA 1
ATOM 1577 C C . LEU A 1 216 ? 2.526 -5.839 27.290 1.00 82.25 216 LEU A C 1
ATOM 1579 O O . LEU A 1 216 ? 2.965 -6.527 28.205 1.00 82.25 216 LEU A O 1
ATOM 1583 N N . ASP A 1 217 ? 2.302 -4.532 27.413 1.00 86.12 217 ASP A N 1
ATOM 1584 C CA . ASP A 1 217 ? 2.573 -3.784 28.633 1.00 86.12 217 ASP A CA 1
ATOM 1585 C C . ASP A 1 217 ? 1.332 -3.774 29.527 1.00 86.12 217 ASP A C 1
ATOM 1587 O O . ASP A 1 217 ? 0.228 -3.463 29.074 1.00 86.12 217 ASP A O 1
ATOM 1591 N N . THR A 1 218 ? 1.520 -4.092 30.805 1.00 89.69 218 THR A N 1
ATOM 1592 C CA . THR A 1 218 ? 0.491 -3.908 31.831 1.00 89.69 218 THR A CA 1
ATOM 1593 C C . THR A 1 218 ? 0.215 -2.436 32.103 1.00 89.69 218 THR A C 1
ATOM 1595 O O . THR A 1 218 ? -0.852 -2.103 32.614 1.00 89.69 218 THR A O 1
ATOM 1598 N N . ASN A 1 219 ? 1.162 -1.559 31.765 1.00 92.69 219 ASN A N 1
ATOM 1599 C CA . ASN A 1 219 ? 1.011 -0.116 31.800 1.00 92.69 219 ASN A CA 1
ATOM 1600 C C . ASN A 1 219 ? 0.391 0.370 30.486 1.00 92.69 219 ASN A C 1
ATOM 1602 O O . ASN A 1 219 ? 0.932 0.171 29.399 1.00 92.69 219 ASN A O 1
ATOM 1606 N N . VAL A 1 220 ? -0.750 1.035 30.591 1.00 93.94 220 VAL A N 1
ATOM 1607 C CA . VAL A 1 220 ? -1.505 1.597 29.473 1.00 93.94 220 VAL A CA 1
ATOM 1608 C C . VAL A 1 220 ? -1.764 3.082 29.708 1.00 93.94 220 VAL A C 1
ATOM 1610 O O . VAL A 1 220 ? -1.727 3.571 30.836 1.00 93.94 220 VAL A O 1
ATOM 1613 N N . ALA A 1 221 ? -2.044 3.811 28.635 1.00 95.69 221 ALA A N 1
ATOM 1614 C CA . ALA A 1 221 ? -2.505 5.189 28.681 1.00 95.69 221 ALA A CA 1
ATOM 1615 C C . ALA A 1 221 ? -4.014 5.235 28.419 1.00 95.69 221 ALA A C 1
ATOM 1617 O O . ALA A 1 221 ? -4.485 4.752 27.393 1.00 95.69 221 ALA A O 1
ATOM 1618 N N . ILE A 1 222 ? -4.776 5.831 29.328 1.00 96.38 222 ILE A N 1
ATOM 1619 C CA . ILE A 1 222 ? -6.206 6.087 29.166 1.00 96.38 222 ILE A CA 1
ATOM 1620 C C . ILE A 1 222 ? -6.368 7.494 28.599 1.00 96.38 222 ILE A C 1
ATOM 1622 O O . ILE A 1 222 ? -5.980 8.465 29.245 1.00 96.38 222 ILE A O 1
ATOM 1626 N N . TYR A 1 223 ? -6.942 7.600 27.407 1.00 95.00 223 TYR A N 1
ATOM 1627 C CA . TYR A 1 223 ? -7.233 8.862 26.735 1.00 95.00 223 TYR A CA 1
ATOM 1628 C C . TYR A 1 223 ? -8.656 9.291 27.048 1.00 95.00 223 TYR A C 1
ATOM 1630 O O . TYR A 1 223 ? -9.587 8.493 26.917 1.00 95.00 223 TYR A O 1
ATOM 1638 N N . ILE A 1 224 ? -8.803 10.542 27.474 1.00 95.25 224 ILE A N 1
ATOM 1639 C CA . ILE A 1 224 ? -10.050 11.074 28.006 1.00 95.25 224 ILE A CA 1
ATOM 1640 C C . ILE A 1 224 ? -10.291 12.452 27.400 1.00 95.25 224 ILE A C 1
ATOM 1642 O O . ILE A 1 224 ? -9.488 13.367 27.571 1.00 95.25 224 ILE A O 1
ATOM 1646 N N . GLU A 1 225 ? -11.428 12.622 26.735 1.00 92.38 225 GLU A N 1
ATOM 1647 C CA . GLU A 1 225 ? -11.942 13.943 26.377 1.00 92.38 225 GLU A CA 1
ATOM 1648 C C . GLU A 1 225 ? -13.331 14.068 26.974 1.00 92.38 225 GLU A C 1
ATOM 1650 O O . GLU A 1 225 ? -14.236 13.327 26.608 1.00 92.38 225 GLU A O 1
ATOM 1655 N N . ALA A 1 226 ? -13.490 14.975 27.929 1.00 88.75 226 ALA A N 1
ATOM 1656 C CA . ALA A 1 226 ? -14.741 15.184 28.634 1.00 88.75 226 ALA A CA 1
ATOM 1657 C C . ALA A 1 226 ? -14.935 16.692 28.811 1.00 88.75 226 ALA A C 1
ATOM 1659 O O . ALA A 1 226 ? -14.256 17.333 29.612 1.00 88.75 226 ALA A O 1
ATOM 1660 N N . SER A 1 227 ? -15.828 17.277 28.011 1.00 84.00 227 SER A N 1
ATOM 1661 C CA . SER A 1 227 ? -16.130 18.713 28.074 1.00 84.00 227 SER A CA 1
ATOM 1662 C C . SER A 1 227 ? -17.168 18.987 29.160 1.00 84.00 227 SER A C 1
ATOM 1664 O O . SER A 1 227 ? -18.123 18.233 29.279 1.00 84.00 227 SER A O 1
ATOM 1666 N N . ASN A 1 228 ? -17.002 20.069 29.929 1.00 79.62 228 ASN A N 1
ATOM 1667 C CA . ASN A 1 228 ? -17.905 20.499 31.014 1.00 79.62 228 ASN A CA 1
ATOM 1668 C C . ASN A 1 228 ? -18.044 19.527 32.204 1.00 79.62 228 ASN A C 1
ATOM 1670 O O . ASN A 1 228 ? -18.873 19.740 33.089 1.00 79.62 228 ASN A O 1
ATOM 1674 N N . LEU A 1 229 ? -17.204 18.499 32.286 1.00 88.94 229 LEU A N 1
ATOM 1675 C CA . LEU A 1 229 ? -17.096 17.614 33.443 1.00 88.94 229 LEU A CA 1
ATOM 1676 C C . LEU A 1 229 ? -15.874 18.024 34.271 1.00 88.94 229 LEU A C 1
ATOM 1678 O O . LEU A 1 229 ? -14.905 18.561 33.739 1.00 88.94 229 LEU A O 1
ATOM 1682 N N . GLN A 1 230 ? -15.939 17.826 35.585 1.00 94.06 230 GLN A N 1
ATOM 1683 C CA . GLN A 1 230 ? -14.905 18.302 36.514 1.00 94.06 230 GLN A CA 1
ATOM 1684 C C . GLN A 1 230 ? -14.104 17.148 37.103 1.00 94.06 230 GLN A C 1
ATOM 1686 O O . GLN A 1 230 ? -12.894 17.261 37.304 1.00 94.06 230 GLN A O 1
ATOM 1691 N N . VAL A 1 231 ? -14.785 16.036 37.369 1.00 96.75 231 VAL A N 1
ATOM 1692 C CA . VAL A 1 231 ? -14.199 14.857 37.997 1.00 96.75 231 VAL A CA 1
ATOM 1693 C C . VAL A 1 231 ? -14.563 13.593 37.228 1.00 96.75 231 VAL A C 1
ATOM 1695 O O . VAL A 1 231 ? -15.603 13.515 36.571 1.00 96.75 231 VAL A O 1
ATOM 1698 N N . MET A 1 232 ? -13.698 12.595 37.320 1.00 97.25 232 MET A N 1
ATOM 1699 C CA . MET A 1 232 ? -13.891 11.245 36.812 1.00 97.25 232 MET A CA 1
ATOM 1700 C C . MET A 1 232 ? -13.688 10.225 37.921 1.00 97.25 232 MET A C 1
ATOM 1702 O O . MET A 1 232 ? -13.118 10.519 38.966 1.00 97.25 232 MET A O 1
ATOM 1706 N N . MET A 1 233 ? -14.156 9.015 37.675 1.00 97.44 233 MET A N 1
ATOM 1707 C CA . MET A 1 233 ? -13.880 7.843 38.481 1.00 97.44 233 MET A CA 1
ATOM 1708 C C . MET A 1 233 ? -13.535 6.719 37.513 1.00 97.44 233 MET A C 1
ATOM 1710 O O . MET A 1 233 ? -14.286 6.484 36.565 1.00 97.44 233 MET A O 1
ATOM 1714 N N . LEU A 1 234 ? -12.400 6.057 37.727 1.00 97.25 234 LEU A N 1
ATOM 1715 C CA . LEU A 1 234 ? -11.899 4.975 36.880 1.00 97.25 234 LEU A CA 1
ATOM 1716 C C . LEU A 1 234 ? -11.734 3.711 37.715 1.00 97.25 234 LEU A C 1
ATOM 1718 O O . LEU A 1 234 ? -11.210 3.777 38.824 1.00 97.25 234 LEU A O 1
ATOM 1722 N N . SER A 1 235 ? -12.171 2.571 37.191 1.00 97.19 235 SER A N 1
ATOM 1723 C CA . SER A 1 235 ? -12.163 1.308 37.930 1.00 97.19 235 SER A CA 1
ATOM 1724 C C . SER A 1 235 ? -12.037 0.102 36.999 1.00 97.19 235 SER A C 1
ATOM 1726 O O . SER A 1 235 ? -12.484 0.144 35.856 1.00 97.19 235 SER A O 1
ATOM 1728 N N . THR A 1 236 ? -11.479 -1.003 37.498 1.00 95.62 236 THR A N 1
ATOM 1729 C CA . THR A 1 236 ? -11.587 -2.322 36.834 1.00 95.62 236 THR A CA 1
ATOM 1730 C C . THR A 1 236 ? -12.844 -3.093 37.250 1.00 95.62 236 THR A C 1
ATOM 1732 O O . THR A 1 236 ? -13.190 -4.114 36.658 1.00 95.62 236 THR A O 1
ATOM 1735 N N . ASN A 1 237 ? -13.572 -2.578 38.238 1.00 95.62 237 ASN A N 1
ATOM 1736 C CA . ASN A 1 237 ? -14.824 -3.098 38.747 1.00 95.62 237 ASN A CA 1
ATOM 1737 C C . ASN A 1 237 ? -15.999 -2.222 38.283 1.00 95.62 237 ASN A C 1
ATOM 1739 O O . ASN A 1 237 ? -16.082 -1.037 38.594 1.00 95.62 237 ASN A O 1
ATOM 1743 N N . SER A 1 238 ? -16.975 -2.820 37.599 1.00 95.44 238 SER A N 1
ATOM 1744 C CA . SER A 1 238 ? -18.170 -2.103 37.120 1.00 95.44 238 SER A CA 1
ATOM 1745 C C . SER A 1 238 ? -18.985 -1.398 38.220 1.00 95.44 238 SER A C 1
ATOM 1747 O O . SER A 1 238 ? -19.751 -0.482 37.920 1.00 95.44 238 SER A O 1
ATOM 1749 N N . THR A 1 239 ? -18.825 -1.784 39.493 1.00 96.25 239 THR A N 1
ATOM 1750 C CA . THR A 1 239 ? -19.490 -1.135 40.636 1.00 96.25 239 THR A CA 1
ATOM 1751 C C . THR A 1 239 ? -18.723 0.062 41.194 1.00 96.25 239 THR A C 1
ATOM 1753 O O . THR A 1 239 ? -19.286 0.804 41.997 1.00 96.25 239 THR A O 1
ATOM 1756 N N . PHE A 1 240 ? -17.470 0.264 40.769 1.00 96.56 240 PHE A N 1
ATOM 1757 C CA . PHE A 1 240 ? -16.558 1.294 41.268 1.00 96.56 240 PHE A CA 1
ATOM 1758 C C . PHE A 1 240 ? -16.280 1.223 42.782 1.00 96.56 240 PHE A C 1
ATOM 1760 O O . PHE A 1 240 ? -15.916 2.223 43.396 1.00 96.56 240 PHE A O 1
ATOM 1767 N N . ALA A 1 241 ? -16.434 0.048 43.402 1.00 96.25 241 ALA A N 1
ATOM 1768 C CA . ALA A 1 241 ? -16.192 -0.138 44.838 1.00 96.25 241 ALA A CA 1
ATOM 1769 C C . ALA A 1 241 ? -14.732 0.125 45.271 1.00 96.25 241 ALA A C 1
ATOM 1771 O O . ALA A 1 241 ? -14.468 0.331 46.452 1.00 96.25 241 ALA A O 1
ATOM 1772 N N . ASP A 1 242 ? -13.795 0.100 44.324 1.00 93.25 242 ASP A N 1
ATOM 1773 C CA . ASP A 1 242 ? -12.353 0.317 44.478 1.00 93.25 242 ASP A CA 1
ATOM 1774 C C . ASP A 1 242 ? -11.891 1.713 44.014 1.00 93.25 242 ASP A C 1
ATOM 1776 O O . ASP A 1 242 ? -10.691 1.986 44.019 1.00 93.25 242 ASP A O 1
ATOM 1780 N N . ALA A 1 243 ? -12.809 2.594 43.606 1.00 97.00 243 ALA A N 1
ATOM 1781 C CA . ALA A 1 243 ? -12.470 3.867 42.979 1.00 97.00 243 ALA A CA 1
ATOM 1782 C C . ALA A 1 243 ? -13.022 5.081 43.736 1.00 97.00 243 ALA A C 1
ATOM 1784 O O . ALA A 1 243 ? -14.037 5.024 44.429 1.00 97.00 243 ALA A O 1
ATOM 1785 N N . SER A 1 244 ? -12.346 6.217 43.573 1.00 97.38 244 SER A N 1
ATOM 1786 C CA . SER A 1 244 ? -12.747 7.518 44.106 1.00 97.38 244 SER A CA 1
ATOM 1787 C C . SER A 1 244 ? -12.844 8.552 42.984 1.00 97.38 244 SER A C 1
ATOM 1789 O O . SER A 1 244 ? -12.236 8.401 41.924 1.00 97.38 244 SER A O 1
ATOM 1791 N N . TRP A 1 245 ? -13.644 9.598 43.206 1.00 97.12 245 TRP A N 1
ATOM 1792 C CA . TRP A 1 245 ? -13.706 10.734 42.289 1.00 97.12 245 TRP A CA 1
ATOM 1793 C C . TRP A 1 245 ? -12.388 11.513 42.321 1.00 97.12 245 TRP A C 1
ATOM 1795 O O . TRP A 1 245 ? -11.903 11.879 43.390 1.00 97.12 245 TRP A O 1
ATOM 1805 N N . GLU A 1 246 ? -11.845 11.815 41.149 1.00 97.62 246 GLU A N 1
ATOM 1806 C CA . GLU A 1 246 ? -10.605 12.569 40.956 1.00 97.62 246 GLU A CA 1
ATOM 1807 C C . GLU A 1 246 ? -10.757 13.583 39.807 1.00 97.62 246 GLU A C 1
ATOM 1809 O O . GLU A 1 246 ? -11.639 13.409 38.966 1.00 97.62 246 GLU A O 1
ATOM 1814 N N . PRO A 1 247 ? -9.932 14.642 39.722 1.00 97.44 247 PRO A N 1
ATOM 1815 C CA . PRO A 1 247 ? -9.981 15.582 38.602 1.00 97.44 247 PRO A CA 1
ATOM 1816 C C . PRO A 1 247 ? -9.746 14.909 37.243 1.00 97.44 247 PRO A C 1
ATOM 1818 O O . PRO A 1 247 ? -8.903 14.021 37.113 1.00 97.44 247 PRO A O 1
ATOM 1821 N N . ILE A 1 248 ? -10.456 15.372 36.214 1.00 96.12 248 ILE A N 1
ATOM 1822 C CA . ILE A 1 248 ? -10.262 14.886 34.841 1.00 96.12 248 ILE A CA 1
ATOM 1823 C C . ILE A 1 248 ? -8.904 15.347 34.307 1.00 96.12 248 ILE A C 1
ATOM 1825 O O . ILE A 1 248 ? -8.553 16.523 34.393 1.00 96.12 248 ILE A O 1
ATOM 1829 N N . VAL A 1 249 ? -8.169 14.420 33.695 1.00 97.00 249 VAL A N 1
ATOM 1830 C CA . VAL A 1 249 ? -6.941 14.684 32.933 1.00 97.00 249 VAL A CA 1
ATOM 1831 C C . VAL A 1 249 ? -7.079 14.089 31.533 1.00 97.00 249 VAL A C 1
ATOM 1833 O O . VAL A 1 249 ? -7.772 13.090 31.367 1.00 97.00 249 VAL A O 1
ATOM 1836 N N . SER A 1 250 ? -6.430 14.678 30.524 1.00 94.31 250 SER A N 1
ATOM 1837 C CA . SER A 1 250 ? -6.577 14.242 29.123 1.00 94.31 250 SER A CA 1
ATOM 1838 C C . SER A 1 250 ? -5.927 12.888 28.820 1.00 94.31 250 SER A C 1
ATOM 1840 O O . SER A 1 250 ? -6.380 12.162 27.935 1.00 94.31 250 SER A O 1
ATOM 1842 N N . VAL A 1 251 ? -4.871 12.535 29.559 1.00 96.81 251 VAL A N 1
ATOM 1843 C CA . VAL A 1 251 ? -4.208 11.230 29.493 1.00 96.81 251 VAL A CA 1
ATOM 1844 C C . VAL A 1 251 ? -3.872 10.775 30.909 1.00 96.81 251 VAL A C 1
ATOM 1846 O O . VAL A 1 251 ? -3.156 11.476 31.626 1.00 96.81 251 VAL A O 1
ATOM 1849 N N . LYS A 1 252 ? -4.357 9.597 31.308 1.00 97.00 252 LYS A N 1
ATOM 1850 C CA . LYS A 1 252 ? -4.051 8.987 32.607 1.00 97.00 252 LYS A CA 1
ATOM 1851 C C . LYS A 1 252 ? -3.283 7.669 32.433 1.00 97.00 252 LYS A C 1
ATOM 1853 O O . LYS A 1 252 ? -3.810 6.760 31.795 1.00 97.00 252 LYS A O 1
ATOM 1858 N N . PRO A 1 253 ? -2.067 7.523 32.994 1.00 96.88 253 PRO A N 1
ATOM 1859 C CA . PRO A 1 253 ? -1.400 6.228 33.045 1.00 96.88 253 PRO A CA 1
ATOM 1860 C C . PRO A 1 253 ? -2.170 5.274 33.968 1.00 96.88 253 PRO A C 1
ATOM 1862 O O . PRO A 1 253 ? -2.681 5.682 35.013 1.00 96.88 253 PRO A O 1
ATOM 1865 N N . TRP A 1 254 ? -2.246 4.006 33.583 1.00 96.06 254 TRP A N 1
ATOM 1866 C CA . TRP A 1 254 ? -2.941 2.960 34.324 1.00 96.06 254 TRP A CA 1
ATOM 1867 C C . TRP A 1 254 ? -2.160 1.657 34.258 1.00 96.06 254 TRP A C 1
ATOM 1869 O O . TRP A 1 254 ? -1.694 1.279 33.189 1.00 96.06 254 TRP A O 1
ATOM 1879 N N . THR A 1 255 ? -2.044 0.950 35.377 1.00 95.06 255 THR A N 1
ATOM 1880 C CA . THR A 1 255 ? -1.347 -0.338 35.438 1.00 95.06 255 THR A CA 1
ATOM 1881 C C . THR A 1 255 ? -2.337 -1.424 35.813 1.00 95.06 255 THR A C 1
ATOM 1883 O O . THR A 1 255 ? -2.933 -1.386 36.889 1.00 95.06 255 THR A O 1
ATOM 1886 N N . PHE A 1 256 ? -2.510 -2.408 34.938 1.00 91.38 256 PHE A N 1
ATOM 1887 C CA . PHE A 1 256 ? -3.291 -3.591 35.260 1.00 91.38 256 PHE A CA 1
ATOM 1888 C C . PHE A 1 256 ? -2.491 -4.549 36.137 1.00 91.38 256 PHE A C 1
ATOM 1890 O O . PHE A 1 256 ? -1.334 -4.862 35.854 1.00 91.38 256 PHE A O 1
ATOM 1897 N N . LEU A 1 257 ? -3.137 -5.056 37.182 1.00 88.38 257 LEU A N 1
ATOM 1898 C CA . LEU A 1 257 ? -2.629 -6.183 37.949 1.00 88.38 257 LEU A CA 1
ATOM 1899 C C . LEU A 1 257 ? -3.002 -7.455 37.185 1.00 88.38 257 LEU A C 1
ATOM 1901 O O . LEU A 1 257 ? -4.179 -7.779 37.073 1.00 88.38 257 LEU A O 1
ATOM 1905 N N . THR A 1 258 ? -2.009 -8.135 36.615 1.00 80.12 258 THR A N 1
ATOM 1906 C CA . THR A 1 258 ? -2.213 -9.417 35.925 1.00 80.12 258 THR A CA 1
ATOM 1907 C C . THR A 1 258 ? -1.728 -10.560 36.807 1.00 80.12 258 THR A C 1
ATOM 1909 O O . THR A 1 258 ? -0.770 -10.406 37.565 1.00 80.12 258 THR A O 1
ATOM 1912 N N . ASN A 1 259 ? -2.340 -11.736 36.664 1.00 75.88 259 ASN A N 1
ATOM 1913 C CA . ASN A 1 259 ? -1.885 -12.957 37.342 1.00 75.88 259 ASN A CA 1
ATOM 1914 C C . ASN A 1 259 ? -0.761 -13.694 36.573 1.00 75.88 259 ASN A C 1
ATOM 1916 O O . ASN A 1 259 ? -0.395 -14.819 36.912 1.00 75.88 259 ASN A O 1
ATOM 1920 N N . GLY A 1 260 ? -0.192 -13.060 35.539 1.00 58.62 260 GLY A N 1
ATOM 1921 C CA . GLY A 1 260 ? 1.134 -13.375 35.000 1.00 58.62 260 GLY A CA 1
ATOM 1922 C C . GLY A 1 260 ? 1.288 -14.592 34.081 1.00 58.62 260 GLY A C 1
ATOM 1923 O O . GLY A 1 260 ? 2.425 -15.007 33.876 1.00 58.62 260 GLY A O 1
ATOM 1924 N N . THR A 1 261 ? 0.229 -15.191 33.520 1.00 60.78 261 THR A N 1
ATOM 1925 C CA . THR A 1 261 ? 0.398 -16.450 32.747 1.00 60.78 261 THR A CA 1
ATOM 1926 C C . THR A 1 261 ? -0.383 -16.593 31.440 1.00 60.78 261 THR A C 1
ATOM 1928 O O . THR A 1 261 ? -0.030 -17.464 30.647 1.00 60.78 261 THR A O 1
ATOM 1931 N N . ALA A 1 262 ? -1.376 -15.754 31.143 1.00 65.38 262 ALA A N 1
ATOM 1932 C CA . ALA A 1 262 ? -2.149 -15.863 29.904 1.00 65.38 262 ALA A CA 1
ATOM 1933 C C . ALA A 1 262 ? -2.592 -14.490 29.384 1.00 65.38 262 ALA A C 1
ATOM 1935 O O . ALA A 1 262 ? -2.659 -13.544 30.175 1.00 65.38 262 ALA A O 1
ATOM 1936 N N . PRO A 1 263 ? -2.926 -14.387 28.083 1.00 73.56 263 PRO A N 1
ATOM 1937 C CA . PRO A 1 263 ? -3.693 -13.270 27.574 1.00 73.56 263 PRO A CA 1
ATOM 1938 C C . PRO A 1 263 ? -4.936 -13.024 28.429 1.00 73.56 263 PRO A C 1
ATOM 1940 O O . PRO A 1 263 ? -5.774 -13.915 28.561 1.00 73.56 263 PRO A O 1
ATOM 1943 N N . GLU A 1 264 ? -5.058 -11.840 29.020 1.00 80.38 264 GLU A N 1
ATOM 1944 C CA . GLU A 1 264 ? -6.186 -11.502 29.892 1.00 80.38 264 GLU A CA 1
ATOM 1945 C C . GLU A 1 264 ? -6.894 -10.256 29.361 1.00 80.38 264 GLU A C 1
ATOM 1947 O O . GLU A 1 264 ? -6.279 -9.202 29.176 1.00 80.38 264 GLU A O 1
ATOM 1952 N N . ALA A 1 265 ? -8.191 -10.394 29.072 1.00 85.88 265 ALA A N 1
ATOM 1953 C CA . ALA A 1 265 ? -9.035 -9.290 28.641 1.00 85.88 265 ALA A CA 1
ATOM 1954 C C . ALA A 1 265 ? -9.343 -8.388 29.840 1.00 85.88 265 ALA A C 1
ATOM 1956 O O . ALA A 1 265 ? -10.172 -8.706 30.691 1.00 85.88 265 ALA A O 1
ATOM 1957 N N . MET A 1 266 ? -8.695 -7.235 29.878 1.00 91.50 266 MET A N 1
ATOM 1958 C CA . MET A 1 266 ? -8.869 -6.225 30.901 1.00 91.50 266 MET A CA 1
ATOM 1959 C C . MET A 1 266 ? -9.887 -5.177 30.463 1.00 91.50 266 MET A C 1
ATOM 1961 O O . MET A 1 266 ? -9.900 -4.735 29.316 1.00 91.50 266 MET A O 1
ATOM 1965 N N . THR A 1 267 ? -10.755 -4.767 31.385 1.00 94.44 267 THR A N 1
ATOM 1966 C CA . THR A 1 267 ? -11.760 -3.719 31.157 1.00 94.44 267 THR A CA 1
ATOM 1967 C C . THR A 1 267 ? -11.520 -2.580 32.136 1.00 94.44 267 THR A C 1
ATOM 1969 O O . THR A 1 267 ? -11.303 -2.835 33.320 1.00 94.44 267 THR A O 1
ATOM 1972 N N . ILE A 1 268 ? -11.592 -1.337 31.661 1.00 96.38 268 ILE A N 1
ATOM 1973 C CA . ILE A 1 268 ? -11.682 -0.164 32.536 1.00 96.38 268 ILE A CA 1
ATOM 1974 C C . ILE A 1 268 ? -13.048 0.468 32.324 1.00 96.38 268 ILE A C 1
ATOM 1976 O O . ILE A 1 268 ? -13.454 0.743 31.195 1.00 96.38 268 ILE A O 1
ATOM 1980 N N . TYR A 1 269 ? -13.742 0.684 33.431 1.00 97.00 269 TYR A N 1
ATOM 1981 C CA . TYR A 1 269 ? -14.988 1.419 33.522 1.00 97.00 269 TYR A CA 1
ATOM 1982 C C . TYR A 1 269 ? -14.677 2.857 33.928 1.00 97.00 269 TYR A C 1
ATOM 1984 O O . TYR A 1 269 ? -13.820 3.101 34.780 1.00 97.00 269 TYR A O 1
ATOM 1992 N N . ALA A 1 270 ? -15.401 3.802 33.344 1.00 96.62 270 ALA A N 1
ATOM 1993 C CA . ALA A 1 270 ? -15.309 5.214 33.658 1.00 96.62 270 ALA A CA 1
ATOM 1994 C C . ALA A 1 270 ? -16.691 5.807 33.949 1.00 96.62 270 ALA A C 1
ATOM 1996 O O . ALA A 1 270 ? -17.681 5.488 33.285 1.00 96.62 270 ALA A O 1
ATOM 1997 N N . LYS A 1 271 ? -16.736 6.697 34.939 1.00 95.88 271 LYS A N 1
ATOM 1998 C CA . LYS A 1 271 ? -17.840 7.626 35.200 1.00 95.88 271 LYS A CA 1
ATOM 1999 C C . LYS A 1 271 ? -17.286 9.038 35.248 1.00 95.88 271 LYS A C 1
ATOM 2001 O O . LYS A 1 271 ? -16.175 9.247 35.726 1.00 95.88 271 LYS A O 1
ATOM 2006 N N . PHE A 1 272 ? -18.085 10.007 34.827 1.00 94.56 272 PHE A N 1
ATOM 2007 C CA . PHE A 1 272 ? -17.735 11.419 34.902 1.00 94.56 272 PHE A CA 1
ATOM 2008 C C . PHE A 1 272 ? -18.819 12.183 35.646 1.00 94.56 272 PHE A C 1
ATOM 2010 O O . PHE A 1 272 ? -19.992 11.815 35.601 1.00 94.56 272 PHE A O 1
ATOM 2017 N N . SER A 1 273 ? -18.440 13.250 36.339 1.00 93.00 273 SER A N 1
ATOM 2018 C CA . SER A 1 273 ? -19.384 14.102 37.048 1.00 93.00 273 SER A CA 1
ATOM 2019 C C . SER A 1 273 ? -19.010 15.572 36.936 1.00 93.00 273 SER A C 1
ATOM 2021 O O . SER A 1 273 ? -17.838 15.959 36.869 1.00 93.00 273 SER A O 1
ATOM 2023 N N . ASN A 1 274 ? -20.048 16.401 36.929 1.00 90.06 274 ASN A N 1
ATOM 2024 C CA . ASN A 1 274 ? -19.938 17.806 37.264 1.00 90.06 274 ASN A CA 1
ATOM 2025 C C . ASN A 1 274 ? -20.527 17.988 38.667 1.00 90.06 274 ASN A C 1
ATOM 2027 O O . ASN A 1 274 ? -21.749 17.992 38.846 1.00 90.06 274 ASN A O 1
ATOM 2031 N N . THR A 1 275 ? -19.655 18.110 39.667 1.00 86.00 275 THR A N 1
ATOM 2032 C CA . THR A 1 275 ? -20.061 18.189 41.076 1.00 86.00 275 THR A CA 1
ATOM 2033 C C . THR A 1 275 ? -20.792 19.488 41.384 1.00 86.00 275 THR A C 1
ATOM 2035 O O . THR A 1 275 ? -21.684 19.485 42.228 1.00 86.00 275 THR A O 1
ATOM 2038 N N . ALA A 1 276 ? -20.493 20.572 40.659 1.00 83.31 276 ALA A N 1
ATOM 2039 C CA . ALA A 1 276 ? -21.204 21.840 40.802 1.00 83.31 276 ALA A CA 1
ATOM 2040 C C . ALA A 1 276 ? -22.688 21.746 40.402 1.00 83.31 276 ALA A C 1
ATOM 2042 O O . ALA A 1 276 ? -23.499 22.529 40.889 1.00 83.31 276 ALA A O 1
ATOM 2043 N N . LEU A 1 277 ? -23.052 20.787 39.544 1.00 78.25 277 LEU A N 1
ATOM 2044 C CA . LEU A 1 277 ? -24.421 20.606 39.048 1.00 78.25 277 LEU A CA 1
ATOM 2045 C C . LEU A 1 277 ? -25.109 19.334 39.553 1.00 78.25 277 LEU A C 1
ATOM 2047 O O . LEU A 1 277 ? -26.249 19.072 39.177 1.00 78.25 277 LEU A O 1
ATOM 2051 N N . GLY A 1 278 ? -24.431 18.521 40.368 1.00 82.62 278 GLY A N 1
ATOM 2052 C CA . GLY A 1 278 ? -24.964 17.242 40.847 1.00 82.62 278 GLY A CA 1
ATOM 2053 C C . GLY A 1 278 ? -25.207 16.206 39.740 1.00 82.62 278 GLY A C 1
ATOM 2054 O O . GLY A 1 278 ? -25.963 15.260 39.943 1.00 82.62 278 GLY A O 1
ATOM 2055 N N . TYR A 1 279 ? -24.585 16.372 38.569 1.00 82.19 279 TYR A N 1
ATOM 2056 C CA . TYR A 1 279 ? -24.766 15.496 37.410 1.00 82.19 279 TYR A CA 1
ATOM 2057 C C . TYR A 1 279 ? -23.677 14.415 37.347 1.00 82.19 279 TYR A C 1
ATOM 2059 O O . TYR A 1 279 ? -22.498 14.713 37.555 1.00 82.19 279 TYR A O 1
ATOM 2067 N N . CYS A 1 280 ? -24.053 13.182 36.997 1.00 85.88 280 CYS A N 1
ATOM 2068 C CA . CYS A 1 280 ? -23.143 12.074 36.683 1.00 85.88 280 CYS A CA 1
ATOM 2069 C C . CYS A 1 280 ? -23.503 11.457 35.325 1.00 85.88 280 CYS A C 1
ATOM 2071 O O . CYS A 1 280 ? -24.682 11.332 34.998 1.00 85.88 280 CYS A O 1
ATOM 2073 N N . THR A 1 281 ? -22.499 11.043 34.554 1.00 87.50 281 THR A N 1
ATOM 2074 C CA . THR A 1 281 ? -22.709 10.281 33.320 1.00 87.50 281 THR A CA 1
ATOM 2075 C C . THR A 1 281 ? -23.122 8.842 33.623 1.00 87.50 281 THR A C 1
ATOM 2077 O O . THR A 1 281 ? -22.854 8.311 34.704 1.00 87.50 281 THR A O 1
ATOM 2080 N N . GLU A 1 282 ? -23.684 8.178 32.614 1.00 90.75 282 GLU A N 1
ATOM 2081 C CA . GLU A 1 282 ? -23.711 6.715 32.557 1.00 90.75 282 GLU A CA 1
ATOM 2082 C C . GLU A 1 282 ? -22.290 6.128 32.635 1.00 90.75 282 GLU A C 1
ATOM 2084 O O . GLU A 1 282 ? -21.289 6.824 32.408 1.00 90.75 282 GLU A O 1
ATOM 2089 N N . ILE A 1 283 ? -22.202 4.834 32.954 1.00 92.38 283 ILE A N 1
ATOM 2090 C CA . ILE A 1 283 ? -20.937 4.093 32.912 1.00 92.38 283 ILE A CA 1
ATOM 2091 C C . ILE A 1 283 ? -20.543 3.892 31.452 1.00 92.38 283 ILE A C 1
ATOM 2093 O O . ILE A 1 283 ? -21.288 3.285 30.684 1.00 92.38 283 ILE A O 1
ATOM 2097 N N . ILE A 1 284 ? -19.342 4.333 31.095 1.00 93.81 284 ILE A N 1
ATOM 2098 C CA . ILE A 1 284 ? -18.698 3.953 29.837 1.00 93.81 284 ILE A CA 1
ATOM 2099 C C . ILE A 1 284 ? -17.524 3.023 30.127 1.00 93.81 284 ILE A C 1
ATOM 2101 O O . ILE A 1 284 ? -17.033 2.965 31.252 1.00 93.81 284 ILE A O 1
ATOM 2105 N N . LEU A 1 285 ? -17.103 2.243 29.138 1.00 95.25 285 LEU A N 1
ATOM 2106 C CA . LEU A 1 285 ? -16.007 1.296 29.304 1.00 95.25 285 LEU A CA 1
ATOM 2107 C C . LEU A 1 285 ? -15.207 1.142 28.020 1.00 95.25 285 LEU A C 1
ATOM 2109 O O . LEU A 1 285 ? -15.722 1.378 26.928 1.00 95.25 285 LEU A O 1
ATOM 2113 N N . ASP A 1 286 ? -13.978 0.668 28.174 1.00 93.75 286 ASP A N 1
ATOM 2114 C CA . ASP A 1 286 ? -13.151 0.164 27.084 1.00 93.75 286 ASP A CA 1
ATOM 2115 C C . ASP A 1 286 ? -12.368 -1.073 27.548 1.00 93.75 286 ASP A C 1
ATOM 2117 O O . ASP A 1 286 ? -12.252 -1.342 28.750 1.00 93.75 286 ASP A O 1
ATOM 2121 N N . LYS A 1 287 ? -11.894 -1.870 26.587 1.00 92.75 287 LYS A N 1
ATOM 2122 C CA . LYS A 1 287 ? -11.279 -3.179 26.815 1.00 92.75 287 LYS A CA 1
ATOM 2123 C C . LYS A 1 287 ? -9.975 -3.339 26.047 1.00 92.75 287 LYS A C 1
ATOM 2125 O O . LYS A 1 287 ? -9.915 -3.008 24.864 1.00 92.75 287 LYS A O 1
ATOM 2130 N N . ILE A 1 288 ? -8.991 -3.958 26.695 1.00 89.56 288 ILE A N 1
ATOM 2131 C CA . ILE A 1 288 ? -7.704 -4.332 26.106 1.00 89.56 288 ILE A CA 1
ATOM 2132 C C . ILE A 1 288 ? -7.283 -5.728 26.574 1.00 89.56 288 ILE A C 1
ATOM 2134 O O . ILE A 1 288 ? -7.462 -6.068 27.736 1.00 89.56 288 ILE A O 1
ATOM 2138 N N . THR A 1 289 ? -6.698 -6.540 25.699 1.00 85.88 289 THR A N 1
ATOM 2139 C CA . THR A 1 289 ? -6.144 -7.854 26.063 1.00 85.88 289 THR A CA 1
ATOM 2140 C C . THR A 1 289 ? -4.642 -7.742 26.278 1.00 85.88 289 THR A C 1
ATOM 2142 O O . THR A 1 289 ? -3.905 -7.349 25.372 1.00 85.88 289 THR A O 1
ATOM 2145 N N . ILE A 1 290 ? -4.167 -8.077 27.474 1.00 83.31 290 ILE A N 1
ATOM 2146 C CA . ILE A 1 290 ? -2.743 -7.992 27.818 1.00 83.31 290 ILE A CA 1
ATOM 2147 C C . ILE A 1 290 ? -2.080 -9.332 27.557 1.00 83.31 290 ILE A C 1
ATOM 2149 O O . ILE A 1 290 ? -2.598 -10.337 28.012 1.00 83.31 290 ILE A O 1
ATOM 2153 N N . GLY A 1 291 ? -0.927 -9.352 26.889 1.00 79.56 291 GLY A N 1
ATOM 2154 C CA . GLY A 1 291 ? -0.105 -10.553 26.704 1.00 79.56 291 GLY A CA 1
ATOM 2155 C C . GLY A 1 291 ? -0.379 -11.336 25.417 1.00 79.56 291 GLY A C 1
ATOM 2156 O O . GLY A 1 291 ? 0.333 -12.297 25.137 1.00 79.56 291 GLY A O 1
ATOM 2157 N N . GLN A 1 292 ? -1.351 -10.924 24.597 1.00 80.44 292 GLN A N 1
ATOM 2158 C CA . GLN A 1 292 ? -1.544 -11.492 23.261 1.00 80.44 292 GLN A CA 1
ATOM 2159 C C . GLN A 1 292 ? -0.641 -10.783 22.248 1.00 80.44 292 GLN A C 1
ATOM 2161 O O . GLN A 1 292 ? -0.926 -9.670 21.813 1.00 80.44 292 GLN A O 1
ATOM 2166 N N . ASN A 1 293 ? 0.444 -11.440 21.851 1.00 87.81 293 ASN A N 1
ATOM 2167 C CA . ASN A 1 293 ? 1.272 -11.024 20.717 1.00 87.81 293 ASN A CA 1
ATOM 2168 C C . ASN A 1 293 ? 1.201 -11.993 19.543 1.00 87.81 293 ASN A C 1
ATOM 2170 O O . ASN A 1 293 ? 1.668 -11.640 18.469 1.00 87.81 293 ASN A O 1
ATOM 2174 N N . ASN A 1 294 ? 0.635 -13.181 19.728 1.00 94.38 294 ASN A N 1
ATOM 2175 C CA . ASN A 1 294 ? 0.516 -14.177 18.678 1.00 94.38 294 ASN A CA 1
ATOM 2176 C C . ASN A 1 294 ? -0.918 -14.212 18.156 1.00 94.38 294 ASN A C 1
ATOM 2178 O O . ASN A 1 294 ? -1.868 -14.275 18.938 1.00 94.38 294 ASN A O 1
ATOM 2182 N N . PHE A 1 295 ? -1.051 -14.177 16.834 1.00 96.50 295 PHE A N 1
ATOM 2183 C CA . PHE A 1 295 ? -2.324 -14.311 16.138 1.00 96.50 295 PHE A CA 1
ATOM 2184 C C . PHE A 1 295 ? -2.245 -15.460 15.144 1.00 96.50 295 PHE A C 1
ATOM 2186 O O . PHE A 1 295 ? -1.275 -15.552 14.395 1.00 96.50 295 PHE A O 1
ATOM 2193 N N . TYR A 1 296 ? -3.262 -16.314 15.123 1.00 98.25 296 TYR A N 1
ATOM 2194 C CA . TYR A 1 296 ? -3.364 -17.456 14.216 1.00 98.25 296 TYR A CA 1
ATOM 2195 C C . TYR A 1 296 ? -4.504 -17.222 13.229 1.00 98.25 296 TYR A C 1
ATOM 2197 O O . TYR A 1 296 ? -5.613 -16.888 13.642 1.00 98.25 296 TYR A O 1
ATOM 2205 N N . ILE A 1 297 ? -4.235 -17.375 11.931 1.00 98.50 297 ILE A N 1
ATOM 2206 C CA . ILE A 1 297 ? -5.193 -17.095 10.856 1.00 98.50 297 ILE A CA 1
ATOM 2207 C C . ILE A 1 297 ? -5.255 -18.271 9.894 1.00 98.50 297 ILE A C 1
ATOM 2209 O O . ILE A 1 297 ? -4.229 -18.694 9.359 1.00 98.50 297 ILE A O 1
ATOM 2213 N N . ALA A 1 298 ? -6.460 -18.771 9.635 1.00 98.44 298 ALA A N 1
ATOM 2214 C CA . ALA A 1 298 ? -6.700 -19.883 8.727 1.00 98.44 298 ALA A CA 1
ATOM 2215 C C . ALA A 1 298 ? -7.861 -19.595 7.776 1.00 98.44 298 ALA A C 1
ATOM 2217 O O . ALA A 1 298 ? -8.808 -18.915 8.147 1.00 98.44 298 ALA A O 1
ATOM 2218 N N . THR A 1 299 ? -7.820 -20.151 6.564 1.00 97.62 299 THR A N 1
ATOM 2219 C CA . THR A 1 299 ? -8.931 -20.033 5.593 1.00 97.62 299 THR A CA 1
ATOM 2220 C C . THR A 1 299 ? -10.220 -20.722 6.057 1.00 97.62 299 THR A C 1
ATOM 2222 O O . THR A 1 299 ? -11.293 -20.441 5.534 1.00 97.62 299 THR A O 1
ATOM 2225 N N . SER A 1 300 ? -10.115 -21.627 7.033 1.00 97.44 300 SER A N 1
ATOM 2226 C CA . SER A 1 300 ? -11.232 -22.269 7.733 1.00 97.44 300 SER A CA 1
ATOM 2227 C C . SER A 1 300 ? -11.535 -21.630 9.096 1.00 97.44 300 SER A C 1
ATOM 2229 O O . SER A 1 300 ? -12.278 -22.213 9.884 1.00 97.44 300 SER A O 1
ATOM 2231 N N . GLY A 1 301 ? -10.880 -20.512 9.427 1.00 97.88 301 GLY A N 1
ATOM 2232 C CA . GLY A 1 301 ? -11.054 -19.809 10.693 1.00 97.88 301 GLY A CA 1
ATOM 2233 C C . GLY A 1 301 ? -12.380 -19.054 10.773 1.00 97.88 301 GLY A C 1
ATOM 2234 O O . GLY A 1 301 ? -13.224 -19.127 9.882 1.00 97.88 301 GLY A O 1
ATOM 2235 N N . SER A 1 302 ? -12.561 -18.299 11.856 1.00 97.38 302 SER A N 1
ATOM 2236 C CA . SER A 1 302 ? -13.711 -17.407 12.032 1.00 97.38 302 SER A CA 1
ATOM 2237 C C . SER A 1 302 ? -13.273 -16.100 12.674 1.00 97.38 302 SER A C 1
ATOM 2239 O O . SER A 1 302 ? -12.574 -16.112 13.682 1.00 97.38 302 SER A O 1
ATOM 2241 N N . ASP A 1 303 ? -13.746 -14.967 12.155 1.00 96.19 303 ASP A N 1
ATOM 2242 C CA . ASP A 1 303 ? -13.492 -13.646 12.755 1.00 96.19 303 ASP A CA 1
ATOM 2243 C C . ASP A 1 303 ? -14.283 -13.395 14.049 1.00 96.19 303 ASP A C 1
ATOM 2245 O O . ASP A 1 303 ? -14.152 -12.339 14.668 1.00 96.19 303 ASP A O 1
ATOM 2249 N N . THR A 1 304 ? -15.099 -14.365 14.473 1.00 95.19 304 THR A N 1
ATOM 2250 C CA . THR A 1 304 ? -15.659 -14.409 15.830 1.00 95.19 304 THR A CA 1
ATOM 2251 C C . THR A 1 304 ? -14.659 -14.923 16.865 1.00 95.19 304 THR A C 1
ATOM 2253 O O . THR A 1 304 ? -14.899 -14.749 18.057 1.00 95.19 304 THR A O 1
ATOM 2256 N N . ASN A 1 305 ? -13.581 -15.585 16.434 1.00 94.69 305 ASN A N 1
ATOM 2257 C CA . ASN A 1 305 ? -12.500 -16.015 17.315 1.00 94.69 305 ASN A CA 1
ATOM 2258 C C . ASN A 1 305 ? -11.603 -14.819 17.674 1.00 94.69 305 ASN A C 1
ATOM 2260 O O . ASN A 1 305 ? -11.631 -13.785 17.013 1.00 94.69 305 ASN A O 1
ATOM 2264 N N . ASP A 1 306 ? -10.780 -14.958 18.710 1.00 90.12 306 ASP A N 1
ATOM 2265 C CA . ASP A 1 306 ? -9.785 -13.948 19.097 1.00 90.12 306 ASP A CA 1
ATOM 2266 C C . ASP A 1 306 ? -8.425 -14.137 18.397 1.00 90.12 306 ASP A C 1
ATOM 2268 O O . ASP A 1 306 ? -7.558 -13.261 18.464 1.00 90.12 306 ASP A O 1
ATOM 2272 N N . GLY A 1 307 ? -8.233 -15.279 17.728 1.00 94.69 307 GLY A N 1
ATOM 2273 C CA . GLY A 1 307 ? -6.982 -15.656 17.083 1.00 94.69 307 GLY A CA 1
ATOM 2274 C C . GLY A 1 307 ? -5.848 -15.950 18.058 1.00 94.69 307 GLY A C 1
ATOM 2275 O O . GLY A 1 307 ? -4.708 -15.996 17.613 1.00 94.69 307 GLY A O 1
ATOM 2276 N N . ALA A 1 308 ? -6.115 -16.130 19.355 1.00 91.25 308 ALA A N 1
ATOM 2277 C CA . ALA A 1 308 ? -5.083 -16.299 20.378 1.00 91.25 308 ALA A CA 1
ATOM 2278 C C . ALA A 1 308 ? -4.467 -17.709 20.402 1.00 91.25 308 ALA A C 1
ATOM 2280 O O . ALA A 1 308 ? -3.386 -17.898 20.961 1.00 91.25 308 ALA A O 1
ATOM 2281 N N . ALA A 1 309 ? -5.130 -18.699 19.792 1.00 94.62 309 ALA A N 1
ATOM 2282 C CA . ALA A 1 309 ? -4.675 -20.087 19.758 1.00 94.62 309 ALA 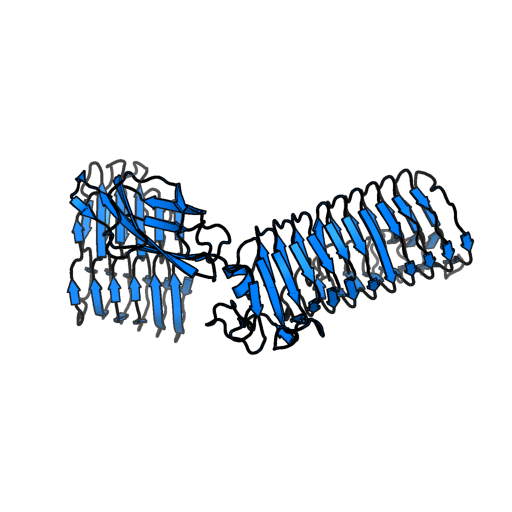A CA 1
ATOM 2283 C C . ALA A 1 309 ? -4.883 -20.749 18.379 1.00 94.62 309 ALA A C 1
ATOM 2285 O O . ALA A 1 309 ? -5.866 -20.445 17.700 1.00 94.62 309 ALA A O 1
ATOM 2286 N N . PRO A 1 310 ? -4.035 -21.729 17.994 1.00 96.94 310 PRO A N 1
ATOM 2287 C CA . PRO A 1 310 ? -4.187 -22.495 16.750 1.00 96.94 310 PRO A CA 1
ATOM 2288 C C . PRO A 1 310 ? -5.546 -23.185 16.575 1.00 96.94 310 PRO A C 1
ATOM 2290 O O . PRO A 1 310 ? -5.993 -23.378 15.450 1.00 96.94 310 PRO A O 1
ATOM 2293 N N . SER A 1 311 ? -6.204 -23.572 17.673 1.00 96.62 311 SER A N 1
ATOM 2294 C CA . SER A 1 311 ? -7.513 -24.241 17.665 1.00 96.62 311 SER A CA 1
ATOM 2295 C C . SER A 1 311 ? -8.693 -23.294 17.420 1.00 96.62 311 SER A C 1
ATOM 2297 O O . SER A 1 311 ? -9.789 -23.762 17.120 1.00 96.62 311 SER A O 1
ATOM 2299 N N . ALA A 1 312 ? -8.479 -21.982 17.539 1.00 96.62 312 ALA A N 1
ATOM 2300 C CA . ALA A 1 312 ? -9.469 -20.936 17.302 1.00 96.62 312 ALA A CA 1
ATOM 2301 C C . ALA A 1 312 ? -8.860 -19.801 16.450 1.00 96.62 312 ALA A C 1
ATOM 2303 O O . ALA A 1 312 ? -8.756 -18.660 16.911 1.00 96.62 312 ALA A O 1
ATOM 2304 N N . PRO A 1 313 ? -8.429 -20.088 15.206 1.00 98.19 313 PRO A N 1
ATOM 2305 C CA . PRO A 1 313 ? -7.807 -19.084 14.360 1.00 98.19 313 PRO A CA 1
ATOM 2306 C C . PRO A 1 313 ? -8.850 -18.093 13.830 1.00 98.19 313 PRO A C 1
ATOM 2308 O O . PRO A 1 313 ? -10.013 -18.446 13.597 1.00 98.19 313 PRO A O 1
ATOM 2311 N N . LEU A 1 314 ? -8.419 -16.856 13.592 1.00 98.00 314 LEU A N 1
ATOM 2312 C CA . LEU A 1 314 ? -9.174 -15.871 12.819 1.00 98.00 314 LEU A CA 1
ATOM 2313 C C . LEU A 1 314 ? -9.304 -16.328 11.363 1.00 98.00 314 LEU A C 1
ATOM 2315 O O . LEU A 1 314 ? -8.505 -17.133 10.875 1.00 98.00 314 LEU A O 1
ATOM 2319 N N . HIS A 1 315 ? -10.288 -15.781 10.653 1.00 97.88 315 HIS A N 1
ATOM 2320 C CA . HIS A 1 315 ? -10.392 -15.956 9.204 1.00 97.88 315 HIS A CA 1
ATOM 2321 C C . HIS A 1 315 ? -9.593 -14.886 8.456 1.00 97.88 315 HIS A C 1
ATOM 2323 O O . HIS A 1 315 ? -8.887 -15.170 7.489 1.00 97.88 315 HIS A O 1
ATOM 2329 N N . SER A 1 316 ? -9.670 -13.642 8.927 1.00 97.62 316 SER A N 1
ATOM 2330 C CA . SER A 1 316 ? -9.143 -12.476 8.232 1.00 97.62 316 SER A CA 1
ATOM 2331 C C . SER A 1 316 ? -7.776 -12.035 8.727 1.00 97.62 316 SER A C 1
ATOM 2333 O O . SER A 1 316 ? -7.569 -11.729 9.902 1.00 97.62 316 SER A O 1
ATOM 2335 N N . VAL A 1 317 ? -6.854 -11.875 7.776 1.00 97.38 317 VAL A N 1
ATOM 2336 C CA . VAL A 1 317 ? -5.528 -11.303 8.026 1.00 97.38 317 VAL A CA 1
ATOM 2337 C C . VAL A 1 317 ? -5.651 -9.837 8.435 1.00 97.38 317 VAL A C 1
ATOM 2339 O O . VAL A 1 317 ? -5.002 -9.408 9.387 1.00 97.38 317 VAL A O 1
ATOM 2342 N N . GLN A 1 318 ? -6.526 -9.075 7.763 1.00 95.44 318 GLN A N 1
ATOM 2343 C CA . GLN A 1 318 ? -6.752 -7.670 8.115 1.00 95.44 318 GLN A CA 1
ATOM 2344 C C . GLN A 1 318 ? -7.269 -7.535 9.550 1.00 95.44 318 GLN A C 1
ATOM 2346 O O . GLN A 1 318 ? -6.796 -6.683 10.292 1.00 95.44 318 GLN A O 1
ATOM 2351 N N . LYS A 1 319 ? -8.177 -8.424 9.974 1.00 94.44 319 LYS A N 1
ATOM 2352 C CA . LYS A 1 319 ? -8.719 -8.405 11.334 1.00 94.44 319 LYS A CA 1
ATOM 2353 C C . LYS A 1 319 ? -7.625 -8.601 12.382 1.00 94.44 319 LYS A C 1
ATOM 2355 O O . LYS A 1 319 ? -7.620 -7.886 13.378 1.00 94.44 319 LYS A O 1
ATOM 2360 N N . ALA A 1 320 ? -6.692 -9.524 12.143 1.00 95.38 320 ALA A N 1
ATOM 2361 C CA . ALA A 1 320 ? -5.550 -9.734 13.030 1.00 95.38 320 ALA A CA 1
ATOM 2362 C C . ALA A 1 320 ? -4.675 -8.476 13.143 1.00 95.38 320 ALA A C 1
ATOM 2364 O O . ALA A 1 320 ? -4.302 -8.096 14.248 1.00 95.38 320 ALA A O 1
ATOM 2365 N N . ILE A 1 321 ? -4.409 -7.795 12.024 1.00 93.94 321 ILE A N 1
ATOM 2366 C CA . ILE A 1 321 ? -3.650 -6.533 11.988 1.00 93.94 321 ILE A CA 1
ATOM 2367 C C . ILE A 1 321 ? -4.375 -5.427 12.765 1.00 93.94 321 ILE A C 1
ATOM 2369 O O . ILE A 1 321 ? -3.773 -4.766 13.611 1.00 93.94 321 ILE A O 1
ATOM 2373 N N . ASP A 1 322 ? -5.681 -5.272 12.542 1.00 90.25 322 ASP A N 1
ATOM 2374 C CA . ASP A 1 322 ? -6.507 -4.280 13.237 1.00 90.25 322 ASP A CA 1
ATOM 2375 C C . ASP A 1 322 ? -6.565 -4.540 14.754 1.00 90.25 322 ASP A C 1
ATOM 2377 O O . ASP A 1 322 ? -6.697 -3.607 15.547 1.00 90.25 322 ASP A O 1
ATOM 2381 N N . MET A 1 323 ? -6.479 -5.809 15.170 1.00 87.62 323 MET A N 1
ATOM 2382 C CA . MET A 1 323 ? -6.485 -6.210 16.579 1.00 87.62 323 MET A CA 1
ATOM 2383 C C . MET A 1 323 ? -5.122 -6.030 17.248 1.00 87.62 323 MET A C 1
ATOM 2385 O O . MET A 1 323 ? -5.065 -5.534 18.372 1.00 87.62 323 MET A O 1
ATOM 2389 N N . CYS A 1 324 ? -4.041 -6.441 16.583 1.00 86.50 324 CYS A N 1
ATOM 2390 C CA . CYS A 1 324 ? -2.741 -6.600 17.223 1.00 86.50 324 CYS A CA 1
ATOM 2391 C C . CYS A 1 324 ? -2.000 -5.283 17.476 1.00 86.50 324 CYS A C 1
ATOM 2393 O O . CYS A 1 324 ? -1.145 -5.210 18.360 1.00 86.50 324 CYS A O 1
ATOM 2395 N N . GLY A 1 325 ? -2.278 -4.242 16.684 1.00 81.75 325 GLY A N 1
ATOM 2396 C CA . GLY A 1 325 ? -1.511 -3.000 16.734 1.00 81.75 325 GLY A CA 1
ATOM 2397 C C . GLY A 1 325 ? -0.032 -3.234 16.399 1.00 81.75 325 GLY A C 1
ATOM 2398 O O . GLY A 1 325 ? 0.286 -3.730 15.327 1.00 81.75 325 GLY A O 1
ATOM 2399 N N . SER A 1 326 ? 0.880 -2.853 17.299 1.00 87.12 326 SER A N 1
ATOM 2400 C CA . SER A 1 326 ? 2.341 -3.030 17.163 1.00 87.12 326 SER A CA 1
ATOM 2401 C C . SER A 1 326 ? 2.876 -4.129 18.095 1.00 87.12 326 SER A C 1
ATOM 2403 O O . SER A 1 326 ? 2.296 -4.360 19.150 1.00 87.12 326 SER A O 1
ATOM 2405 N N . ASN A 1 327 ? 4.047 -4.707 17.792 1.00 88.50 327 ASN A N 1
ATOM 2406 C CA . ASN A 1 327 ? 4.716 -5.768 18.579 1.00 88.50 327 ASN A CA 1
ATOM 2407 C C . ASN A 1 327 ? 4.020 -7.143 18.554 1.00 88.50 327 ASN A C 1
ATOM 2409 O O . ASN A 1 327 ? 3.896 -7.799 19.589 1.00 88.50 327 ASN A O 1
ATOM 2413 N N . ALA A 1 328 ? 3.590 -7.591 17.379 1.00 92.94 328 ALA A N 1
ATOM 2414 C CA . ALA A 1 328 ? 2.869 -8.849 17.215 1.00 92.94 328 ALA A CA 1
ATOM 2415 C C . ALA A 1 328 ? 3.516 -9.776 16.181 1.00 92.94 328 ALA A C 1
ATOM 2417 O O . ALA A 1 328 ? 4.181 -9.342 15.240 1.00 92.94 328 ALA A O 1
ATOM 2418 N N . THR A 1 329 ? 3.283 -11.070 16.352 1.00 96.69 329 THR A N 1
ATOM 2419 C CA . THR A 1 329 ? 3.575 -12.122 15.389 1.00 96.69 329 THR A CA 1
ATOM 2420 C C . THR A 1 329 ? 2.265 -12.735 14.917 1.00 96.69 329 THR A C 1
ATOM 2422 O O . THR A 1 329 ? 1.422 -13.160 15.698 1.00 96.69 329 THR A O 1
ATOM 2425 N N . ILE A 1 330 ? 2.089 -12.760 13.609 1.00 97.88 330 ILE A N 1
ATOM 2426 C CA . ILE A 1 330 ? 0.863 -13.137 12.933 1.00 97.88 330 ILE A CA 1
ATOM 2427 C C . ILE A 1 330 ? 1.191 -14.355 12.070 1.00 97.88 330 ILE A C 1
ATOM 2429 O O . ILE A 1 330 ? 1.865 -14.240 11.045 1.00 97.88 330 ILE A O 1
ATOM 2433 N N . TYR A 1 331 ? 0.744 -15.524 12.513 1.00 98.56 331 TYR A N 1
ATOM 2434 C CA . TYR A 1 331 ? 0.910 -16.812 11.852 1.00 98.56 331 TYR A CA 1
ATOM 2435 C C . TYR A 1 331 ? -0.269 -17.064 10.920 1.00 98.56 331 TYR A C 1
ATOM 2437 O O . TYR A 1 331 ? -1.422 -17.059 11.349 1.00 98.56 331 TYR A O 1
ATOM 2445 N N . ILE A 1 332 ? 0.009 -17.306 9.643 1.00 98.69 332 ILE A N 1
ATOM 2446 C CA . ILE A 1 332 ? -1.026 -17.455 8.622 1.00 98.69 332 ILE A CA 1
ATOM 2447 C C . ILE A 1 332 ? -0.856 -18.795 7.933 1.00 98.69 332 ILE A C 1
ATOM 2449 O O . ILE A 1 332 ? 0.218 -19.119 7.414 1.00 98.69 332 ILE A O 1
ATOM 2453 N N . SER A 1 333 ? -1.931 -19.578 7.933 1.00 98.56 333 SER A N 1
ATOM 2454 C CA . SER A 1 333 ? -1.947 -20.859 7.250 1.00 98.56 333 SER A CA 1
ATOM 2455 C C . SER A 1 333 ? -1.744 -20.671 5.744 1.00 98.56 333 SER A C 1
ATOM 2457 O O . SER A 1 333 ? -2.077 -19.630 5.161 1.00 98.56 333 SER A O 1
ATOM 2459 N N . GLN A 1 334 ? -1.209 -21.690 5.088 1.00 98.00 334 GLN A N 1
ATOM 2460 C CA . GLN A 1 334 ? -1.244 -21.793 3.640 1.00 98.00 334 GLN A CA 1
ATOM 2461 C C . GLN A 1 334 ? -2.698 -21.799 3.144 1.00 98.00 334 GLN A C 1
ATOM 2463 O O . GLN A 1 334 ? -3.606 -22.321 3.791 1.00 98.00 334 GLN A O 1
ATOM 2468 N N . GLY A 1 335 ? -2.920 -21.215 1.974 1.00 98.00 335 GLY A N 1
ATOM 2469 C CA . GLY A 1 335 ? -4.255 -21.013 1.418 1.00 98.00 335 GLY A CA 1
ATOM 2470 C C . GLY A 1 335 ? -4.333 -19.719 0.623 1.00 98.00 335 GLY A C 1
ATOM 2471 O O . GLY A 1 335 ? -3.342 -18.993 0.511 1.00 98.00 335 GLY A O 1
ATOM 2472 N N . THR A 1 336 ? -5.504 -19.437 0.056 1.00 98.31 336 THR A N 1
ATOM 2473 C CA . THR A 1 336 ? -5.757 -18.217 -0.716 1.00 98.31 336 THR A CA 1
ATOM 2474 C C . THR A 1 336 ? -6.745 -17.321 0.014 1.00 98.31 336 THR A C 1
ATOM 2476 O O . THR A 1 336 ? -7.854 -17.745 0.324 1.00 98.31 336 THR A O 1
ATOM 2479 N N . TYR A 1 337 ? -6.337 -16.076 0.238 1.00 98.38 337 TYR A N 1
ATOM 2480 C CA . TYR A 1 337 ? -7.134 -15.020 0.852 1.00 98.38 337 TYR A CA 1
ATOM 2481 C C . TYR A 1 337 ? -7.428 -13.955 -0.209 1.00 98.38 337 TYR A C 1
ATOM 2483 O O . TYR A 1 337 ? -6.525 -13.578 -0.962 1.00 98.38 337 TYR A O 1
ATOM 2491 N N . THR A 1 338 ? -8.674 -13.483 -0.288 1.00 97.56 338 THR A N 1
ATOM 2492 C CA . THR A 1 338 ? -9.130 -12.493 -1.284 1.00 97.56 338 THR A CA 1
ATOM 2493 C C . THR A 1 338 ? -9.854 -11.321 -0.613 1.00 97.56 338 THR A C 1
ATOM 2495 O O . THR A 1 338 ? -10.293 -11.458 0.533 1.00 97.56 338 THR A O 1
ATOM 2498 N N . PRO A 1 339 ? -10.000 -10.159 -1.28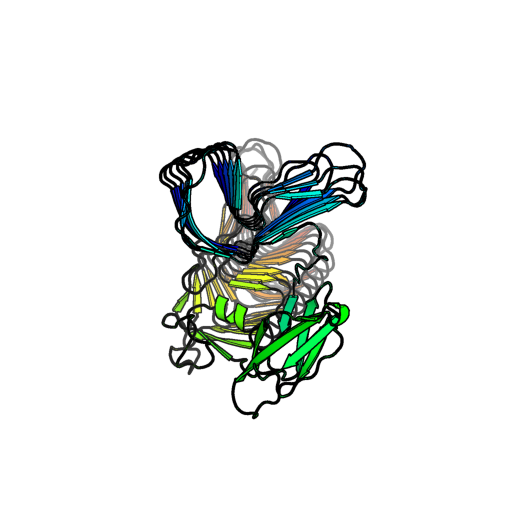0 1.00 95.69 339 PRO A N 1
ATOM 2499 C CA . PRO A 1 339 ? -10.804 -9.049 -0.774 1.00 95.69 339 PRO A CA 1
ATOM 2500 C C . PRO A 1 339 ? -12.214 -9.515 -0.373 1.00 95.69 339 PRO A C 1
ATOM 2502 O O . PRO A 1 339 ? -12.884 -10.225 -1.123 1.00 95.69 339 PRO A O 1
ATOM 2505 N N . GLY A 1 340 ? -12.635 -9.201 0.856 1.00 91.81 340 GLY A N 1
ATOM 2506 C CA . GLY A 1 340 ? -13.915 -9.639 1.431 1.00 91.81 340 GLY A CA 1
ATOM 2507 C C . GLY A 1 340 ? -13.955 -11.094 1.912 1.00 91.81 340 GLY A C 1
ATOM 2508 O O . GLY A 1 340 ? -14.926 -11.494 2.547 1.00 91.81 340 GLY A O 1
ATOM 2509 N N . ASN A 1 341 ? -12.905 -11.874 1.659 1.00 93.62 341 ASN A N 1
ATOM 2510 C CA . ASN A 1 341 ? -12.740 -13.240 2.143 1.00 93.62 341 ASN A CA 1
ATOM 2511 C C . ASN A 1 341 ? -11.333 -13.406 2.730 1.00 93.62 341 ASN A C 1
ATOM 2513 O O . ASN A 1 341 ? -10.432 -14.012 2.142 1.00 93.62 341 ASN A O 1
ATOM 2517 N N . GLY A 1 342 ? -11.149 -12.781 3.888 1.00 93.00 342 GLY A N 1
ATOM 2518 C CA . GLY A 1 342 ? -9.916 -12.805 4.656 1.00 93.00 342 GLY A CA 1
ATOM 2519 C C . GLY A 1 342 ? -8.977 -11.611 4.427 1.00 93.00 342 GLY A C 1
ATOM 2520 O O . GLY A 1 342 ? -8.074 -11.384 5.237 1.00 93.00 342 GLY A O 1
ATOM 2521 N N . LEU A 1 343 ? -9.204 -10.819 3.371 1.00 95.81 343 LEU A N 1
ATOM 2522 C CA . LEU A 1 343 ? -8.557 -9.522 3.134 1.00 95.81 343 LEU A CA 1
ATOM 2523 C C . LEU A 1 343 ? -9.559 -8.360 3.235 1.00 95.81 343 LEU A C 1
ATOM 2525 O O . LEU A 1 343 ? -10.772 -8.541 3.120 1.00 95.81 343 LEU A O 1
ATOM 2529 N N . SER A 1 344 ? -9.028 -7.156 3.425 1.00 91.38 344 SER A N 1
ATOM 2530 C CA . SER A 1 344 ? -9.753 -5.886 3.399 1.00 91.38 344 SER A CA 1
ATOM 2531 C C . SER A 1 344 ? -10.361 -5.577 2.026 1.00 91.38 344 SER A C 1
ATOM 2533 O O . SER A 1 344 ? -9.894 -6.052 0.993 1.00 91.38 344 SER A O 1
ATOM 2535 N N . ASN A 1 345 ? -11.395 -4.732 2.047 1.00 87.12 345 ASN A N 1
ATOM 2536 C CA . ASN A 1 345 ? -12.007 -4.082 0.881 1.00 87.12 345 ASN A CA 1
ATOM 2537 C C . ASN A 1 345 ? -11.896 -2.546 0.967 1.00 87.12 345 ASN A C 1
ATOM 2539 O O . ASN A 1 345 ? -12.625 -1.821 0.289 1.00 87.12 345 ASN A O 1
ATOM 2543 N N . ILE A 1 346 ? -11.040 -2.024 1.851 1.00 86.38 346 ILE A N 1
ATOM 2544 C CA . ILE A 1 346 ? -10.947 -0.584 2.111 1.00 86.38 346 ILE A CA 1
ATOM 2545 C C . ILE A 1 346 ? -10.245 0.116 0.942 1.00 86.38 346 ILE A C 1
ATOM 2547 O O . ILE A 1 346 ? -9.156 -0.275 0.509 1.00 86.38 346 ILE A O 1
ATOM 2551 N N . SER A 1 347 ? -10.860 1.195 0.454 1.00 87.56 347 SER A N 1
ATOM 2552 C CA . SER A 1 347 ? -10.255 2.080 -0.541 1.00 87.56 347 SER A CA 1
ATOM 2553 C C . SER A 1 347 ? -9.433 3.172 0.137 1.00 87.56 347 SER A C 1
ATOM 2555 O O . SER A 1 347 ? -9.940 3.899 0.990 1.00 87.56 347 SER A O 1
ATOM 2557 N N . ILE A 1 348 ? -8.166 3.294 -0.256 1.00 83.50 348 ILE A N 1
ATOM 2558 C CA . ILE A 1 348 ? -7.241 4.345 0.189 1.00 83.50 348 ILE A CA 1
ATOM 2559 C C . ILE A 1 348 ? -6.722 5.039 -1.064 1.00 83.50 348 ILE A C 1
ATOM 2561 O O . ILE A 1 348 ? -6.282 4.379 -2.006 1.00 83.50 348 ILE A O 1
ATOM 2565 N N . ALA A 1 349 ? -6.816 6.372 -1.096 1.00 80.31 349 ALA A N 1
ATOM 2566 C CA . ALA A 1 349 ? -6.441 7.192 -2.252 1.00 80.31 349 ALA A CA 1
ATOM 2567 C C . ALA A 1 349 ? -7.083 6.724 -3.580 1.00 80.31 349 ALA A C 1
ATOM 2569 O O . ALA A 1 349 ? -6.459 6.755 -4.638 1.00 80.31 349 ALA A O 1
ATOM 2570 N N . GLY A 1 350 ? -8.334 6.253 -3.521 1.00 82.31 350 GLY A N 1
ATOM 2571 C CA . GLY A 1 350 ? -9.094 5.818 -4.697 1.00 82.31 350 GLY A CA 1
ATOM 2572 C C . GLY A 1 350 ? -8.737 4.428 -5.232 1.00 82.31 350 GLY A C 1
ATOM 2573 O O . GLY A 1 350 ? -9.296 4.025 -6.246 1.00 82.31 350 GLY A O 1
ATOM 2574 N N . SER A 1 351 ? -7.848 3.680 -4.571 1.00 86.00 351 SER A N 1
ATOM 2575 C CA . SER A 1 351 ? -7.552 2.279 -4.901 1.00 86.00 351 SER A CA 1
ATOM 2576 C C . SER A 1 351 ? -8.038 1.365 -3.783 1.00 86.00 351 SER A C 1
ATOM 2578 O O . SER A 1 351 ? -7.728 1.612 -2.619 1.00 86.00 351 SER A O 1
ATOM 2580 N N . ALA A 1 352 ? -8.768 0.301 -4.121 1.00 91.31 352 ALA A N 1
ATOM 2581 C CA . ALA A 1 352 ? -9.078 -0.768 -3.174 1.00 91.31 352 ALA A CA 1
ATOM 2582 C C . ALA A 1 352 ? -7.789 -1.496 -2.759 1.00 91.31 352 ALA A C 1
ATOM 2584 O O . ALA A 1 352 ? -6.900 -1.704 -3.591 1.00 91.31 352 ALA A O 1
ATOM 2585 N N . ASN A 1 353 ? -7.681 -1.875 -1.484 1.00 92.94 353 ASN A N 1
ATOM 2586 C CA . ASN A 1 353 ? -6.506 -2.544 -0.925 1.00 92.94 353 ASN A CA 1
ATOM 2587 C C . ASN A 1 353 ? -6.921 -3.813 -0.178 1.00 92.94 353 ASN A C 1
ATOM 2589 O O . ASN A 1 353 ? -7.847 -3.773 0.628 1.00 92.94 353 ASN A O 1
ATOM 2593 N N . GLY A 1 354 ? -6.200 -4.908 -0.420 1.00 94.62 354 GLY A N 1
ATOM 2594 C CA . GLY A 1 354 ? -6.384 -6.193 0.243 1.00 94.62 354 GLY A CA 1
ATOM 2595 C C . GLY A 1 354 ? -5.820 -6.190 1.662 1.00 94.62 354 GLY A C 1
ATOM 2596 O O . GLY A 1 354 ? -6.551 -6.394 2.619 1.00 94.62 354 GLY A O 1
ATOM 2597 N N . LEU A 1 355 ? -4.524 -5.949 1.832 1.00 96.00 355 LEU A N 1
ATOM 2598 C CA . LEU A 1 355 ? -3.883 -5.879 3.144 1.00 96.00 355 LEU A CA 1
ATOM 2599 C C . LEU A 1 355 ? -3.411 -4.456 3.420 1.00 96.00 355 LEU A C 1
ATOM 2601 O O . LEU A 1 355 ? -2.660 -3.908 2.621 1.00 96.00 355 LEU A O 1
ATOM 2605 N N . VAL A 1 356 ? -3.824 -3.866 4.537 1.00 96.06 356 VAL A N 1
ATOM 2606 C CA . VAL A 1 356 ? -3.474 -2.496 4.929 1.00 96.06 356 VAL A CA 1
ATOM 2607 C C . VAL A 1 356 ? -2.737 -2.521 6.261 1.00 96.06 356 VAL A C 1
ATOM 2609 O O . VAL A 1 356 ? -3.287 -2.948 7.273 1.00 96.06 356 VAL A O 1
ATOM 2612 N N . ILE A 1 357 ? -1.499 -2.028 6.259 1.00 95.38 357 ILE A N 1
ATOM 2613 C CA . ILE A 1 357 ? -0.651 -1.888 7.443 1.00 95.38 357 ILE A CA 1
ATOM 2614 C C . ILE A 1 357 ? -0.212 -0.428 7.519 1.00 95.38 357 ILE A C 1
ATOM 2616 O O . ILE A 1 357 ? 0.541 0.044 6.669 1.00 95.38 357 ILE A O 1
ATOM 2620 N N . THR A 1 358 ? -0.675 0.304 8.528 1.00 95.62 358 THR A N 1
ATOM 2621 C CA . THR A 1 358 ? -0.378 1.737 8.660 1.00 95.62 358 THR A CA 1
ATOM 2622 C C . THR A 1 358 ? 0.030 2.090 10.077 1.00 95.62 358 THR A C 1
ATOM 2624 O O . THR A 1 358 ? -0.668 1.713 11.016 1.00 95.62 358 THR A O 1
ATOM 2627 N N . ASN A 1 359 ? 1.106 2.864 10.231 1.00 94.38 359 ASN A N 1
ATOM 2628 C CA . ASN A 1 359 ? 1.588 3.359 11.528 1.00 94.38 359 ASN A CA 1
ATOM 2629 C C . ASN A 1 359 ? 1.913 2.231 12.529 1.00 94.38 359 ASN A C 1
ATOM 2631 O O . ASN A 1 359 ? 1.654 2.354 13.727 1.00 94.38 359 ASN A O 1
ATOM 2635 N N . MET A 1 360 ? 2.465 1.117 12.039 1.00 93.88 360 MET A N 1
ATOM 2636 C CA . MET A 1 360 ? 2.781 -0.056 12.859 1.00 93.88 360 MET A CA 1
ATOM 2637 C C . MET A 1 360 ? 4.281 -0.280 12.992 1.00 93.88 360 MET A C 1
ATOM 2639 O O . MET A 1 360 ? 5.065 0.014 12.083 1.00 93.88 360 MET A O 1
ATOM 2643 N N . LYS A 1 361 ? 4.673 -0.856 14.134 1.00 94.88 361 LYS A N 1
ATOM 2644 C CA . LYS A 1 361 ? 6.051 -1.263 14.407 1.00 94.88 361 LYS A CA 1
ATOM 2645 C C . LYS A 1 361 ? 6.159 -2.681 14.956 1.00 94.88 361 LYS A C 1
ATOM 2647 O O . LYS A 1 361 ? 5.261 -3.145 15.656 1.00 94.88 361 LYS A O 1
ATOM 2652 N N . ASN A 1 362 ? 7.297 -3.328 14.706 1.00 94.50 362 ASN A N 1
ATOM 2653 C CA . ASN A 1 362 ? 7.649 -4.634 15.273 1.00 94.50 362 ASN A CA 1
ATOM 2654 C C . ASN A 1 362 ? 6.608 -5.728 14.958 1.00 94.50 362 ASN A C 1
ATOM 2656 O O . ASN A 1 362 ? 6.181 -6.451 15.856 1.00 94.50 362 ASN A O 1
ATOM 2660 N N . ILE A 1 363 ? 6.163 -5.821 13.702 1.00 96.12 363 ILE A N 1
ATOM 2661 C CA . ILE A 1 363 ? 5.200 -6.843 13.263 1.00 96.12 363 ILE A CA 1
ATOM 2662 C C . ILE A 1 363 ? 5.905 -7.919 12.452 1.00 96.12 363 ILE A C 1
ATOM 2664 O O . ILE A 1 363 ? 6.618 -7.608 11.500 1.00 96.12 363 ILE A O 1
ATOM 2668 N N . ASN A 1 364 ? 5.653 -9.179 12.795 1.00 97.69 364 ASN A N 1
ATOM 2669 C CA . ASN A 1 364 ? 6.070 -10.340 12.022 1.00 97.69 364 ASN A CA 1
ATOM 2670 C C . ASN A 1 364 ? 4.841 -10.968 11.352 1.00 97.69 364 ASN A C 1
ATOM 2672 O O . ASN A 1 364 ? 4.003 -11.552 12.028 1.00 97.69 364 ASN A O 1
ATOM 2676 N N . LEU A 1 365 ? 4.741 -10.884 10.031 1.00 98.00 365 LEU A N 1
ATOM 2677 C CA . LEU A 1 365 ? 3.755 -11.590 9.215 1.00 98.00 365 LEU A CA 1
ATOM 2678 C C . LEU A 1 365 ? 4.407 -12.860 8.671 1.00 98.00 365 LEU A C 1
ATOM 2680 O O . LEU A 1 365 ? 5.333 -12.787 7.859 1.00 98.00 365 LEU A O 1
ATOM 2684 N N . LEU A 1 366 ? 3.947 -14.022 9.127 1.00 98.50 366 LEU A N 1
ATOM 2685 C CA . LEU A 1 366 ? 4.555 -15.316 8.833 1.00 98.50 366 LEU A CA 1
ATOM 2686 C C . LEU A 1 366 ? 3.540 -16.225 8.129 1.00 98.50 366 LEU A C 1
ATOM 2688 O O . LEU A 1 366 ? 2.666 -16.805 8.770 1.00 98.50 366 LEU A O 1
ATOM 2692 N N . GLY A 1 367 ? 3.654 -16.340 6.808 1.00 98.44 367 GLY A N 1
ATOM 2693 C CA . GLY A 1 367 ? 2.786 -17.177 5.985 1.00 98.44 367 GLY A CA 1
ATOM 2694 C C . GLY A 1 367 ? 3.246 -18.630 5.861 1.00 98.44 367 GLY A C 1
ATOM 2695 O O . GLY A 1 367 ? 4.338 -19.017 6.294 1.00 98.44 367 GLY A O 1
ATOM 2696 N N . GLY A 1 368 ? 2.406 -19.425 5.202 1.00 98.31 368 GLY A N 1
ATOM 2697 C CA . GLY A 1 368 ? 2.718 -20.776 4.751 1.00 98.31 368 GLY A CA 1
ATOM 2698 C C . GLY A 1 368 ? 2.584 -21.871 5.804 1.00 98.31 368 GLY A C 1
ATOM 2699 O O . GLY A 1 368 ? 3.092 -22.966 5.572 1.00 98.31 368 GLY A O 1
ATOM 2700 N N . TYR A 1 369 ? 1.939 -21.605 6.942 1.00 98.62 369 TYR A N 1
ATOM 2701 C CA . TYR A 1 369 ? 1.773 -22.604 8.002 1.00 98.62 369 TYR A CA 1
ATOM 2702 C C . TYR A 1 369 ? 0.779 -23.707 7.624 1.00 98.62 369 TYR A C 1
ATOM 2704 O O . TYR A 1 369 ? -0.188 -23.472 6.902 1.00 98.62 369 TYR A O 1
ATOM 2712 N N . ASP A 1 370 ? 0.986 -24.923 8.120 1.00 98.06 370 ASP A N 1
ATOM 2713 C CA . ASP A 1 370 ? -0.066 -25.942 8.092 1.00 98.06 370 ASP A CA 1
ATOM 2714 C C . ASP A 1 370 ? -1.282 -25.524 8.956 1.00 98.06 370 ASP A C 1
ATOM 2716 O O . ASP A 1 370 ? -1.235 -24.549 9.709 1.00 98.06 370 ASP A O 1
ATOM 2720 N N . LEU A 1 371 ? -2.401 -26.252 8.856 1.00 96.19 371 LEU A N 1
ATOM 2721 C CA . LEU A 1 371 ? -3.620 -25.941 9.624 1.00 96.19 371 LEU A CA 1
ATOM 2722 C C . LEU A 1 371 ? -3.457 -26.140 11.142 1.00 96.19 371 LEU A C 1
ATOM 2724 O O . LEU A 1 371 ? -4.278 -25.645 11.909 1.00 96.19 371 LEU A O 1
ATOM 2728 N N . ALA A 1 372 ? -2.422 -26.864 11.577 1.00 97.12 372 ALA A N 1
ATOM 2729 C CA . ALA A 1 372 ? -2.089 -27.047 12.988 1.00 97.12 372 ALA A CA 1
ATOM 2730 C C . ALA A 1 372 ? -1.130 -25.960 13.510 1.00 97.12 372 ALA A C 1
ATOM 2732 O O . ALA A 1 372 ? -0.810 -25.950 14.698 1.00 97.12 372 ALA A O 1
ATOM 2733 N N . PHE A 1 373 ? -0.666 -25.062 12.635 1.00 97.75 373 PHE A N 1
ATOM 2734 C CA . PHE A 1 373 ? 0.378 -24.073 12.886 1.00 97.75 373 PHE A CA 1
ATOM 2735 C C . PHE A 1 373 ? 1.671 -24.675 13.459 1.00 97.75 373 PHE A C 1
ATOM 2737 O O . PHE A 1 373 ? 2.377 -24.030 14.233 1.00 97.75 373 PHE A O 1
ATOM 2744 N N . SER A 1 374 ? 1.994 -25.911 13.067 1.00 97.25 374 SER A N 1
ATOM 2745 C CA . SER A 1 374 ? 3.150 -26.647 13.589 1.00 97.25 374 SER A CA 1
ATOM 2746 C C . SER A 1 374 ? 4.438 -26.357 12.814 1.00 97.25 374 SER A C 1
ATOM 2748 O O . SER A 1 374 ? 5.521 -26.307 13.398 1.00 97.25 374 SER A O 1
ATOM 2750 N N . ALA A 1 375 ? 4.322 -26.103 11.507 1.00 97.56 375 ALA A N 1
ATOM 2751 C CA . ALA A 1 375 ? 5.436 -25.745 10.638 1.00 97.56 375 ALA A CA 1
ATOM 2752 C C . ALA A 1 375 ? 4.976 -24.896 9.443 1.00 97.56 375 ALA A C 1
ATOM 2754 O O . ALA A 1 375 ? 3.840 -25.013 8.981 1.00 97.56 375 ALA A O 1
ATOM 2755 N N . ALA A 1 376 ? 5.887 -24.079 8.904 1.00 97.44 376 ALA A N 1
ATOM 2756 C CA . ALA A 1 376 ? 5.714 -23.416 7.613 1.00 97.44 376 ALA A CA 1
ATOM 2757 C C . ALA A 1 376 ? 6.049 -24.399 6.477 1.00 97.44 376 ALA A C 1
ATOM 2759 O O . ALA A 1 376 ? 7.218 -24.606 6.152 1.00 97.44 376 ALA A O 1
ATOM 2760 N N . THR A 1 377 ? 5.027 -25.035 5.904 1.00 96.94 377 THR A N 1
ATOM 2761 C CA . THR A 1 377 ? 5.155 -26.086 4.877 1.00 96.94 377 THR A CA 1
ATOM 2762 C C . THR A 1 377 ? 4.939 -25.588 3.448 1.00 96.94 377 THR A C 1
ATOM 2764 O O . THR A 1 377 ? 5.187 -26.335 2.503 1.00 96.94 377 THR A O 1
ATOM 2767 N N . GLY A 1 378 ? 4.459 -24.356 3.267 1.00 96.62 378 GLY A N 1
ATOM 2768 C CA . GLY A 1 378 ? 4.099 -23.812 1.957 1.00 96.62 378 GLY A CA 1
ATOM 2769 C C . GLY A 1 378 ? 4.161 -22.288 1.896 1.00 96.62 378 GLY A C 1
ATOM 2770 O O . GLY A 1 378 ? 5.024 -21.658 2.506 1.00 96.62 378 GLY A O 1
ATOM 2771 N N . VAL A 1 379 ? 3.238 -21.689 1.141 1.00 97.50 379 VAL A N 1
ATOM 2772 C CA . VAL A 1 379 ? 3.090 -20.231 1.014 1.00 97.50 379 VAL A CA 1
ATOM 2773 C C . VAL A 1 379 ? 1.647 -19.812 1.267 1.00 97.50 379 VAL A C 1
ATOM 2775 O O . VAL A 1 379 ? 0.703 -20.518 0.909 1.00 97.50 379 VAL A O 1
ATOM 2778 N N . THR A 1 380 ? 1.468 -18.637 1.861 1.00 98.50 380 THR A N 1
ATOM 2779 C CA . THR A 1 380 ? 0.158 -17.985 1.940 1.00 98.50 380 THR A CA 1
ATOM 2780 C C . THR A 1 380 ? -0.046 -17.122 0.700 1.00 98.50 380 THR A C 1
ATOM 2782 O O . THR A 1 380 ? 0.765 -16.246 0.409 1.00 98.50 380 THR A O 1
ATOM 2785 N N . THR A 1 381 ? -1.137 -17.342 -0.031 1.00 98.44 381 THR A N 1
ATOM 2786 C CA . THR A 1 381 ? -1.477 -16.554 -1.220 1.00 98.44 381 THR A CA 1
ATOM 2787 C C . THR A 1 381 ? -2.434 -15.429 -0.851 1.00 98.44 381 THR A C 1
ATOM 2789 O O . THR A 1 381 ? -3.563 -15.679 -0.435 1.00 98.44 381 THR A O 1
ATOM 2792 N N . LEU A 1 382 ? -2.005 -14.188 -1.052 1.00 98.12 382 LEU A N 1
ATOM 2793 C CA . LEU A 1 382 ? -2.847 -13.001 -0.997 1.00 98.12 382 LEU A CA 1
ATOM 2794 C C . LEU A 1 382 ? -3.194 -12.621 -2.441 1.00 98.12 382 LEU A C 1
ATOM 2796 O O . LEU A 1 382 ? -2.334 -12.206 -3.222 1.00 98.12 382 LEU A O 1
ATOM 2800 N N . ASN A 1 383 ? -4.448 -12.828 -2.819 1.00 97.88 383 ASN A N 1
ATOM 2801 C CA . ASN A 1 383 ? -4.941 -12.592 -4.168 1.00 97.88 383 ASN A CA 1
ATOM 2802 C C . ASN A 1 383 ? -5.766 -11.305 -4.168 1.00 97.88 383 ASN A C 1
ATOM 2804 O O . ASN A 1 383 ? -6.820 -11.255 -3.549 1.00 97.88 383 ASN A O 1
ATOM 2808 N N . GLY A 1 384 ? -5.281 -10.266 -4.847 1.00 96.06 384 GLY A N 1
ATOM 2809 C CA . GLY A 1 384 ? -5.898 -8.943 -4.843 1.00 96.06 384 GLY A CA 1
ATOM 2810 C C . GLY A 1 384 ? -7.216 -8.829 -5.608 1.00 96.06 384 GLY A C 1
ATOM 2811 O O . GLY A 1 384 ? -7.893 -7.831 -5.415 1.00 96.06 384 GLY A O 1
ATOM 2812 N N . GLN A 1 385 ? -7.593 -9.781 -6.472 1.00 95.12 385 GLN A N 1
ATOM 2813 C CA . GLN A 1 385 ? -8.811 -9.720 -7.304 1.00 95.12 385 GLN A CA 1
ATOM 2814 C C . GLN A 1 385 ? -9.080 -8.336 -7.932 1.00 95.12 385 GLN A C 1
ATOM 2816 O O . GLN A 1 385 ? -10.188 -7.809 -7.859 1.00 95.12 385 GLN A O 1
ATOM 2821 N N . ASN A 1 386 ? -8.068 -7.743 -8.567 1.00 90.56 386 ASN A N 1
ATOM 2822 C CA . ASN A 1 386 ? -8.103 -6.379 -9.114 1.00 90.56 386 ASN A CA 1
ATOM 2823 C C . ASN A 1 386 ? -8.062 -5.228 -8.085 1.00 90.56 386 ASN A C 1
ATOM 2825 O O . ASN A 1 386 ? -8.408 -4.097 -8.412 1.00 90.56 386 ASN A O 1
ATOM 2829 N N . SER A 1 387 ? -7.610 -5.494 -6.866 1.00 93.75 387 SER A N 1
ATOM 2830 C CA . SER A 1 387 ? -7.250 -4.492 -5.856 1.00 93.75 387 SER A CA 1
ATOM 2831 C C . SER A 1 387 ? -5.745 -4.518 -5.616 1.00 93.75 387 SER A C 1
ATOM 2833 O O . SER A 1 387 ? -5.085 -5.506 -5.942 1.00 93.75 387 SER A O 1
ATOM 2835 N N . ARG A 1 388 ? -5.172 -3.475 -5.012 1.00 95.19 388 ARG A N 1
ATOM 2836 C CA . ARG A 1 388 ? -3.792 -3.542 -4.514 1.00 95.19 388 ARG A CA 1
ATOM 2837 C C . ARG A 1 388 ? -3.679 -4.670 -3.487 1.00 95.19 388 ARG A C 1
ATOM 2839 O O . ARG A 1 388 ? -4.509 -4.729 -2.588 1.00 95.19 388 ARG A O 1
ATOM 2846 N N . VAL A 1 389 ? -2.673 -5.543 -3.563 1.00 96.94 389 VAL A N 1
ATOM 2847 C CA . VAL A 1 389 ? -2.596 -6.680 -2.622 1.00 96.94 389 VAL A CA 1
ATOM 2848 C C . VAL A 1 389 ? -2.126 -6.239 -1.234 1.00 96.94 389 VAL A C 1
ATOM 2850 O O . VAL A 1 389 ? -2.776 -6.578 -0.251 1.00 96.94 389 VAL A O 1
ATOM 2853 N N . LEU A 1 390 ? -1.039 -5.468 -1.142 1.00 97.19 390 LEU A N 1
ATOM 2854 C CA . LEU A 1 390 ? -0.502 -4.927 0.111 1.00 97.19 390 LEU A CA 1
ATOM 2855 C C . LEU A 1 390 ? -0.273 -3.417 0.013 1.00 97.19 390 LEU A C 1
ATOM 2857 O O . LEU A 1 390 ? 0.433 -2.940 -0.874 1.00 97.19 390 LEU A O 1
ATOM 2861 N N . TYR A 1 391 ? -0.828 -2.689 0.974 1.00 97.19 391 TYR A N 1
ATOM 2862 C CA . TYR A 1 391 ? -0.584 -1.287 1.270 1.00 97.19 391 TYR A CA 1
ATOM 2863 C C . TYR A 1 391 ? 0.121 -1.172 2.626 1.00 97.19 391 TYR A C 1
ATOM 2865 O O . TYR A 1 391 ? -0.431 -1.561 3.655 1.00 97.19 391 TYR A O 1
ATOM 2873 N N . GLY A 1 392 ? 1.329 -0.621 2.629 1.00 96.62 392 GLY A N 1
ATOM 2874 C CA . GLY A 1 392 ? 2.117 -0.324 3.817 1.00 96.62 392 GLY A CA 1
ATOM 2875 C C . GLY A 1 392 ? 2.475 1.157 3.891 1.00 96.62 392 GLY A C 1
ATOM 2876 O O . GLY A 1 392 ? 3.003 1.699 2.925 1.00 96.62 392 GLY A O 1
ATOM 2877 N N . GLU A 1 393 ? 2.247 1.807 5.029 1.00 96.69 393 GLU A N 1
ATOM 2878 C CA . GLU A 1 393 ? 2.642 3.206 5.240 1.00 96.69 393 GLU A CA 1
ATOM 2879 C C . GLU A 1 393 ? 3.112 3.461 6.675 1.00 96.69 393 GLU A C 1
ATOM 2881 O O . GLU A 1 393 ? 2.505 2.978 7.633 1.00 96.69 393 GLU A O 1
ATOM 2886 N N . ASN A 1 394 ? 4.185 4.243 6.832 1.00 96.12 394 ASN A N 1
ATOM 2887 C CA . ASN A 1 394 ? 4.763 4.605 8.133 1.00 96.12 394 ASN A CA 1
ATOM 2888 C C . ASN A 1 394 ? 5.099 3.362 8.973 1.00 96.12 394 ASN A C 1
ATOM 2890 O O . ASN A 1 394 ? 4.610 3.177 10.091 1.00 96.12 394 ASN A O 1
ATOM 2894 N N . LEU A 1 395 ? 5.906 2.477 8.392 1.00 96.38 395 LEU A N 1
ATOM 2895 C CA . LEU A 1 395 ? 6.232 1.172 8.958 1.00 96.38 395 LEU A CA 1
ATOM 2896 C C . LEU A 1 395 ? 7.615 1.170 9.611 1.00 96.38 395 LEU A C 1
ATOM 2898 O O . LEU A 1 395 ? 8.558 1.759 9.086 1.00 96.38 395 LEU A O 1
ATOM 2902 N N . SER A 1 396 ? 7.775 0.454 10.724 1.00 96.88 396 SER A N 1
ATOM 2903 C CA . SER A 1 396 ? 9.090 0.291 11.358 1.00 96.88 396 SER A CA 1
ATOM 2904 C C . SER A 1 396 ? 9.337 -1.129 11.858 1.00 96.88 396 SER A C 1
ATOM 2906 O O . SER A 1 396 ? 8.536 -1.676 12.609 1.00 96.88 396 SER A O 1
ATOM 2908 N N . ASN A 1 397 ? 10.460 -1.735 11.471 1.00 96.69 397 ASN A N 1
ATOM 2909 C CA . ASN A 1 397 ? 10.837 -3.097 11.867 1.00 96.69 397 ASN A CA 1
ATOM 2910 C C . ASN A 1 397 ? 9.718 -4.121 11.592 1.00 96.69 397 ASN A C 1
ATOM 2912 O O . ASN A 1 397 ? 9.224 -4.797 12.494 1.00 96.69 397 ASN A O 1
ATOM 2916 N N . ILE A 1 398 ? 9.283 -4.188 10.334 1.00 97.38 398 ILE A N 1
ATOM 2917 C CA . ILE A 1 398 ? 8.282 -5.155 9.875 1.00 97.38 398 ILE A CA 1
ATOM 2918 C C . ILE A 1 398 ? 8.999 -6.314 9.193 1.00 97.38 398 ILE A C 1
ATOM 2920 O O . ILE A 1 398 ? 9.896 -6.095 8.380 1.00 97.38 398 ILE A O 1
ATOM 2924 N N . PHE A 1 399 ? 8.596 -7.541 9.500 1.00 97.81 399 PHE A N 1
ATOM 2925 C CA . PHE A 1 399 ? 9.089 -8.748 8.854 1.00 97.81 399 PHE A CA 1
ATOM 2926 C C . PHE A 1 399 ? 7.947 -9.475 8.142 1.00 97.81 399 PHE A C 1
ATOM 2928 O O . PHE A 1 399 ? 6.924 -9.751 8.758 1.00 97.81 399 PHE A O 1
ATOM 2935 N N . ILE A 1 400 ? 8.114 -9.788 6.856 1.00 97.69 400 ILE A N 1
ATOM 2936 C CA . ILE A 1 400 ? 7.115 -10.493 6.038 1.00 97.69 400 ILE A CA 1
ATOM 2937 C C . ILE A 1 400 ? 7.765 -11.727 5.406 1.00 97.69 400 ILE A C 1
ATOM 2939 O O . ILE A 1 400 ? 8.778 -11.606 4.716 1.00 97.69 400 ILE A O 1
ATOM 2943 N N . SER A 1 401 ? 7.197 -12.913 5.622 1.00 97.75 401 SER A N 1
ATOM 2944 C CA . SER A 1 401 ? 7.797 -14.181 5.185 1.00 97.75 401 SER A CA 1
ATOM 2945 C C . SER A 1 401 ? 6.791 -15.146 4.565 1.00 97.75 401 SER A C 1
ATOM 2947 O O . SER A 1 401 ? 5.709 -15.313 5.118 1.00 97.75 401 SER A O 1
ATOM 2949 N N . ASN A 1 402 ? 7.186 -15.858 3.501 1.00 97.88 402 ASN A N 1
ATOM 2950 C CA . ASN A 1 402 ? 6.431 -16.962 2.873 1.00 97.88 402 ASN A CA 1
ATOM 2951 C C . ASN A 1 402 ? 5.060 -16.558 2.292 1.00 97.88 402 ASN A C 1
ATOM 2953 O O . ASN A 1 402 ? 4.047 -17.226 2.526 1.00 97.88 402 ASN A O 1
ATOM 2957 N N . PHE A 1 403 ? 5.025 -15.476 1.512 1.00 98.12 403 PHE A N 1
ATOM 2958 C CA . PHE A 1 403 ? 3.804 -15.012 0.846 1.00 98.12 403 PHE A CA 1
ATOM 2959 C C . PHE A 1 403 ? 3.918 -15.015 -0.673 1.00 98.12 403 PHE A C 1
ATOM 2961 O O . PHE A 1 403 ? 4.960 -14.691 -1.242 1.00 98.12 403 PHE A O 1
ATOM 2968 N N . GLN A 1 404 ? 2.789 -15.277 -1.323 1.00 97.81 404 GLN A N 1
ATOM 2969 C CA . GLN A 1 404 ? 2.561 -14.976 -2.726 1.00 97.81 404 GLN A CA 1
ATOM 2970 C C . GLN A 1 404 ? 1.531 -13.848 -2.847 1.00 97.81 404 GLN A C 1
ATOM 2972 O O . GLN A 1 404 ? 0.386 -14.007 -2.442 1.00 97.81 404 GLN A O 1
ATOM 2977 N N . PHE A 1 405 ? 1.918 -12.724 -3.440 1.00 97.19 405 PHE A N 1
ATOM 2978 C CA . PHE A 1 405 ? 1.039 -11.618 -3.808 1.00 97.19 405 PHE A CA 1
ATOM 2979 C C . PHE A 1 405 ? 0.656 -11.776 -5.280 1.00 97.19 405 PHE A C 1
ATOM 2981 O O . PHE A 1 405 ? 1.536 -11.853 -6.145 1.00 97.19 405 PHE A O 1
ATOM 2988 N N . THR A 1 406 ? -0.638 -11.854 -5.592 1.00 96.75 406 THR A N 1
ATOM 2989 C CA . THR A 1 406 ? -1.071 -12.094 -6.974 1.00 96.75 406 THR A CA 1
ATOM 2990 C C . THR A 1 406 ? -2.304 -11.316 -7.394 1.00 96.75 406 THR A C 1
ATOM 2992 O O . THR A 1 406 ? -3.114 -10.923 -6.557 1.00 96.75 406 THR A O 1
ATOM 2995 N N . THR A 1 407 ? -2.469 -11.116 -8.707 1.00 95.00 407 THR A N 1
ATOM 2996 C CA . THR A 1 407 ? -3.655 -10.496 -9.339 1.00 95.00 407 THR A CA 1
ATOM 2997 C C . THR A 1 407 ? -4.002 -9.114 -8.782 1.00 95.00 407 THR A C 1
ATOM 2999 O O . THR A 1 407 ? -5.169 -8.722 -8.704 1.00 95.00 407 THR A O 1
ATOM 3002 N N . GLY A 1 408 ? -2.973 -8.381 -8.355 1.00 95.50 408 GLY A N 1
ATOM 3003 C CA . GLY A 1 408 ? -3.134 -7.017 -7.885 1.00 95.50 408 GLY A CA 1
ATOM 3004 C C . GLY A 1 408 ? -3.431 -6.067 -9.041 1.00 95.50 408 GLY A C 1
ATOM 3005 O O . GLY A 1 408 ? -2.823 -6.204 -10.099 1.00 95.50 408 GLY A O 1
ATOM 3006 N N . ASN A 1 409 ? -4.318 -5.093 -8.850 1.00 93.25 409 ASN A N 1
ATOM 3007 C CA . ASN A 1 409 ? -4.550 -4.017 -9.819 1.00 93.25 409 ASN A CA 1
ATOM 3008 C C . ASN A 1 409 ? -4.705 -2.686 -9.079 1.00 93.25 409 ASN A C 1
ATOM 3010 O O . ASN A 1 409 ? -5.639 -2.499 -8.304 1.00 93.25 409 ASN A O 1
ATOM 3014 N N . ALA A 1 410 ? -3.753 -1.782 -9.279 1.00 93.19 410 ALA A N 1
ATOM 3015 C CA . ALA A 1 410 ? -3.794 -0.426 -8.742 1.00 93.19 410 ALA A CA 1
ATOM 3016 C C . ALA A 1 410 ? -2.877 0.466 -9.569 1.00 93.19 410 ALA A C 1
ATOM 3018 O O . ALA A 1 410 ? -1.901 -0.025 -10.120 1.00 93.19 410 ALA A O 1
ATOM 3019 N N . ALA A 1 411 ? -3.126 1.778 -9.602 1.00 91.12 411 ALA A N 1
ATOM 3020 C CA . ALA A 1 411 ? -2.324 2.717 -10.395 1.00 91.12 411 ALA A CA 1
ATOM 3021 C C . ALA A 1 411 ? -0.809 2.552 -10.171 1.00 91.12 411 ALA A C 1
ATOM 3023 O O . ALA A 1 411 ? -0.028 2.535 -11.120 1.00 91.12 411 ALA A O 1
ATOM 3024 N N . VAL A 1 412 ? -0.420 2.368 -8.909 1.00 91.19 412 VAL A N 1
ATOM 3025 C CA . VAL A 1 412 ? 0.964 2.218 -8.463 1.00 91.19 412 VAL A CA 1
ATOM 3026 C C . VAL A 1 412 ? 1.062 1.051 -7.480 1.00 91.19 412 VAL A C 1
ATOM 3028 O O . VAL A 1 412 ? 0.161 0.888 -6.653 1.00 91.19 412 VAL A O 1
ATOM 3031 N N . GLY A 1 413 ? 2.143 0.266 -7.529 1.00 92.31 413 GLY A N 1
ATOM 3032 C CA . GLY A 1 413 ? 2.441 -0.741 -6.498 1.00 92.31 413 GLY A CA 1
ATOM 3033 C C . GLY A 1 413 ? 1.364 -1.817 -6.372 1.00 92.31 413 GLY A C 1
ATOM 3034 O O . GLY A 1 413 ? 0.922 -2.105 -5.264 1.00 92.31 413 GLY A O 1
ATOM 3035 N N . ALA A 1 414 ? 0.864 -2.347 -7.490 1.00 93.56 414 ALA A N 1
ATOM 3036 C CA . ALA A 1 414 ? -0.354 -3.158 -7.497 1.00 93.56 414 ALA A CA 1
ATOM 3037 C C . ALA A 1 414 ? -0.236 -4.466 -6.707 1.00 93.56 414 ALA A C 1
ATOM 3039 O O . ALA A 1 414 ? -1.201 -4.895 -6.078 1.00 93.56 414 ALA A O 1
ATOM 3040 N N . GLY A 1 415 ? 0.946 -5.084 -6.690 1.00 95.06 415 GLY A N 1
ATOM 3041 C CA . GLY A 1 415 ? 1.250 -6.127 -5.715 1.00 95.06 415 GLY A CA 1
ATOM 3042 C C . GLY A 1 415 ? 1.497 -5.518 -4.340 1.00 95.06 415 GLY A C 1
ATOM 3043 O O . GLY A 1 415 ? 0.724 -5.726 -3.411 1.00 95.06 415 GLY A O 1
ATOM 3044 N N . ILE A 1 416 ? 2.581 -4.758 -4.224 1.00 96.19 416 ILE A N 1
ATOM 3045 C CA . ILE A 1 416 ? 3.066 -4.198 -2.966 1.00 96.19 416 ILE A CA 1
ATOM 3046 C C . ILE A 1 416 ? 3.283 -2.695 -3.131 1.00 96.19 416 ILE A C 1
ATOM 3048 O O . ILE A 1 416 ? 4.068 -2.258 -3.969 1.00 96.19 416 ILE A O 1
ATOM 3052 N N . PHE A 1 417 ? 2.653 -1.899 -2.282 1.00 96.31 417 PHE A N 1
ATOM 3053 C CA . PHE A 1 417 ? 2.972 -0.490 -2.109 1.00 96.31 417 PHE A CA 1
ATOM 3054 C C . PHE A 1 417 ? 3.468 -0.274 -0.690 1.00 96.31 417 PHE A C 1
ATOM 3056 O O . PHE A 1 417 ? 2.750 -0.596 0.254 1.00 96.31 417 PHE A O 1
ATOM 3063 N N . ILE A 1 418 ? 4.673 0.269 -0.533 1.00 96.00 418 ILE A N 1
ATOM 3064 C CA . ILE A 1 418 ? 5.229 0.601 0.778 1.00 96.00 418 ILE A CA 1
ATOM 3065 C C . ILE A 1 418 ? 5.808 2.010 0.746 1.00 96.00 418 ILE A C 1
ATOM 3067 O O . ILE A 1 418 ? 6.765 2.272 0.018 1.00 96.00 418 ILE A O 1
ATOM 3071 N N . SER A 1 419 ? 5.262 2.902 1.567 1.00 95.75 419 SER A N 1
ATOM 3072 C CA . SER A 1 419 ? 5.771 4.257 1.771 1.00 95.75 419 SER A CA 1
ATOM 3073 C C . SER A 1 419 ? 6.287 4.453 3.195 1.00 95.75 419 SER A C 1
ATOM 3075 O O . SER A 1 419 ? 5.726 3.944 4.165 1.00 95.75 419 SER A O 1
ATOM 3077 N N . ASN A 1 420 ? 7.376 5.216 3.316 1.00 95.31 420 ASN A N 1
ATOM 3078 C CA . ASN A 1 420 ? 7.964 5.609 4.597 1.00 95.31 420 ASN A CA 1
ATOM 3079 C C . ASN A 1 420 ? 8.192 4.421 5.554 1.00 95.31 420 ASN A C 1
ATOM 3081 O O . ASN A 1 420 ? 7.686 4.400 6.678 1.00 95.31 420 ASN A O 1
ATOM 3085 N N . ALA A 1 421 ? 8.921 3.400 5.093 1.00 95.94 421 ALA A N 1
ATOM 3086 C CA . ALA A 1 421 ? 9.245 2.240 5.917 1.00 95.94 421 ALA A CA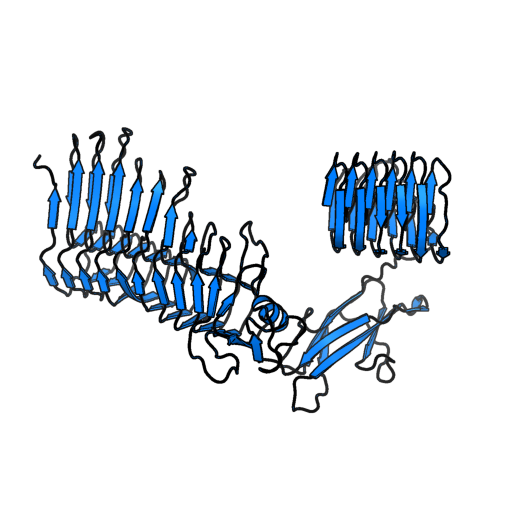 1
ATOM 3087 C C . ALA A 1 421 ? 10.719 2.216 6.329 1.00 95.94 421 ALA A C 1
ATOM 3089 O O . ALA A 1 421 ? 11.611 2.483 5.524 1.00 95.94 421 ALA A O 1
ATOM 3090 N N . THR A 1 422 ? 10.983 1.851 7.582 1.00 96.62 422 THR A N 1
ATOM 3091 C CA . THR A 1 422 ? 12.336 1.668 8.121 1.00 96.62 422 THR A CA 1
ATOM 3092 C C . THR A 1 422 ? 12.509 0.246 8.644 1.00 96.62 422 THR A C 1
ATOM 3094 O O . THR A 1 422 ? 11.615 -0.277 9.305 1.00 96.62 422 THR A O 1
ATOM 3097 N N . LEU A 1 423 ? 13.649 -0.396 8.373 1.00 95.12 423 LEU A N 1
ATOM 3098 C CA . LEU A 1 423 ? 13.920 -1.782 8.795 1.00 95.12 423 LEU A CA 1
ATOM 3099 C C . LEU A 1 423 ? 12.856 -2.796 8.317 1.00 95.12 423 LEU A C 1
ATOM 3101 O O . LEU A 1 423 ? 12.570 -3.772 9.013 1.00 95.12 423 LEU A O 1
ATOM 3105 N N . LEU A 1 424 ? 12.257 -2.589 7.138 1.00 95.81 424 LEU A N 1
ATOM 3106 C CA . LEU A 1 424 ? 11.421 -3.611 6.508 1.00 95.81 424 LEU A CA 1
ATOM 3107 C C . LEU A 1 424 ? 12.309 -4.781 6.078 1.00 95.81 424 LEU A C 1
ATOM 3109 O O . LEU A 1 424 ? 13.334 -4.586 5.424 1.00 95.81 424 LEU A O 1
ATOM 3113 N N . ARG A 1 425 ? 11.903 -5.999 6.421 1.00 96.38 425 ARG A N 1
ATOM 3114 C CA . ARG A 1 425 ? 12.569 -7.233 6.015 1.00 96.38 425 ARG A CA 1
ATOM 3115 C C . ARG A 1 425 ? 11.570 -8.158 5.346 1.00 96.38 425 ARG A C 1
ATOM 3117 O O . ARG A 1 425 ? 10.511 -8.431 5.908 1.00 96.38 425 ARG A O 1
ATOM 3124 N N . THR A 1 426 ? 11.920 -8.688 4.185 1.00 95.38 426 THR A N 1
ATOM 3125 C CA . THR A 1 426 ? 11.126 -9.739 3.545 1.00 95.38 426 THR A CA 1
ATOM 3126 C C . THR A 1 426 ? 11.971 -10.964 3.243 1.00 95.38 426 THR A C 1
ATOM 3128 O O . THR A 1 426 ? 13.166 -10.844 2.980 1.00 95.38 426 THR A O 1
ATOM 3131 N N . THR A 1 427 ? 11.360 -12.146 3.281 1.00 95.75 427 THR A N 1
ATOM 3132 C CA . THR A 1 427 ? 11.994 -13.384 2.814 1.00 95.75 427 THR A CA 1
ATOM 3133 C C . THR A 1 427 ? 10.974 -14.302 2.156 1.00 95.75 427 THR A C 1
ATOM 3135 O O . THR A 1 427 ? 9.817 -14.350 2.572 1.00 95.75 427 THR A O 1
ATOM 3138 N N . ASN A 1 428 ? 11.397 -15.034 1.125 1.00 94.88 428 ASN A N 1
ATOM 3139 C CA . ASN A 1 428 ? 10.551 -15.978 0.393 1.00 94.88 428 ASN A CA 1
ATOM 3140 C C . ASN A 1 428 ? 9.207 -15.357 -0.039 1.00 94.88 428 ASN A C 1
ATOM 3142 O O . ASN A 1 428 ? 8.126 -15.824 0.330 1.00 94.88 428 ASN A O 1
ATOM 3146 N N . ILE A 1 429 ? 9.289 -14.245 -0.769 1.00 96.12 429 ILE A N 1
ATOM 3147 C CA . ILE A 1 429 ? 8.121 -13.530 -1.282 1.00 96.12 429 ILE A CA 1
ATOM 3148 C C . ILE A 1 429 ? 8.014 -13.741 -2.786 1.00 96.12 429 ILE A C 1
ATOM 3150 O O . ILE A 1 429 ? 8.997 -13.661 -3.508 1.00 96.12 429 ILE A O 1
ATOM 3154 N N . THR A 1 430 ? 6.812 -13.965 -3.295 1.00 95.75 430 THR A N 1
ATOM 3155 C CA . THR A 1 430 ? 6.557 -13.996 -4.738 1.00 95.75 430 THR A CA 1
ATOM 3156 C C . THR A 1 430 ? 5.514 -12.947 -5.090 1.00 95.75 430 THR A C 1
ATOM 3158 O O . THR A 1 430 ? 4.464 -12.908 -4.464 1.00 95.75 430 THR A O 1
ATOM 3161 N N . VAL A 1 431 ? 5.769 -12.099 -6.086 1.00 95.44 431 VAL A N 1
ATOM 3162 C CA . VAL A 1 431 ? 4.785 -11.148 -6.624 1.00 95.44 431 VAL A CA 1
ATOM 3163 C C . VAL A 1 431 ? 4.550 -11.484 -8.090 1.00 95.44 431 VAL A C 1
ATOM 3165 O O . VAL A 1 431 ? 5.483 -11.436 -8.892 1.00 95.44 431 VAL A O 1
ATOM 3168 N N . THR A 1 432 ? 3.321 -11.867 -8.441 1.00 94.94 432 THR A N 1
ATOM 3169 C CA . THR A 1 432 ? 3.018 -12.411 -9.776 1.00 94.94 432 THR A CA 1
ATOM 3170 C C . THR A 1 432 ? 1.675 -11.978 -10.330 1.00 94.94 432 THR A C 1
ATOM 3172 O O . THR A 1 432 ? 0.672 -12.010 -9.623 1.00 94.94 432 THR A O 1
ATOM 3175 N N . GLY A 1 433 ? 1.624 -11.639 -11.620 1.00 92.75 433 GLY A N 1
ATOM 3176 C CA . GLY A 1 433 ? 0.361 -11.297 -12.283 1.00 92.75 433 GLY A CA 1
ATOM 3177 C C . GLY A 1 433 ? -0.275 -10.014 -11.745 1.00 92.75 433 GLY A C 1
ATOM 3178 O O . GLY A 1 433 ? -1.496 -9.906 -11.717 1.00 92.75 433 GLY A O 1
ATOM 3179 N N . CYS A 1 434 ? 0.539 -9.075 -11.260 1.00 93.56 434 CYS A N 1
ATOM 3180 C CA . CYS A 1 434 ? 0.078 -7.769 -10.796 1.00 93.56 434 CYS A CA 1
ATOM 3181 C C . CYS A 1 434 ? 0.171 -6.730 -11.920 1.00 93.56 434 CYS A C 1
ATOM 3183 O O . CYS A 1 434 ? 1.054 -6.790 -12.781 1.00 93.56 434 CYS A O 1
ATOM 3185 N N . TYR A 1 435 ? -0.751 -5.778 -11.899 1.00 90.75 435 TYR A N 1
ATOM 3186 C CA . TYR A 1 435 ? -0.991 -4.819 -12.962 1.00 90.75 435 TYR A CA 1
ATOM 3187 C C . TYR A 1 435 ? -0.981 -3.394 -12.410 1.00 90.75 435 TYR A C 1
ATOM 3189 O O . TYR A 1 435 ? -1.836 -3.054 -11.594 1.00 90.75 435 TYR A O 1
ATOM 3197 N N . GLY A 1 436 ? -0.040 -2.552 -12.852 1.00 88.50 436 GLY A N 1
ATOM 3198 C CA . GLY A 1 436 ? 0.093 -1.185 -12.333 1.00 88.50 436 GLY A CA 1
ATOM 3199 C C . GLY A 1 436 ? 0.451 -0.136 -13.385 1.00 88.50 436 GLY A C 1
ATOM 3200 O O . GLY A 1 436 ? 1.626 -0.010 -13.712 1.00 88.50 436 GLY A O 1
ATOM 3201 N N . PRO A 1 437 ? -0.510 0.640 -13.918 1.00 83.06 437 PRO A N 1
ATOM 3202 C CA . PRO A 1 437 ? -0.294 1.467 -15.108 1.00 83.06 437 PRO A CA 1
ATOM 3203 C C . PRO A 1 437 ? 0.681 2.646 -14.933 1.00 83.06 437 PRO A C 1
ATOM 3205 O O . PRO A 1 437 ? 1.197 3.127 -15.935 1.00 83.06 437 PRO A O 1
ATOM 3208 N N . GLN A 1 438 ? 0.952 3.121 -13.710 1.00 82.31 438 GLN A N 1
ATOM 3209 C CA . GLN A 1 438 ? 1.780 4.316 -13.452 1.00 82.31 438 GLN A CA 1
ATOM 3210 C C . GLN A 1 438 ? 3.139 4.006 -12.793 1.00 82.31 438 GLN A C 1
ATOM 3212 O O . GLN A 1 438 ? 4.005 4.871 -12.728 1.00 82.31 438 GLN A O 1
ATOM 3217 N N . GLY A 1 439 ? 3.374 2.781 -12.310 1.00 77.12 439 GLY A N 1
ATOM 3218 C CA . GLY A 1 439 ? 4.684 2.384 -11.781 1.00 77.12 439 GLY A CA 1
ATOM 3219 C C . GLY A 1 439 ? 4.647 1.291 -10.716 1.00 77.12 439 GLY A C 1
ATOM 3220 O O . GLY A 1 439 ? 3.645 1.096 -10.028 1.00 77.12 439 GLY A O 1
ATOM 3221 N N . GLY A 1 440 ? 5.754 0.562 -10.572 1.00 73.00 440 GLY A N 1
ATOM 3222 C CA . GLY A 1 440 ? 5.895 -0.515 -9.599 1.00 73.00 440 GLY A CA 1
ATOM 3223 C C . GLY A 1 440 ? 4.842 -1.595 -9.796 1.00 73.00 440 GLY A C 1
ATOM 3224 O O . GLY A 1 440 ? 4.174 -1.959 -8.831 1.00 73.00 440 GLY A O 1
ATOM 3225 N N . GLY A 1 441 ? 4.630 -2.056 -11.036 1.00 76.62 441 GLY A N 1
ATOM 3226 C CA . GLY A 1 441 ? 3.558 -3.000 -11.379 1.00 76.62 441 GLY A CA 1
ATOM 3227 C C . GLY A 1 441 ? 3.491 -4.186 -10.412 1.00 76.62 441 GLY A C 1
ATOM 3228 O O . GLY A 1 441 ? 2.407 -4.576 -9.980 1.00 76.62 441 GLY A O 1
ATOM 3229 N N . ALA A 1 442 ? 4.651 -4.684 -9.976 1.00 86.31 442 ALA A N 1
ATOM 3230 C CA . ALA A 1 442 ? 4.738 -5.593 -8.840 1.00 86.31 442 ALA A CA 1
ATOM 3231 C C . ALA A 1 442 ? 4.892 -4.856 -7.511 1.00 86.31 442 ALA A C 1
ATOM 3233 O O . ALA A 1 442 ? 4.094 -5.085 -6.602 1.00 86.31 442 ALA A O 1
ATOM 3234 N N . ALA A 1 443 ? 5.914 -4.007 -7.384 1.00 89.75 443 ALA A N 1
ATOM 3235 C CA . ALA A 1 443 ? 6.208 -3.336 -6.129 1.00 89.75 443 ALA A CA 1
ATOM 3236 C C . ALA A 1 443 ? 6.646 -1.877 -6.303 1.00 89.75 443 ALA A C 1
ATOM 3238 O O . ALA A 1 443 ? 7.503 -1.574 -7.133 1.00 89.75 443 ALA A O 1
ATOM 3239 N N . PHE A 1 444 ? 6.096 -0.989 -5.476 1.00 91.25 444 PHE A N 1
ATOM 3240 C CA . PHE A 1 444 ? 6.454 0.425 -5.405 1.00 91.25 444 PHE A CA 1
ATOM 3241 C C . PHE A 1 444 ? 6.821 0.804 -3.977 1.00 91.25 444 PHE A C 1
ATOM 3243 O O . PHE A 1 444 ? 5.998 0.687 -3.067 1.00 91.25 444 PHE A O 1
ATOM 3250 N N . ILE A 1 445 ? 8.077 1.187 -3.775 1.00 92.31 445 ILE A N 1
ATOM 3251 C CA . ILE A 1 445 ? 8.691 1.084 -2.462 1.00 92.31 445 ILE A CA 1
ATOM 3252 C C . ILE A 1 445 ? 9.569 2.310 -2.140 1.00 92.31 445 ILE A C 1
ATOM 3254 O O . ILE A 1 445 ? 10.423 2.699 -2.937 1.00 92.31 445 ILE A O 1
ATOM 3258 N N . PHE A 1 446 ? 9.402 2.860 -0.930 1.00 91.94 446 PHE A N 1
ATOM 3259 C CA . PHE A 1 446 ? 10.271 3.874 -0.318 1.00 91.94 446 PHE A CA 1
ATOM 3260 C C . PHE A 1 446 ? 10.757 3.400 1.055 1.00 91.94 446 PHE A C 1
ATOM 3262 O O . PHE A 1 446 ? 9.972 3.318 2.006 1.00 91.94 446 PHE A O 1
ATOM 3269 N N . LEU A 1 447 ? 12.050 3.091 1.166 1.00 87.19 447 LEU A N 1
ATOM 3270 C CA . LEU A 1 447 ? 12.630 2.441 2.341 1.00 87.19 447 LEU A CA 1
ATOM 3271 C C . LEU A 1 447 ? 13.830 3.176 2.917 1.00 87.19 447 LEU A C 1
ATOM 3273 O O . LEU A 1 447 ? 14.621 3.796 2.217 1.00 87.19 447 LEU A O 1
ATOM 3277 N N . THR A 1 448 ? 14.057 2.959 4.202 1.00 81.12 448 THR A N 1
ATOM 3278 C CA . THR A 1 448 ? 15.315 3.269 4.876 1.00 81.12 448 THR A CA 1
ATOM 3279 C C . THR A 1 448 ? 15.816 2.025 5.609 1.00 81.12 448 THR A C 1
ATOM 3281 O O . THR A 1 448 ? 15.048 1.347 6.294 1.00 81.12 448 THR A O 1
ATOM 3284 N N . ASN A 1 449 ? 17.097 1.682 5.451 1.00 85.81 449 ASN A N 1
ATOM 3285 C CA . ASN A 1 449 ? 17.756 0.551 6.120 1.00 85.81 449 ASN A CA 1
ATOM 3286 C C . ASN A 1 449 ? 16.978 -0.780 5.998 1.00 85.81 449 ASN A C 1
ATOM 3288 O O . ASN A 1 449 ? 16.768 -1.470 6.992 1.00 85.81 449 ASN A O 1
ATOM 3292 N N . SER A 1 450 ? 16.458 -1.112 4.815 1.00 90.06 450 SER A N 1
ATOM 3293 C CA . SER A 1 450 ? 15.547 -2.254 4.630 1.00 90.06 450 SER A CA 1
ATOM 3294 C C . SER A 1 450 ? 16.116 -3.310 3.683 1.00 90.06 450 SER A C 1
ATOM 3296 O O . SER A 1 450 ? 16.961 -3.018 2.840 1.00 90.06 450 SER A O 1
ATOM 3298 N N . SER A 1 451 ? 15.647 -4.549 3.810 1.00 87.25 451 SER A N 1
ATOM 3299 C CA . SER A 1 451 ? 16.084 -5.680 2.992 1.00 87.25 451 SER A CA 1
ATOM 3300 C C . SER A 1 451 ? 14.890 -6.413 2.393 1.00 87.25 451 SER A C 1
ATOM 3302 O O . SER A 1 451 ? 14.013 -6.887 3.114 1.00 87.25 451 SER A O 1
ATOM 3304 N N . ILE A 1 452 ? 14.860 -6.524 1.070 1.00 86.88 452 ILE A N 1
ATOM 3305 C CA . ILE A 1 452 ? 13.882 -7.321 0.335 1.00 86.88 452 ILE A CA 1
ATOM 3306 C C . ILE A 1 452 ? 14.625 -8.538 -0.195 1.00 86.88 452 ILE A C 1
ATOM 3308 O O . ILE A 1 452 ? 15.346 -8.426 -1.184 1.00 86.88 452 ILE A O 1
ATOM 3312 N N . ALA A 1 453 ? 14.498 -9.679 0.481 1.00 74.25 453 ALA A N 1
ATOM 3313 C CA . ALA A 1 453 ? 15.259 -10.878 0.151 1.00 74.25 453 ALA A CA 1
ATOM 3314 C C . ALA A 1 453 ? 14.380 -12.005 -0.391 1.00 74.25 453 ALA A C 1
ATOM 3316 O O . ALA A 1 453 ? 13.182 -12.091 -0.102 1.00 74.25 453 ALA A O 1
ATOM 3317 N N . GLY A 1 454 ? 14.988 -12.878 -1.202 1.00 54.81 454 GLY A N 1
ATOM 3318 C CA . GLY A 1 454 ? 14.341 -14.077 -1.743 1.00 54.81 454 GLY A CA 1
ATOM 3319 C C . GLY A 1 454 ? 13.049 -13.775 -2.499 1.00 54.81 454 GLY A C 1
ATOM 3320 O O . GLY A 1 454 ? 12.105 -14.558 -2.425 1.00 54.81 454 GLY A O 1
ATOM 3321 N N . SER A 1 455 ? 12.980 -12.605 -3.142 1.00 67.06 455 SER A N 1
ATOM 3322 C CA . SER A 1 455 ? 11.758 -12.134 -3.783 1.00 67.06 455 SER A CA 1
ATOM 3323 C C . SER A 1 455 ? 11.742 -12.497 -5.268 1.00 67.06 455 SER A C 1
ATOM 3325 O O . SER A 1 455 ? 12.689 -12.182 -5.989 1.00 67.06 455 SER A O 1
ATOM 3327 N N . PHE A 1 456 ? 10.684 -13.170 -5.725 1.00 75.56 456 PHE A N 1
ATOM 3328 C CA . PHE A 1 456 ? 10.452 -13.519 -7.128 1.00 75.56 456 PHE A CA 1
ATOM 3329 C C . PHE A 1 456 ? 9.371 -12.618 -7.706 1.00 75.56 456 PHE A C 1
ATOM 3331 O O . PHE A 1 456 ? 8.197 -12.745 -7.364 1.00 75.56 456 PHE A O 1
ATOM 3338 N N . ILE A 1 457 ? 9.761 -11.702 -8.582 1.00 77.25 457 ILE A N 1
ATOM 3339 C CA . ILE A 1 457 ? 8.852 -10.725 -9.181 1.00 77.25 457 ILE A CA 1
ATOM 3340 C C . ILE A 1 457 ? 8.728 -11.033 -10.664 1.00 77.25 457 ILE A C 1
ATOM 3342 O O . ILE A 1 457 ? 9.711 -10.897 -11.398 1.00 77.25 457 ILE A O 1
ATOM 3346 N N . ASN A 1 458 ? 7.554 -11.516 -11.081 1.00 75.50 458 ASN A N 1
ATOM 3347 C CA . ASN A 1 458 ? 7.362 -12.045 -12.427 1.00 75.50 458 ASN A CA 1
ATOM 3348 C C . ASN A 1 458 ? 5.982 -11.771 -13.030 1.00 75.50 458 ASN A C 1
ATOM 3350 O O . ASN A 1 458 ? 4.974 -11.741 -12.328 1.00 75.50 458 ASN A O 1
ATOM 3354 N N . ASN A 1 459 ? 5.932 -11.666 -14.359 1.00 66.06 459 ASN A N 1
ATOM 3355 C CA . ASN A 1 459 ? 4.708 -11.532 -15.146 1.00 66.06 459 ASN A CA 1
ATOM 3356 C C . ASN A 1 459 ? 3.840 -10.340 -14.719 1.00 66.06 459 ASN A C 1
ATOM 3358 O O . ASN A 1 459 ? 2.618 -10.469 -14.623 1.00 66.06 459 ASN A O 1
ATOM 3362 N N . THR A 1 460 ? 4.448 -9.192 -14.422 1.00 67.00 460 THR A N 1
ATOM 3363 C CA . THR A 1 460 ? 3.685 -7.956 -14.227 1.00 67.00 460 THR A CA 1
ATOM 3364 C C . THR A 1 460 ? 3.511 -7.214 -15.540 1.00 67.00 460 THR A C 1
ATOM 3366 O O . THR A 1 460 ? 4.381 -7.257 -16.416 1.00 67.00 460 THR A O 1
ATOM 3369 N N . PHE A 1 461 ? 2.356 -6.569 -15.692 1.00 74.81 461 PHE A N 1
ATOM 3370 C CA . PHE A 1 461 ? 1.983 -5.880 -16.920 1.00 74.81 461 PHE A CA 1
ATOM 3371 C C . PHE A 1 461 ? 1.542 -4.451 -16.630 1.00 74.81 461 PHE A C 1
ATOM 3373 O O . PHE A 1 461 ? 0.727 -4.209 -15.741 1.00 74.81 461 PHE A O 1
ATOM 3380 N N . THR A 1 462 ? 2.064 -3.502 -17.397 1.00 64.00 462 THR A N 1
ATOM 3381 C CA . THR A 1 462 ? 1.651 -2.098 -17.341 1.00 64.00 462 THR A CA 1
ATOM 3382 C C . THR A 1 462 ? 1.274 -1.657 -18.757 1.00 64.00 462 THR A C 1
ATOM 3384 O O . THR A 1 462 ? 2.133 -1.264 -19.539 1.00 64.00 462 THR A O 1
ATOM 3387 N N . PRO A 1 463 ? 0.009 -1.786 -19.181 1.00 64.38 463 PRO A N 1
ATOM 3388 C CA . PRO A 1 463 ? -0.464 -1.076 -20.346 1.00 64.38 463 PRO A CA 1
ATOM 3389 C C . PRO A 1 463 ? -0.858 0.321 -19.888 1.00 64.38 463 PRO A C 1
ATOM 3391 O O . PRO A 1 463 ? -1.634 0.509 -18.948 1.00 64.38 463 PRO A O 1
ATOM 3394 N N . SER A 1 464 ? -0.340 1.323 -20.566 1.00 54.03 464 SER A N 1
ATOM 3395 C CA . SER A 1 464 ? -0.958 2.633 -20.476 1.00 54.03 464 SER A CA 1
ATOM 3396 C C . SER A 1 464 ? -2.293 2.597 -21.228 1.00 54.03 464 SER A C 1
ATOM 3398 O O . SER A 1 464 ? -2.343 2.296 -22.427 1.00 54.03 464 SER A O 1
ATOM 3400 N N . ASP A 1 465 ? -3.361 2.958 -20.528 1.00 59.88 465 ASP A N 1
ATOM 3401 C CA . ASP A 1 465 ? -4.482 3.698 -21.109 1.00 59.88 465 ASP A CA 1
ATOM 3402 C C . ASP A 1 465 ? -3.917 4.874 -21.956 1.00 59.88 465 ASP A C 1
ATOM 3404 O O . ASP A 1 465 ? -2.846 5.382 -21.616 1.00 59.88 465 ASP A O 1
ATOM 3408 N N . PRO A 1 466 ? -4.539 5.325 -23.062 1.00 59.72 466 PRO A N 1
ATOM 3409 C CA . PRO A 1 466 ? -4.121 6.528 -23.801 1.00 59.72 466 PRO A CA 1
ATOM 3410 C C . PRO A 1 466 ? -3.866 7.795 -22.955 1.00 59.72 466 PRO A C 1
ATOM 3412 O O . PRO A 1 466 ? -3.272 8.746 -23.467 1.00 59.72 466 PRO A O 1
ATOM 3415 N N . ALA A 1 467 ? -4.275 7.836 -21.684 1.00 60.16 467 ALA A N 1
ATOM 3416 C CA . ALA A 1 467 ? -3.854 8.867 -20.741 1.00 60.16 467 ALA A CA 1
ATOM 3417 C C . ALA A 1 467 ? -2.346 8.757 -20.399 1.00 60.16 467 ALA A C 1
ATOM 3419 O O . ALA A 1 467 ? -1.893 7.790 -19.789 1.00 60.16 467 ALA A O 1
ATOM 3420 N N . ALA A 1 468 ? -1.581 9.781 -20.791 1.00 60.91 468 ALA A N 1
ATOM 3421 C CA . ALA A 1 468 ? -0.116 9.889 -20.800 1.00 60.91 468 ALA A CA 1
ATOM 3422 C C . ALA A 1 468 ? 0.592 9.802 -19.425 1.00 60.91 468 ALA A C 1
ATOM 3424 O O . ALA A 1 468 ? 1.215 10.764 -18.971 1.00 60.91 468 ALA A O 1
ATOM 3425 N N . TYR A 1 469 ? 0.537 8.653 -18.753 1.00 80.06 469 TYR A N 1
ATOM 3426 C CA . TYR A 1 469 ? 1.309 8.419 -17.532 1.00 80.06 469 TYR A CA 1
ATOM 3427 C C . TYR A 1 469 ? 2.614 7.685 -17.825 1.00 80.06 469 TYR A C 1
ATOM 3429 O O . TYR A 1 469 ? 2.644 6.690 -18.547 1.00 80.06 469 TYR A O 1
ATOM 3437 N N . ASN A 1 470 ? 3.702 8.174 -17.233 1.00 85.44 470 ASN A N 1
ATOM 3438 C CA . ASN A 1 470 ? 4.993 7.503 -17.300 1.00 85.44 470 ASN A CA 1
ATOM 3439 C C . ASN A 1 470 ? 4.919 6.166 -16.555 1.00 85.44 470 ASN A C 1
ATOM 3441 O O . ASN A 1 470 ? 4.356 6.116 -15.464 1.00 85.44 470 ASN A O 1
ATOM 3445 N N . ALA A 1 471 ? 5.526 5.110 -17.101 1.00 85.81 471 ALA A N 1
ATOM 3446 C CA . ALA A 1 471 ? 5.705 3.863 -16.364 1.00 85.81 471 ALA A CA 1
ATOM 3447 C C . ALA A 1 471 ? 7.090 3.820 -15.723 1.00 85.81 471 ALA A C 1
ATOM 3449 O O . ALA A 1 471 ? 8.120 3.990 -16.385 1.00 85.81 471 ALA A O 1
ATOM 3450 N N . TRP A 1 472 ? 7.099 3.552 -14.422 1.00 88.50 472 TRP A N 1
ATOM 3451 C CA . TRP A 1 472 ? 8.306 3.500 -13.613 1.00 88.50 472 TRP A CA 1
ATOM 3452 C C . TRP A 1 472 ? 8.481 2.120 -12.983 1.00 88.50 472 TRP A C 1
ATOM 3454 O O . TRP A 1 472 ? 7.713 1.767 -12.099 1.00 88.50 472 TRP A O 1
ATOM 3464 N N . GLY A 1 473 ? 9.488 1.342 -13.383 1.00 80.12 473 GLY A N 1
ATOM 3465 C CA . GLY A 1 473 ? 9.864 0.102 -12.693 1.00 80.12 473 GLY A CA 1
ATOM 3466 C C . GLY A 1 473 ? 8.768 -0.961 -12.735 1.00 80.12 473 GLY A C 1
ATOM 3467 O O . GLY A 1 473 ? 8.069 -1.165 -11.748 1.00 80.12 473 GLY A O 1
ATOM 3468 N N . CYS A 1 474 ? 8.574 -1.646 -13.862 1.00 86.00 474 CYS A N 1
ATOM 3469 C CA . CYS A 1 474 ? 7.400 -2.524 -14.011 1.00 86.00 474 CYS A CA 1
ATOM 3470 C C . CYS A 1 474 ? 7.436 -3.769 -13.131 1.00 86.00 474 CYS A C 1
ATOM 3472 O O . CYS A 1 474 ? 6.387 -4.204 -12.649 1.00 86.00 474 CYS A O 1
ATOM 3474 N N . GLY A 1 475 ? 8.628 -4.285 -12.840 1.00 91.50 475 GLY A N 1
ATOM 3475 C CA . GLY A 1 475 ? 8.824 -5.169 -11.698 1.00 91.50 475 GLY A CA 1
ATOM 3476 C C . GLY A 1 475 ? 8.823 -4.364 -10.398 1.00 91.50 475 GLY A C 1
ATOM 3477 O O . GLY A 1 475 ? 7.835 -4.346 -9.663 1.00 91.50 475 GLY A O 1
ATOM 3478 N N . VAL A 1 476 ? 9.939 -3.691 -10.122 1.00 94.56 476 VAL A N 1
ATOM 3479 C CA . VAL A 1 476 ? 10.182 -2.962 -8.872 1.00 94.56 476 VAL A CA 1
ATOM 3480 C C . VAL A 1 476 ? 10.521 -1.511 -9.153 1.00 94.56 476 VAL A C 1
ATOM 3482 O O . VAL A 1 476 ? 11.429 -1.213 -9.928 1.00 94.56 476 VAL A O 1
ATOM 3485 N N . TYR A 1 477 ? 9.857 -0.618 -8.435 1.00 95.44 477 TYR A N 1
ATOM 3486 C CA . TYR A 1 477 ? 10.279 0.760 -8.260 1.00 95.44 477 TYR A CA 1
ATOM 3487 C C . TYR A 1 477 ? 10.770 0.967 -6.825 1.00 95.44 477 TYR A C 1
ATOM 3489 O O . TYR A 1 477 ? 10.014 0.751 -5.875 1.00 95.44 477 TYR A O 1
ATOM 3497 N N . LEU A 1 478 ? 12.022 1.399 -6.678 1.00 95.81 478 LEU A N 1
ATOM 3498 C CA . LEU A 1 478 ? 12.629 1.784 -5.411 1.00 95.81 478 LEU A CA 1
ATOM 3499 C C . LEU A 1 478 ? 13.000 3.269 -5.480 1.00 95.81 478 LEU A C 1
ATOM 3501 O O . LEU A 1 478 ? 13.976 3.648 -6.128 1.00 95.81 478 LEU A O 1
ATOM 3505 N N . GLY A 1 479 ? 12.192 4.107 -4.835 1.00 95.31 479 GLY A N 1
ATOM 3506 C CA . GLY A 1 479 ? 12.341 5.560 -4.844 1.00 95.31 479 GLY A CA 1
ATOM 3507 C C . GLY A 1 479 ? 12.837 6.086 -3.504 1.00 95.31 479 GLY A C 1
ATOM 3508 O O . GLY A 1 479 ? 12.458 5.555 -2.462 1.00 95.31 479 GLY A O 1
ATOM 3509 N N . TYR A 1 480 ? 13.662 7.135 -3.519 1.00 96.75 480 TYR A N 1
ATOM 3510 C CA . TYR A 1 480 ? 14.084 7.901 -2.333 1.00 96.75 480 TYR A CA 1
ATOM 3511 C C . TYR A 1 480 ? 14.545 7.019 -1.164 1.00 96.75 480 TYR A C 1
ATOM 3513 O O . TYR A 1 480 ? 14.286 7.319 0.001 1.00 96.75 480 TYR A O 1
ATOM 3521 N N . SER A 1 481 ? 15.169 5.885 -1.486 1.00 96.00 481 SER A N 1
ATOM 3522 C CA . SER A 1 481 ? 15.479 4.851 -0.505 1.00 96.00 481 SER A CA 1
ATOM 3523 C C . SER A 1 481 ? 16.939 4.895 -0.085 1.00 96.00 481 SER A C 1
ATOM 3525 O O . SER A 1 481 ? 17.808 5.183 -0.906 1.00 96.00 481 SER A O 1
ATOM 3527 N N . THR A 1 482 ? 17.227 4.595 1.180 1.00 97.50 482 THR A N 1
ATOM 3528 C CA . THR A 1 482 ? 18.589 4.665 1.733 1.00 97.50 482 THR A CA 1
ATOM 3529 C C . THR A 1 482 ? 19.017 3.347 2.370 1.00 97.50 482 THR A C 1
ATOM 3531 O O . THR A 1 482 ? 18.227 2.707 3.064 1.00 97.50 482 THR A O 1
ATOM 3534 N N . ASN A 1 483 ? 20.264 2.924 2.136 1.00 96.56 483 ASN A N 1
ATOM 3535 C CA . ASN A 1 483 ? 20.880 1.732 2.737 1.00 96.56 483 ASN A CA 1
ATOM 3536 C C . ASN A 1 483 ? 20.037 0.457 2.573 1.00 96.56 483 ASN A C 1
ATOM 3538 O O . ASN A 1 483 ? 19.786 -0.272 3.535 1.00 96.56 483 ASN A O 1
ATOM 3542 N N . CYS A 1 484 ? 19.523 0.228 1.365 1.00 95.62 484 CYS A N 1
ATOM 3543 C CA . CYS A 1 484 ? 18.622 -0.886 1.088 1.00 95.62 484 CYS A CA 1
ATOM 3544 C C . CYS A 1 484 ? 19.335 -2.047 0.400 1.00 95.62 484 CYS A C 1
ATOM 3546 O O . CYS A 1 484 ? 20.253 -1.841 -0.387 1.00 95.62 484 CYS A O 1
ATOM 3548 N N . THR A 1 485 ? 18.890 -3.271 0.670 1.00 96.75 485 THR A N 1
ATOM 3549 C CA . THR A 1 485 ? 19.345 -4.471 -0.044 1.00 96.75 485 THR A CA 1
ATOM 3550 C C . THR A 1 485 ? 18.174 -5.123 -0.765 1.00 96.75 485 THR A C 1
ATOM 3552 O O . THR A 1 485 ? 17.120 -5.330 -0.168 1.00 96.75 485 THR A O 1
ATOM 3555 N N . LEU A 1 486 ? 18.349 -5.457 -2.040 1.00 95.62 486 LEU A N 1
ATOM 3556 C CA . LEU A 1 486 ? 17.367 -6.186 -2.841 1.00 95.62 486 LEU A CA 1
ATOM 3557 C C . LEU A 1 486 ? 17.997 -7.467 -3.384 1.00 95.62 486 LEU A C 1
ATOM 3559 O O . LEU A 1 486 ? 18.927 -7.395 -4.184 1.00 95.62 486 LEU A O 1
ATOM 3563 N N . SER A 1 487 ? 17.484 -8.630 -2.994 1.00 95.56 487 SER A N 1
ATOM 3564 C CA . SER A 1 487 ? 17.965 -9.927 -3.466 1.00 95.56 487 SER A CA 1
ATOM 3565 C C . SER A 1 487 ? 16.838 -10.864 -3.904 1.00 95.56 487 SER A C 1
ATOM 3567 O O . SER A 1 487 ? 15.705 -10.805 -3.417 1.00 95.56 487 SER A O 1
ATOM 3569 N N . GLY A 1 488 ? 17.153 -11.755 -4.845 1.00 94.00 488 GLY A N 1
ATOM 3570 C CA . GLY A 1 488 ? 16.192 -12.685 -5.444 1.00 94.00 488 GLY A CA 1
ATOM 3571 C C . GLY A 1 488 ? 16.210 -12.639 -6.970 1.00 94.00 488 GLY A C 1
ATOM 3572 O O . GLY A 1 488 ? 17.277 -12.578 -7.586 1.00 94.00 488 GLY A O 1
ATOM 3573 N N . SER A 1 489 ? 15.033 -12.697 -7.598 1.00 95.50 489 SER A N 1
ATOM 3574 C CA . SER A 1 489 ? 14.908 -12.626 -9.054 1.00 95.50 489 SER A CA 1
ATOM 3575 C C . SER A 1 489 ? 13.777 -11.707 -9.504 1.00 95.50 489 SER A C 1
ATOM 3577 O O . SER A 1 489 ? 12.641 -11.806 -9.048 1.00 95.50 489 SER A O 1
ATOM 3579 N N . ILE A 1 490 ? 14.092 -10.842 -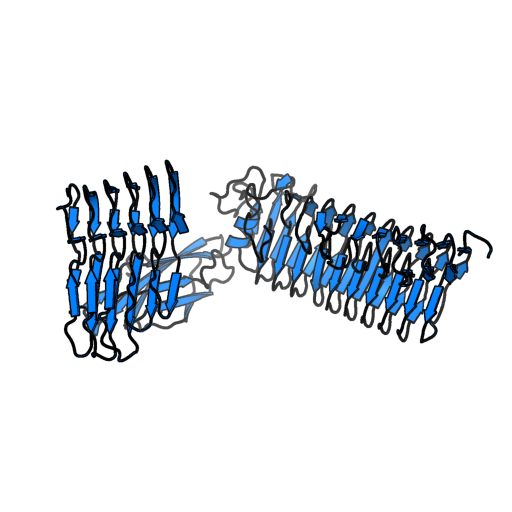10.465 1.00 95.56 490 ILE A N 1
ATOM 3580 C CA . ILE A 1 490 ? 13.144 -9.948 -11.129 1.00 95.56 490 ILE A CA 1
ATOM 3581 C C . ILE A 1 490 ? 13.117 -10.368 -12.589 1.00 95.56 490 ILE A C 1
ATOM 3583 O O . ILE A 1 490 ? 14.093 -10.161 -13.314 1.00 95.56 490 ILE A O 1
ATOM 3587 N N . SER A 1 491 ? 12.045 -11.015 -13.032 1.00 96.25 491 SER A N 1
ATOM 3588 C CA . SER A 1 491 ? 12.031 -11.598 -14.370 1.00 96.25 491 SER A CA 1
ATOM 3589 C C . SER A 1 491 ? 10.724 -11.459 -15.114 1.00 96.25 491 SER A C 1
ATOM 3591 O O . SER A 1 491 ? 9.691 -11.348 -14.485 1.00 96.25 491 SER A O 1
ATOM 3593 N N . SER A 1 492 ? 10.774 -11.470 -16.446 1.00 95.00 492 SER A N 1
ATOM 3594 C CA . SER A 1 492 ? 9.591 -11.472 -17.330 1.00 95.00 492 SER A CA 1
ATOM 3595 C C . SER A 1 492 ? 8.530 -10.412 -16.994 1.00 95.00 492 SER A C 1
ATOM 3597 O O . SER A 1 492 ? 7.338 -10.611 -17.218 1.00 95.00 492 SER A O 1
ATOM 3599 N N . ASN A 1 493 ? 8.957 -9.264 -16.468 1.00 93.44 493 ASN A N 1
ATOM 3600 C CA . ASN A 1 493 ? 8.081 -8.112 -16.288 1.00 93.44 493 ASN A CA 1
ATOM 3601 C C . ASN A 1 493 ? 7.979 -7.363 -17.617 1.00 93.44 493 ASN A C 1
ATOM 3603 O O . ASN A 1 493 ? 8.987 -7.183 -18.308 1.00 93.44 493 ASN A O 1
ATOM 3607 N N . PHE A 1 494 ? 6.769 -6.957 -17.994 1.00 92.88 494 PHE A N 1
ATOM 3608 C CA . PHE A 1 494 ? 6.507 -6.323 -19.278 1.00 92.88 494 PHE A CA 1
ATOM 3609 C C . PHE A 1 494 ? 5.849 -4.960 -19.099 1.00 92.88 494 PHE A C 1
ATOM 3611 O O . PHE A 1 494 ? 4.697 -4.844 -18.685 1.00 92.88 494 PHE A O 1
ATOM 3618 N N . SER A 1 495 ? 6.594 -3.927 -19.473 1.00 90.81 495 SER A N 1
ATOM 3619 C CA . SER A 1 495 ? 6.098 -2.565 -19.565 1.00 90.81 495 SER A CA 1
ATOM 3620 C C . SER A 1 495 ? 5.692 -2.225 -20.981 1.00 90.81 495 SER A C 1
ATOM 3622 O O . SER A 1 495 ? 6.507 -2.373 -21.899 1.00 90.81 495 SER A O 1
ATOM 3624 N N . ARG A 1 496 ? 4.483 -1.696 -21.164 1.00 90.00 496 ARG A N 1
ATOM 3625 C CA . ARG A 1 496 ? 4.031 -1.186 -22.455 1.00 90.00 496 ARG A CA 1
ATOM 3626 C C . ARG A 1 496 ? 3.323 0.154 -22.299 1.00 90.00 496 ARG A C 1
ATOM 3628 O O . ARG A 1 496 ? 2.151 0.225 -21.949 1.00 90.00 496 ARG A O 1
ATOM 3635 N N . VAL A 1 497 ? 4.024 1.211 -22.679 1.00 87.25 497 VAL A N 1
ATOM 3636 C CA . VAL A 1 497 ? 3.514 2.578 -22.585 1.00 87.25 497 VAL A CA 1
ATOM 3637 C C . VAL A 1 497 ? 3.222 3.151 -23.967 1.00 87.25 497 VAL A C 1
ATOM 3639 O O . VAL A 1 497 ? 3.870 2.817 -24.960 1.00 87.25 497 VAL A O 1
ATOM 3642 N N . HIS A 1 498 ? 2.222 4.016 -24.010 1.00 86.12 498 HIS A N 1
ATOM 3643 C CA . HIS A 1 498 ? 1.715 4.730 -25.156 1.00 86.12 498 HIS A CA 1
ATOM 3644 C C . HIS A 1 498 ? 1.867 6.220 -24.879 1.00 86.12 498 HIS A C 1
ATOM 3646 O O . HIS A 1 498 ? 1.252 6.740 -23.952 1.00 86.12 498 HIS A O 1
ATOM 3652 N N . ASN A 1 499 ? 2.702 6.902 -25.664 1.00 83.81 499 ASN A N 1
ATOM 3653 C CA . ASN A 1 499 ? 2.895 8.352 -25.555 1.00 83.81 499 ASN A CA 1
ATOM 3654 C C . ASN A 1 499 ? 3.288 8.860 -24.141 1.00 83.81 499 ASN A C 1
ATOM 3656 O O . ASN A 1 499 ? 2.915 9.961 -23.739 1.00 83.81 499 ASN A O 1
ATOM 3660 N N . ALA A 1 500 ? 4.051 8.071 -23.380 1.00 86.56 500 ALA A N 1
ATOM 3661 C CA . ALA A 1 500 ? 4.682 8.501 -22.130 1.00 86.56 500 ALA A CA 1
ATOM 3662 C C . ALA A 1 500 ? 6.063 7.838 -21.955 1.00 86.56 500 ALA A C 1
ATOM 3664 O O . ALA A 1 500 ? 6.421 6.913 -22.690 1.00 86.56 500 ALA A O 1
ATOM 3665 N N . TYR A 1 501 ? 6.871 8.344 -21.020 1.00 89.00 501 TYR A N 1
ATOM 3666 C CA . TYR A 1 501 ? 8.193 7.784 -20.753 1.00 89.00 501 TYR A CA 1
ATOM 3667 C C . TYR A 1 501 ? 8.087 6.421 -20.072 1.00 89.00 501 TYR A C 1
ATOM 3669 O O . TYR A 1 501 ? 7.188 6.177 -19.265 1.00 89.00 501 TYR A O 1
ATOM 3677 N N . ASN A 1 502 ? 9.044 5.542 -20.358 1.00 88.69 502 ASN A N 1
ATOM 3678 C CA . ASN A 1 502 ? 9.073 4.206 -19.784 1.00 88.69 502 ASN A CA 1
ATOM 3679 C C . ASN A 1 502 ? 10.478 3.897 -19.276 1.00 88.69 502 ASN A C 1
ATOM 3681 O O . ASN A 1 502 ? 11.435 3.839 -20.056 1.00 88.69 502 ASN A O 1
ATOM 3685 N N . PHE A 1 503 ? 10.600 3.708 -17.965 1.00 92.44 503 PHE A N 1
ATOM 3686 C CA . PHE A 1 503 ? 11.877 3.558 -17.275 1.00 92.44 503 PHE A CA 1
ATOM 3687 C C . PHE A 1 503 ? 11.889 2.270 -16.453 1.00 92.44 503 PHE A C 1
ATOM 3689 O O . PHE A 1 503 ? 11.032 2.084 -15.594 1.00 92.44 503 PHE A O 1
ATOM 3696 N N . GLY A 1 504 ? 12.878 1.400 -16.674 1.00 85.12 504 GLY A N 1
ATOM 3697 C CA . GLY A 1 504 ? 13.087 0.199 -15.857 1.00 85.12 504 GLY A CA 1
ATOM 3698 C C . GLY A 1 504 ? 12.046 -0.896 -16.106 1.00 85.12 504 GLY A C 1
ATOM 3699 O O . GLY A 1 504 ? 11.064 -1.007 -15.375 1.00 85.12 504 GLY A O 1
ATOM 3700 N N . GLY A 1 505 ? 12.264 -1.759 -17.102 1.00 88.44 505 GLY A N 1
ATOM 3701 C CA . GLY A 1 505 ? 11.386 -2.910 -17.346 1.00 88.44 505 GLY A CA 1
ATOM 3702 C C . GLY A 1 505 ? 11.368 -3.879 -16.158 1.00 88.44 505 GLY A C 1
ATOM 3703 O O . GLY A 1 505 ? 10.305 -4.344 -15.753 1.00 88.44 505 GLY A O 1
ATOM 3704 N N . GLY A 1 506 ? 12.535 -4.137 -15.561 1.00 94.31 506 GLY A N 1
ATOM 3705 C CA . GLY A 1 506 ? 12.671 -4.932 -14.339 1.00 94.31 506 GLY A CA 1
ATOM 3706 C C . GLY A 1 506 ? 12.687 -4.073 -13.077 1.00 94.31 506 GLY A C 1
ATOM 3707 O O . GLY A 1 506 ? 11.781 -4.162 -12.254 1.00 94.31 506 GLY A O 1
ATOM 3708 N N . LEU A 1 507 ? 13.724 -3.252 -12.923 1.00 95.94 507 LEU A N 1
ATOM 3709 C CA . LEU A 1 507 ? 14.011 -2.477 -11.717 1.00 95.94 507 LEU A CA 1
ATOM 3710 C C . LEU A 1 507 ? 14.261 -1.007 -12.058 1.00 95.94 507 LEU A C 1
ATOM 3712 O O . LEU A 1 507 ? 15.058 -0.699 -12.942 1.00 95.94 507 LEU A O 1
ATOM 3716 N N . TYR A 1 508 ? 13.646 -0.102 -11.305 1.00 96.69 508 TYR A N 1
ATOM 3717 C CA . TYR A 1 508 ? 13.937 1.325 -11.338 1.00 96.69 508 TYR A CA 1
ATOM 3718 C C . TYR A 1 508 ? 14.366 1.803 -9.943 1.00 96.69 508 TYR A C 1
ATOM 3720 O O . TYR A 1 508 ? 13.585 1.758 -8.999 1.00 96.69 508 TYR A O 1
ATOM 3728 N N . LEU A 1 509 ? 15.615 2.263 -9.836 1.00 97.06 509 LEU A N 1
ATOM 3729 C CA . LEU A 1 509 ? 16.177 2.995 -8.704 1.00 97.06 509 LEU A CA 1
ATOM 3730 C C . LEU A 1 509 ? 16.120 4.516 -8.965 1.00 97.06 509 LEU A C 1
ATOM 3732 O O . LEU A 1 509 ? 16.860 5.014 -9.819 1.00 97.06 509 LEU A O 1
ATOM 3736 N N . ASP A 1 510 ? 15.268 5.259 -8.252 1.00 97.06 510 ASP A N 1
ATOM 3737 C CA . ASP A 1 510 ? 15.190 6.730 -8.342 1.00 97.06 510 ASP A CA 1
ATOM 3738 C C . ASP A 1 510 ? 15.614 7.390 -7.033 1.00 97.06 510 ASP A C 1
ATOM 3740 O O . ASP A 1 510 ? 15.012 7.164 -5.985 1.00 97.06 510 ASP A O 1
ATOM 3744 N N . ASN A 1 511 ? 16.633 8.245 -7.092 1.00 97.31 511 ASN A N 1
ATOM 3745 C CA . ASN A 1 511 ? 17.132 8.996 -5.940 1.00 97.31 511 ASN A CA 1
ATOM 3746 C C . ASN A 1 511 ? 17.477 8.100 -4.729 1.00 97.31 511 ASN A C 1
ATOM 3748 O O . ASN A 1 511 ? 17.203 8.438 -3.579 1.00 97.31 511 ASN A O 1
ATOM 3752 N N . THR A 1 512 ? 18.025 6.912 -4.994 1.00 96.94 512 THR A N 1
ATOM 3753 C CA . THR A 1 512 ? 18.411 5.937 -3.965 1.00 96.94 512 THR A CA 1
ATOM 3754 C C . THR A 1 512 ? 19.859 6.135 -3.526 1.00 96.94 512 THR A C 1
ATOM 3756 O O . THR A 1 512 ? 20.716 6.417 -4.362 1.00 96.94 512 THR A O 1
ATOM 3759 N N . ILE A 1 513 ? 20.169 5.920 -2.247 1.00 97.94 513 ILE A N 1
ATOM 3760 C CA . ILE A 1 513 ? 21.521 6.075 -1.690 1.00 97.94 513 ILE A CA 1
ATOM 3761 C C . ILE A 1 513 ? 21.950 4.793 -0.973 1.00 97.94 513 ILE A C 1
ATOM 3763 O O . ILE A 1 513 ? 21.172 4.221 -0.215 1.00 97.94 513 ILE A O 1
ATOM 3767 N N . GLY A 1 514 ? 23.181 4.324 -1.190 1.00 97.38 514 GLY A N 1
ATOM 3768 C CA . GLY A 1 514 ? 23.737 3.184 -0.446 1.00 97.38 514 GLY A CA 1
ATOM 3769 C C . GLY A 1 514 ? 22.986 1.873 -0.693 1.00 97.38 514 GLY A C 1
ATOM 3770 O O . GLY A 1 514 ? 22.831 1.071 0.221 1.00 97.38 514 GLY A O 1
ATOM 3771 N N . THR A 1 515 ? 22.420 1.688 -1.888 1.00 97.44 515 THR A N 1
ATOM 3772 C CA . THR A 1 515 ? 21.584 0.520 -2.201 1.00 97.44 515 THR A CA 1
ATOM 3773 C C . THR A 1 515 ? 22.392 -0.574 -2.892 1.00 97.44 515 THR A C 1
ATOM 3775 O O . THR A 1 515 ? 23.081 -0.312 -3.878 1.00 97.44 515 THR A O 1
ATOM 3778 N N . THR A 1 516 ? 22.245 -1.807 -2.416 1.00 98.06 516 THR A N 1
ATOM 3779 C CA . THR A 1 516 ? 22.828 -3.014 -3.010 1.00 98.06 516 THR A CA 1
ATOM 3780 C C . THR A 1 516 ? 21.736 -3.869 -3.645 1.00 98.06 516 THR A C 1
ATOM 3782 O O . THR A 1 516 ? 20.710 -4.152 -3.028 1.00 98.06 516 THR A O 1
ATOM 3785 N N . VAL A 1 517 ? 21.951 -4.301 -4.882 1.00 97.69 517 VAL A N 1
ATOM 3786 C CA . VAL A 1 517 ? 21.050 -5.185 -5.624 1.00 97.69 517 VAL A CA 1
ATOM 3787 C C . VAL A 1 517 ? 21.781 -6.491 -5.916 1.00 97.69 517 VAL A C 1
ATOM 3789 O O . VAL A 1 517 ? 22.580 -6.553 -6.840 1.00 97.69 517 VAL A O 1
ATOM 3792 N N . ASP A 1 518 ? 21.485 -7.539 -5.155 1.00 97.06 518 ASP A N 1
ATOM 3793 C CA . ASP A 1 518 ? 22.039 -8.893 -5.278 1.00 97.06 518 ASP A CA 1
ATOM 3794 C C . ASP A 1 518 ? 21.026 -9.822 -5.962 1.00 97.06 518 ASP A C 1
ATOM 3796 O O . ASP A 1 518 ? 20.479 -10.746 -5.354 1.00 97.06 518 ASP A O 1
ATOM 3800 N N . SER A 1 519 ? 20.696 -9.534 -7.223 1.00 95.94 519 SER A N 1
ATOM 3801 C CA . SER A 1 519 ? 19.547 -10.154 -7.897 1.00 95.94 519 SER A CA 1
ATOM 3802 C C . SER A 1 519 ? 19.863 -10.712 -9.285 1.00 95.94 519 SER A C 1
ATOM 3804 O O . SER A 1 519 ? 20.764 -10.256 -9.988 1.00 95.94 519 SER A O 1
ATOM 3806 N N . VAL A 1 520 ? 19.059 -11.691 -9.710 1.00 97.25 520 VAL A N 1
ATOM 3807 C CA . VAL A 1 520 ? 18.985 -12.140 -11.108 1.00 97.25 520 VAL A CA 1
ATOM 3808 C C . VAL A 1 520 ? 17.847 -11.401 -11.808 1.00 97.25 520 VAL A C 1
ATOM 3810 O O . VAL A 1 520 ? 16.670 -11.697 -11.583 1.00 97.25 520 VAL A O 1
ATOM 3813 N N . ILE A 1 521 ? 18.199 -10.453 -12.670 1.00 97.19 521 ILE A N 1
ATOM 3814 C CA . ILE A 1 521 ? 17.281 -9.583 -13.405 1.00 97.19 521 ILE A CA 1
ATOM 3815 C C . ILE A 1 521 ? 17.254 -10.027 -14.866 1.00 97.19 521 ILE A C 1
ATOM 3817 O O . ILE A 1 521 ? 18.200 -9.758 -15.608 1.00 97.19 521 ILE A O 1
ATOM 3821 N N . LYS A 1 522 ? 16.200 -10.732 -15.294 1.00 97.44 522 LYS A N 1
ATOM 3822 C CA . LYS A 1 522 ? 16.187 -11.342 -16.633 1.00 97.44 522 LYS A CA 1
ATOM 3823 C C . LYS A 1 522 ? 14.878 -11.296 -17.396 1.00 97.44 522 LYS A C 1
ATOM 3825 O O . LYS A 1 522 ? 13.815 -11.382 -16.800 1.00 97.44 522 LYS A O 1
ATOM 3830 N N . LYS A 1 523 ? 14.934 -11.274 -18.730 1.00 96.75 523 LYS A N 1
ATOM 3831 C CA . LYS A 1 523 ? 13.736 -11.307 -19.598 1.00 96.75 523 LYS A CA 1
ATOM 3832 C C . LYS A 1 523 ? 12.742 -10.170 -19.345 1.00 96.75 523 LYS A C 1
ATOM 3834 O O . LYS A 1 523 ? 11.583 -10.277 -19.736 1.00 96.75 523 LYS A O 1
ATOM 3839 N N . ASN A 1 524 ? 13.156 -9.098 -18.677 1.00 96.50 524 ASN A N 1
ATOM 3840 C CA . ASN A 1 524 ? 12.289 -7.948 -18.481 1.00 96.50 524 ASN A CA 1
ATOM 3841 C C . ASN A 1 524 ? 12.256 -7.129 -19.762 1.00 96.50 524 ASN A C 1
ATOM 3843 O O . ASN A 1 524 ? 13.269 -6.997 -20.452 1.00 96.50 524 ASN A O 1
ATOM 3847 N N . ARG A 1 525 ? 11.087 -6.593 -20.089 1.00 94.94 525 ARG A N 1
ATOM 3848 C CA . ARG A 1 525 ? 10.880 -5.854 -21.322 1.00 94.94 525 ARG A CA 1
ATOM 3849 C C . ARG A 1 525 ? 10.234 -4.512 -21.037 1.00 94.94 525 ARG A C 1
ATOM 3851 O O . ARG A 1 525 ? 9.175 -4.432 -20.428 1.00 94.94 525 ARG A O 1
ATOM 3858 N N . ASN A 1 526 ? 10.871 -3.469 -21.536 1.00 93.25 526 ASN A N 1
ATOM 3859 C CA . ASN A 1 526 ? 10.359 -2.117 -21.597 1.00 93.25 526 ASN A CA 1
ATOM 3860 C C . ASN A 1 526 ? 9.986 -1.820 -23.052 1.00 93.25 526 ASN A C 1
ATOM 3862 O O . ASN A 1 526 ? 10.768 -2.090 -23.962 1.00 93.25 526 ASN A O 1
ATOM 3866 N N . THR A 1 527 ? 8.767 -1.360 -23.313 1.00 92.75 527 THR A N 1
ATOM 3867 C CA . THR A 1 527 ? 8.313 -1.039 -24.665 1.00 92.75 527 THR A CA 1
ATOM 3868 C C . THR A 1 527 ? 7.504 0.251 -24.672 1.00 92.75 527 THR A C 1
ATOM 3870 O O . THR A 1 527 ? 6.574 0.421 -23.884 1.00 92.75 527 THR A O 1
ATOM 3873 N N . ILE A 1 528 ? 7.850 1.155 -25.582 1.00 90.56 528 ILE A N 1
ATOM 3874 C CA . ILE A 1 528 ? 7.064 2.344 -25.909 1.00 90.56 528 ILE A CA 1
ATOM 3875 C C . ILE A 1 528 ? 6.589 2.221 -27.345 1.00 90.56 528 ILE A C 1
ATOM 3877 O O . ILE A 1 528 ? 7.400 1.982 -28.244 1.00 90.56 528 ILE A O 1
ATOM 3881 N N . TRP A 1 529 ? 5.287 2.410 -27.544 1.00 84.62 529 TRP A N 1
ATOM 3882 C CA . TRP A 1 529 ? 4.688 2.620 -28.857 1.00 84.62 529 TRP A CA 1
ATOM 3883 C C . TRP A 1 529 ? 4.183 4.062 -28.934 1.00 84.62 529 TRP A C 1
ATOM 3885 O O . TRP A 1 529 ? 3.569 4.538 -27.981 1.00 84.62 529 TRP A O 1
ATOM 3895 N N . TRP A 1 530 ? 4.417 4.730 -30.067 1.00 80.31 530 TRP A N 1
ATOM 3896 C CA . TRP A 1 530 ? 4.036 6.131 -30.343 1.00 80.31 530 TRP A CA 1
ATOM 3897 C C . TRP A 1 530 ? 5.053 7.205 -29.894 1.00 80.31 530 TRP A C 1
ATOM 3899 O O . TRP A 1 530 ? 6.068 6.900 -29.277 1.00 80.31 530 TRP A O 1
ATOM 3909 N N . THR A 1 531 ? 4.843 8.453 -30.328 1.00 68.31 531 THR A N 1
ATOM 3910 C CA . THR A 1 531 ? 5.896 9.429 -30.676 1.00 68.31 531 THR A CA 1
ATOM 3911 C C . THR A 1 531 ? 6.756 9.989 -29.558 1.00 68.31 531 THR A C 1
ATOM 3913 O O . THR A 1 531 ? 6.242 10.365 -28.514 1.00 68.31 531 THR A O 1
ATOM 3916 N N . GLY A 1 532 ? 8.037 10.209 -29.892 1.00 65.88 532 GLY A N 1
ATOM 3917 C CA . GLY A 1 532 ? 8.889 11.264 -29.331 1.00 65.88 532 GLY A CA 1
ATOM 3918 C C . GLY A 1 532 ? 9.396 11.055 -27.909 1.00 65.88 532 GLY A C 1
ATOM 3919 O O . GLY A 1 532 ? 9.749 12.033 -27.254 1.00 65.88 532 GLY A O 1
ATOM 3920 N N . LEU A 1 533 ? 9.394 9.818 -27.408 1.00 82.19 533 LEU A N 1
ATOM 3921 C CA . LEU A 1 533 ? 9.691 9.530 -26.005 1.00 82.19 533 LEU A CA 1
ATOM 3922 C C . LEU A 1 533 ? 10.700 8.398 -25.834 1.00 82.19 533 LEU A C 1
ATOM 3924 O O . LEU A 1 533 ? 10.886 7.549 -26.710 1.00 82.19 533 LEU A O 1
ATOM 3928 N N . ASN A 1 534 ? 11.353 8.410 -24.671 1.00 88.94 534 ASN A N 1
ATOM 3929 C CA . ASN A 1 534 ? 12.525 7.587 -24.401 1.00 88.94 534 ASN A CA 1
ATOM 3930 C C . ASN A 1 534 ? 12.150 6.308 -23.650 1.00 88.94 534 ASN A C 1
ATOM 3932 O O . ASN A 1 534 ? 11.524 6.376 -22.589 1.00 88.94 534 ASN A O 1
ATOM 3936 N N . SER A 1 535 ? 12.583 5.158 -24.174 1.00 91.62 535 SER A N 1
ATOM 3937 C CA . SER A 1 535 ? 12.471 3.855 -23.503 1.00 91.62 535 SER A CA 1
ATOM 3938 C C . SER A 1 535 ? 13.838 3.451 -22.966 1.00 91.62 535 SER A C 1
ATOM 3940 O O . SER A 1 535 ? 14.753 3.156 -23.742 1.00 91.62 535 SER A O 1
ATOM 3942 N N . SER A 1 536 ? 13.987 3.428 -21.642 1.00 94.06 536 SER A N 1
ATOM 3943 C CA . SER A 1 536 ? 15.296 3.229 -21.019 1.00 94.06 536 SER A CA 1
ATOM 3944 C C . SER A 1 536 ? 15.299 2.153 -19.936 1.00 94.06 536 SER A C 1
ATOM 3946 O O . SER A 1 536 ? 14.377 2.060 -19.124 1.00 94.06 536 SER A O 1
ATOM 3948 N N . GLY A 1 537 ? 16.381 1.371 -19.879 1.00 89.94 537 GLY A N 1
ATOM 3949 C CA . GLY A 1 537 ? 16.615 0.366 -18.842 1.00 89.94 537 GLY A CA 1
ATOM 3950 C C . GLY A 1 537 ? 15.683 -0.834 -18.976 1.00 89.94 537 GLY A C 1
ATOM 3951 O O . GLY A 1 537 ? 14.736 -0.959 -18.207 1.00 89.94 537 GLY A O 1
ATOM 3952 N N . GLY A 1 538 ? 15.927 -1.731 -19.934 1.00 92.19 538 GLY A N 1
ATOM 3953 C CA . GLY A 1 538 ? 15.129 -2.956 -20.075 1.00 92.19 538 GLY A CA 1
ATOM 3954 C C . GLY A 1 538 ? 15.182 -3.812 -18.805 1.00 92.19 538 GLY A C 1
ATOM 3955 O O . GLY A 1 538 ? 14.147 -4.240 -18.294 1.00 92.19 538 GLY A O 1
ATOM 3956 N N . GLY A 1 539 ? 16.385 -3.995 -18.253 1.00 96.44 539 GLY A N 1
ATOM 3957 C CA . GLY A 1 539 ? 16.615 -4.647 -16.964 1.00 96.44 539 GLY A CA 1
ATOM 3958 C C . GLY A 1 539 ? 16.548 -3.664 -15.797 1.00 96.44 539 GLY A C 1
ATOM 3959 O O . GLY A 1 539 ? 15.608 -3.712 -15.006 1.00 96.44 539 GLY A O 1
ATOM 3960 N N . VAL A 1 540 ? 17.543 -2.780 -15.693 1.00 97.44 540 VAL A N 1
ATOM 3961 C CA . VAL A 1 540 ? 17.732 -1.839 -14.578 1.00 97.44 540 VAL A CA 1
ATOM 3962 C C . VAL A 1 540 ? 17.826 -0.405 -15.088 1.00 97.44 540 VAL A C 1
ATOM 3964 O O . VAL A 1 540 ? 18.551 -0.126 -16.040 1.00 97.44 540 VAL A O 1
ATOM 3967 N N . TYR A 1 541 ? 17.146 0.517 -14.415 1.00 97.69 541 TYR A N 1
ATOM 3968 C CA . TYR A 1 541 ? 17.260 1.956 -14.625 1.00 97.69 541 TYR A CA 1
ATOM 3969 C C . TYR A 1 541 ? 17.667 2.638 -13.312 1.00 97.69 541 TYR A C 1
ATOM 3971 O O . TYR A 1 541 ? 16.988 2.483 -12.300 1.00 97.69 541 TYR A O 1
ATOM 3979 N N . VAL A 1 542 ? 18.769 3.387 -13.318 1.00 97.81 542 VAL A N 1
ATOM 3980 C CA . VAL A 1 542 ? 19.295 4.131 -12.164 1.00 97.81 542 VAL A CA 1
ATOM 3981 C C . VAL A 1 542 ? 19.263 5.620 -12.481 1.00 97.81 542 VAL A C 1
ATOM 3983 O O . VAL A 1 542 ? 19.921 6.061 -13.421 1.00 97.81 542 VAL A O 1
ATOM 3986 N N . ASN A 1 543 ? 18.532 6.402 -11.689 1.00 97.62 543 ASN A N 1
ATOM 3987 C CA . ASN A 1 543 ? 18.441 7.853 -11.839 1.00 97.62 543 ASN A CA 1
ATOM 3988 C C . ASN A 1 543 ? 18.729 8.560 -10.527 1.00 97.62 543 ASN A C 1
ATOM 3990 O O . ASN A 1 543 ? 18.108 8.247 -9.514 1.00 97.62 543 ASN A O 1
ATOM 3994 N N . ARG A 1 544 ? 19.636 9.541 -10.545 1.00 97.25 544 ARG A N 1
ATOM 3995 C CA . ARG A 1 544 ? 19.955 10.367 -9.362 1.00 97.25 544 ARG A CA 1
ATOM 3996 C C . ARG A 1 544 ? 20.404 9.559 -8.136 1.00 97.25 544 ARG A C 1
ATOM 3998 O O . ARG A 1 544 ? 20.303 10.036 -7.015 1.00 97.25 544 ARG A O 1
ATOM 4005 N N . GLY A 1 545 ? 20.876 8.328 -8.335 1.00 97.00 545 GLY A N 1
ATOM 4006 C CA . GLY A 1 545 ? 21.330 7.461 -7.251 1.00 97.00 545 GLY A CA 1
ATOM 4007 C C . GLY A 1 545 ? 22.767 7.756 -6.816 1.00 97.00 545 GLY A C 1
ATOM 4008 O O . GLY A 1 545 ? 23.561 8.283 -7.597 1.00 97.00 545 GLY A O 1
ATOM 4009 N N . SER A 1 546 ? 23.118 7.382 -5.585 1.00 97.81 546 SER A N 1
ATOM 4010 C CA . SER A 1 546 ? 24.489 7.458 -5.071 1.00 97.81 546 SER A CA 1
ATOM 4011 C C . SER A 1 546 ? 24.898 6.191 -4.321 1.00 97.81 546 SER A C 1
ATOM 4013 O O . SER A 1 546 ? 24.083 5.616 -3.603 1.00 97.81 546 SER A O 1
ATOM 4015 N N . ASN A 1 547 ? 26.153 5.755 -4.448 1.00 97.31 547 ASN A N 1
ATOM 4016 C CA . ASN A 1 547 ? 26.681 4.562 -3.766 1.00 97.31 547 ASN A CA 1
ATOM 4017 C C . ASN A 1 547 ? 25.825 3.312 -4.043 1.00 97.31 547 ASN A C 1
ATOM 4019 O O . ASN A 1 547 ? 25.346 2.648 -3.123 1.00 97.31 547 ASN A O 1
ATOM 4023 N N . ILE A 1 548 ? 25.571 3.038 -5.323 1.00 98.06 548 ILE A N 1
ATOM 4024 C CA . ILE A 1 548 ? 24.742 1.910 -5.761 1.00 98.06 548 ILE A CA 1
ATOM 4025 C C . ILE A 1 548 ? 25.639 0.752 -6.172 1.00 98.06 548 ILE A C 1
ATOM 4027 O O . ILE A 1 548 ? 26.556 0.948 -6.964 1.00 98.06 548 ILE A O 1
ATOM 4031 N N . THR A 1 549 ? 25.346 -0.456 -5.696 1.00 98.31 549 THR A N 1
ATOM 4032 C CA . THR A 1 549 ? 26.039 -1.680 -6.123 1.00 98.31 549 THR A CA 1
ATOM 4033 C C . THR A 1 549 ? 25.059 -2.633 -6.793 1.00 98.31 549 THR A C 1
ATOM 4035 O O . THR A 1 549 ? 24.075 -3.037 -6.182 1.00 98.31 549 THR A O 1
ATOM 4038 N N . LEU A 1 550 ? 25.321 -3.004 -8.045 1.00 98.12 550 LEU A N 1
ATOM 4039 C CA . LEU A 1 550 ? 24.544 -3.991 -8.796 1.00 98.12 550 LEU A CA 1
ATOM 4040 C C . LEU A 1 550 ? 25.356 -5.282 -8.927 1.00 98.12 550 LEU A C 1
ATOM 4042 O O . LEU A 1 550 ? 26.329 -5.321 -9.675 1.00 98.12 550 LEU A O 1
ATOM 4046 N N . ASN A 1 551 ? 24.948 -6.333 -8.229 1.00 97.88 551 ASN A N 1
ATOM 4047 C CA . ASN A 1 551 ? 25.542 -7.667 -8.256 1.00 97.88 551 ASN A CA 1
ATOM 4048 C C . ASN A 1 551 ? 24.600 -8.679 -8.937 1.00 97.88 551 ASN A C 1
ATOM 4050 O O . ASN A 1 551 ? 23.434 -8.397 -9.219 1.00 97.88 551 ASN A O 1
ATOM 4054 N N . GLY A 1 552 ? 25.100 -9.893 -9.183 1.00 96.25 552 GLY A N 1
ATOM 4055 C CA . GLY A 1 552 ? 24.303 -11.004 -9.710 1.00 96.25 552 GLY A CA 1
ATOM 4056 C C . GLY A 1 552 ? 24.350 -11.108 -11.234 1.00 96.25 552 GLY A C 1
ATOM 4057 O O . GLY A 1 552 ? 25.430 -11.188 -11.822 1.00 96.25 552 GLY A O 1
ATOM 4058 N N . ALA A 1 553 ? 23.189 -11.159 -11.887 1.00 97.38 553 ALA A N 1
ATOM 4059 C CA . ALA A 1 553 ? 23.099 -11.329 -13.339 1.00 97.38 553 ALA A CA 1
ATOM 4060 C C . ALA A 1 553 ? 21.976 -10.474 -13.932 1.00 97.38 553 ALA A C 1
ATOM 4062 O O . ALA A 1 553 ? 20.854 -10.494 -13.438 1.00 97.38 553 ALA A O 1
ATOM 4063 N N . ILE A 1 554 ? 22.274 -9.753 -15.009 1.00 98.00 554 ILE A N 1
ATOM 4064 C CA . ILE A 1 554 ? 21.352 -8.877 -15.733 1.00 98.00 554 ILE A CA 1
ATOM 4065 C C . ILE A 1 554 ? 21.330 -9.355 -17.182 1.00 98.00 554 ILE A C 1
ATOM 4067 O O . ILE A 1 554 ? 22.203 -8.987 -17.973 1.00 98.00 554 ILE A O 1
ATOM 4071 N N . THR A 1 555 ? 20.386 -10.238 -17.520 1.00 98.06 555 THR A N 1
ATOM 4072 C CA . THR A 1 555 ? 20.435 -10.977 -18.790 1.00 98.06 555 THR A CA 1
ATOM 4073 C C . THR A 1 555 ? 19.133 -11.001 -19.573 1.00 98.06 555 THR A C 1
ATOM 4075 O O . THR A 1 555 ? 18.053 -11.021 -19.001 1.00 98.06 555 THR A O 1
ATOM 4078 N N . GLU A 1 556 ? 19.209 -11.060 -20.902 1.00 97.44 556 GLU A N 1
ATOM 4079 C CA . GLU A 1 556 ? 18.024 -11.232 -21.769 1.00 97.44 556 GLU A CA 1
ATOM 4080 C C . GLU A 1 556 ? 16.954 -10.138 -21.597 1.00 97.44 556 GLU A C 1
ATOM 4082 O O . GLU A 1 556 ? 15.785 -10.352 -21.911 1.00 97.44 556 GLU A O 1
ATOM 4087 N N . ASN A 1 557 ? 17.314 -8.968 -21.069 1.00 97.81 557 ASN A N 1
ATOM 4088 C CA . ASN A 1 557 ? 16.378 -7.862 -20.927 1.00 97.81 557 ASN A CA 1
ATOM 4089 C C . ASN A 1 557 ? 16.296 -7.059 -22.228 1.00 97.81 557 ASN A C 1
ATOM 4091 O O . ASN A 1 557 ? 17.240 -7.024 -23.019 1.00 97.81 557 ASN A O 1
ATOM 4095 N N . MET A 1 558 ? 15.157 -6.411 -22.455 1.00 97.06 558 MET A N 1
ATOM 4096 C CA . MET A 1 558 ? 14.877 -5.700 -23.692 1.00 97.06 558 MET A CA 1
ATOM 4097 C C . MET A 1 558 ? 14.308 -4.311 -23.420 1.00 97.06 558 MET A C 1
ATOM 4099 O O . MET A 1 558 ? 13.342 -4.168 -22.679 1.00 97.06 558 MET A O 1
ATOM 4103 N N . SER A 1 559 ? 14.866 -3.295 -24.067 1.00 96.25 559 SER A N 1
ATOM 4104 C CA . SER A 1 559 ? 14.250 -1.972 -24.181 1.00 96.25 559 SER A CA 1
ATOM 4105 C C . SER A 1 559 ? 13.843 -1.754 -25.637 1.00 96.25 559 SER A C 1
ATOM 4107 O O . SER A 1 559 ? 14.611 -2.072 -26.548 1.00 96.25 559 SER A O 1
ATOM 4109 N N . THR A 1 560 ? 12.621 -1.289 -25.886 1.00 95.12 560 THR A N 1
ATOM 4110 C CA . THR A 1 560 ? 12.088 -1.095 -27.238 1.00 95.12 560 THR A CA 1
ATOM 4111 C C . THR A 1 560 ? 11.381 0.245 -27.366 1.00 95.12 560 THR A C 1
ATOM 4113 O O . THR A 1 560 ? 10.422 0.512 -26.648 1.00 95.12 560 THR A O 1
ATOM 4116 N N . ALA A 1 561 ? 11.776 1.043 -28.352 1.00 93.00 561 ALA A N 1
ATOM 4117 C CA . ALA A 1 561 ? 11.019 2.206 -28.801 1.00 93.00 561 ALA A CA 1
ATOM 4118 C C . ALA A 1 561 ? 10.576 1.965 -30.247 1.00 93.00 561 ALA A C 1
ATOM 4120 O O . ALA A 1 561 ? 11.413 1.751 -31.121 1.00 93.00 561 ALA A O 1
ATOM 4121 N N . ALA A 1 562 ? 9.271 1.954 -30.508 1.00 90.56 562 ALA A N 1
ATOM 4122 C CA . ALA A 1 562 ? 8.751 1.787 -31.861 1.00 90.56 562 ALA A CA 1
ATOM 4123 C C . ALA A 1 562 ? 7.739 2.879 -32.208 1.00 90.56 562 ALA A C 1
ATOM 4125 O O . ALA A 1 562 ? 6.800 3.145 -31.454 1.00 90.56 562 ALA A O 1
ATOM 4126 N N . SER A 1 563 ? 7.914 3.481 -33.380 1.00 81.56 563 SER A N 1
ATOM 4127 C CA . SER A 1 563 ? 6.980 4.452 -33.938 1.00 81.56 563 SER A CA 1
ATOM 4128 C C . SER A 1 563 ? 6.091 3.839 -35.002 1.00 81.56 563 SER A C 1
ATOM 4130 O O . SER A 1 563 ? 6.552 3.114 -35.888 1.00 81.56 563 SER A O 1
ATOM 4132 N N . SER A 1 564 ? 4.826 4.239 -34.966 1.00 79.44 564 SER A N 1
ATOM 4133 C CA . SER A 1 564 ? 3.858 4.048 -36.044 1.00 79.44 564 SER A CA 1
ATOM 4134 C C . SER A 1 564 ? 3.269 5.387 -36.508 1.00 79.44 564 SER A C 1
ATOM 4136 O O . SER A 1 564 ? 2.086 5.474 -36.815 1.00 79.44 564 SER A O 1
ATOM 4138 N N . SER A 1 565 ? 4.045 6.466 -36.447 1.00 80.31 565 SER A N 1
ATOM 4139 C CA . SER A 1 565 ? 3.516 7.835 -36.528 1.00 80.31 565 SER A CA 1
ATOM 4140 C C . SER A 1 565 ? 4.507 8.787 -37.178 1.00 80.31 565 SER A C 1
ATOM 4142 O O . SER A 1 565 ? 5.695 8.494 -37.213 1.00 80.31 565 SER A O 1
ATOM 4144 N N . THR A 1 566 ? 4.035 9.935 -37.666 1.00 79.94 566 THR A N 1
ATOM 4145 C CA . THR A 1 566 ? 4.790 10.854 -38.538 1.00 79.94 566 THR A CA 1
ATOM 4146 C C . THR A 1 566 ? 5.375 12.097 -37.841 1.00 79.94 566 THR A C 1
ATOM 4148 O O . THR A 1 566 ? 5.936 12.952 -38.520 1.00 79.94 566 THR A O 1
ATOM 4151 N N . HIS A 1 567 ? 5.265 12.257 -36.513 1.00 77.06 567 HIS A N 1
ATOM 4152 C CA . HIS A 1 567 ? 5.689 13.511 -35.850 1.00 77.06 567 HIS A CA 1
ATOM 4153 C C . HIS A 1 567 ? 7.198 13.582 -35.575 1.00 77.06 567 HIS A C 1
ATOM 4155 O O . HIS A 1 567 ? 7.600 13.044 -34.561 1.00 77.06 567 HIS A O 1
ATOM 4161 N N . GLY A 1 568 ? 8.000 14.282 -36.383 1.00 79.88 568 GLY A N 1
ATOM 4162 C CA . GLY A 1 568 ? 9.484 14.256 -36.418 1.00 79.88 568 GLY A CA 1
ATOM 4163 C C . GLY A 1 568 ? 10.324 14.525 -35.146 1.00 79.88 568 GLY A C 1
ATOM 4164 O O . GLY A 1 568 ? 11.272 15.303 -35.200 1.00 79.88 568 GLY A O 1
ATOM 4165 N N . GLN A 1 569 ? 10.021 13.897 -34.012 1.00 84.56 569 GLN A N 1
ATOM 4166 C CA . GLN A 1 569 ? 10.842 13.847 -32.807 1.00 84.56 569 GLN A CA 1
ATOM 4167 C C . GLN A 1 569 ? 11.691 12.568 -32.827 1.00 84.56 569 GLN A C 1
ATOM 4169 O O . GLN A 1 569 ? 11.169 11.498 -33.134 1.00 84.56 569 GLN A O 1
ATOM 4174 N N . PRO A 1 570 ? 12.983 12.635 -32.474 1.00 86.69 570 PRO A N 1
ATOM 4175 C CA . PRO A 1 570 ? 13.837 11.457 -32.472 1.00 86.69 570 PRO A CA 1
ATOM 4176 C C . PRO A 1 570 ? 13.363 10.403 -31.463 1.00 86.69 570 PRO A C 1
ATOM 4178 O O . PRO A 1 570 ? 12.888 10.731 -30.376 1.00 86.69 570 PRO A O 1
ATOM 4181 N N . PHE A 1 571 ? 13.554 9.126 -31.801 1.00 87.25 571 PHE A N 1
ATOM 4182 C CA . PHE A 1 571 ? 13.305 8.018 -30.876 1.00 87.25 571 PHE A CA 1
ATOM 4183 C C . PHE A 1 571 ? 14.593 7.595 -30.213 1.00 87.25 571 PHE A C 1
ATOM 4185 O O . PHE A 1 571 ? 15.552 7.243 -30.897 1.00 87.25 571 PHE A O 1
ATOM 4192 N N . ILE A 1 572 ? 14.600 7.581 -28.886 1.00 91.62 572 ILE A N 1
ATOM 4193 C CA . ILE A 1 572 ? 15.773 7.185 -28.121 1.00 91.62 572 ILE A CA 1
ATOM 4194 C C . ILE A 1 572 ? 15.419 5.966 -27.283 1.00 91.62 572 ILE A C 1
ATOM 4196 O O . ILE A 1 572 ? 14.496 5.976 -26.468 1.00 91.62 572 ILE A O 1
ATOM 4200 N N . CYS A 1 573 ? 16.182 4.901 -27.482 1.00 93.50 573 CYS A N 1
ATOM 4201 C CA . CYS A 1 573 ? 16.129 3.723 -26.646 1.00 93.50 573 CYS A CA 1
ATOM 4202 C C . CYS A 1 573 ? 17.513 3.482 -26.047 1.00 93.50 573 CYS A C 1
ATOM 4204 O O . CYS A 1 573 ? 18.506 3.508 -26.775 1.00 93.50 573 CYS A O 1
ATOM 4206 N N . SER A 1 574 ? 17.592 3.257 -24.734 1.00 95.25 574 SER A N 1
ATOM 4207 C CA . SER A 1 574 ? 18.885 3.176 -24.047 1.00 95.25 574 SER A CA 1
ATOM 4208 C C . SER A 1 574 ? 18.936 2.079 -22.985 1.00 95.25 574 SER A C 1
ATOM 4210 O O . SER A 1 574 ? 17.988 1.894 -22.227 1.00 95.25 574 SER A O 1
ATOM 4212 N N . GLY A 1 575 ? 20.068 1.383 -22.870 1.00 90.81 575 GLY A N 1
ATOM 4213 C CA . GLY A 1 575 ? 20.338 0.447 -21.776 1.00 90.81 575 GLY A CA 1
ATOM 4214 C C . GLY A 1 575 ? 19.422 -0.773 -21.794 1.00 90.81 575 GLY A C 1
ATOM 4215 O O . GLY A 1 575 ? 18.525 -0.882 -20.959 1.00 90.81 575 GLY A O 1
ATOM 4216 N N . GLY A 1 576 ? 19.636 -1.711 -22.721 1.00 91.62 576 GLY A N 1
ATOM 4217 C CA . GLY A 1 576 ? 18.874 -2.968 -22.741 1.00 91.62 576 GLY A CA 1
ATOM 4218 C C . GLY A 1 576 ? 19.003 -3.721 -21.411 1.00 91.62 576 GLY A C 1
ATOM 4219 O O . GLY A 1 576 ? 18.002 -4.149 -20.838 1.00 91.62 576 GLY A O 1
ATOM 4220 N N . GLY A 1 577 ? 20.229 -3.810 -20.886 1.00 96.62 577 GLY A N 1
ATOM 4221 C CA . GLY A 1 577 ? 20.528 -4.347 -19.559 1.00 96.62 577 GLY A CA 1
ATOM 4222 C C . GLY A 1 577 ? 20.407 -3.288 -18.467 1.00 96.62 577 GLY A C 1
ATOM 4223 O O . GLY A 1 577 ? 19.493 -3.355 -17.647 1.00 96.62 577 GLY A O 1
ATOM 4224 N N . VAL A 1 578 ? 21.322 -2.315 -18.453 1.00 97.38 578 VAL A N 1
ATOM 4225 C CA . VAL A 1 578 ? 21.426 -1.270 -17.422 1.00 97.38 578 VAL A CA 1
ATOM 4226 C C . VAL A 1 578 ? 21.467 0.116 -18.061 1.00 97.38 578 VAL A C 1
ATOM 4228 O O . VAL A 1 578 ? 22.263 0.370 -18.961 1.00 97.38 578 VAL A O 1
ATOM 4231 N N . TYR A 1 579 ? 20.653 1.037 -17.557 1.00 97.62 579 TYR A N 1
ATOM 4232 C CA . TYR A 1 579 ? 20.725 2.459 -17.877 1.00 97.62 579 TYR A CA 1
ATOM 4233 C C . TYR A 1 579 ? 21.028 3.274 -16.616 1.00 97.62 579 TYR A C 1
ATOM 4235 O O . TYR A 1 579 ? 20.329 3.132 -15.616 1.00 97.62 579 TYR A O 1
ATOM 4243 N N . ILE A 1 580 ? 22.049 4.130 -16.658 1.00 97.56 580 ILE A N 1
ATOM 4244 C CA . ILE A 1 580 ? 22.499 4.957 -15.533 1.00 97.56 580 ILE A CA 1
ATOM 4245 C C . ILE A 1 580 ? 22.469 6.424 -15.958 1.00 97.56 580 ILE A C 1
ATOM 4247 O O . ILE A 1 580 ? 23.125 6.798 -16.928 1.00 97.56 580 ILE A O 1
ATOM 4251 N N . THR A 1 581 ? 21.741 7.268 -15.228 1.00 97.19 581 THR A N 1
ATOM 4252 C CA . THR A 1 581 ? 21.670 8.706 -15.503 1.00 97.19 581 THR A CA 1
ATOM 4253 C C . THR A 1 581 ? 21.725 9.556 -14.240 1.00 97.19 581 THR A C 1
ATOM 4255 O O . THR A 1 581 ? 21.106 9.230 -13.226 1.00 97.19 581 THR A O 1
ATOM 4258 N N . ASN A 1 582 ? 22.437 10.685 -14.303 1.00 96.81 582 ASN A N 1
ATOM 4259 C CA . ASN A 1 582 ? 22.568 11.640 -13.196 1.00 96.81 582 ASN A CA 1
ATOM 4260 C C . ASN A 1 582 ? 22.994 10.993 -11.864 1.00 96.81 582 ASN A C 1
ATOM 4262 O O . ASN A 1 582 ? 22.630 11.488 -10.801 1.00 96.81 582 ASN A O 1
ATOM 4266 N N . ALA A 1 583 ? 23.696 9.860 -11.903 1.00 96.38 583 ALA A N 1
ATOM 4267 C CA . ALA A 1 583 ? 24.049 9.079 -10.724 1.00 96.38 583 ALA A CA 1
ATOM 4268 C C . ALA A 1 583 ? 25.536 9.235 -10.382 1.00 96.38 583 ALA A C 1
ATOM 4270 O O . ALA A 1 583 ? 26.354 9.608 -11.224 1.00 96.38 583 ALA A O 1
ATOM 4271 N N . SER A 1 584 ? 25.892 8.926 -9.138 1.00 95.81 584 SER A N 1
ATOM 4272 C CA . SER A 1 584 ? 27.270 8.972 -8.644 1.00 95.81 584 SER A CA 1
ATOM 4273 C C . SER A 1 584 ? 27.649 7.667 -7.950 1.00 95.81 584 SER A C 1
ATOM 4275 O O . SER A 1 584 ? 26.814 7.046 -7.298 1.00 95.81 584 SER A O 1
ATOM 4277 N N . TYR A 1 585 ? 28.908 7.243 -8.067 1.00 94.38 585 TYR A N 1
ATOM 4278 C CA . TYR A 1 585 ? 29.429 6.074 -7.340 1.00 94.38 585 TYR A CA 1
ATOM 4279 C C . TYR A 1 585 ? 28.596 4.801 -7.571 1.00 94.38 585 TYR A C 1
ATOM 4281 O O . TYR A 1 585 ? 28.161 4.137 -6.628 1.00 94.38 585 TYR A O 1
ATOM 4289 N N . VAL A 1 586 ? 28.332 4.477 -8.840 1.00 95.62 586 VAL A N 1
ATOM 4290 C CA . VAL A 1 586 ? 27.623 3.247 -9.221 1.00 95.62 586 VAL A CA 1
ATOM 4291 C C . VAL A 1 586 ? 28.641 2.164 -9.569 1.00 95.62 586 VAL A C 1
ATOM 4293 O O . VAL A 1 586 ? 29.439 2.331 -10.490 1.00 95.62 586 VAL A O 1
ATOM 4296 N N . THR A 1 587 ? 28.592 1.043 -8.856 1.00 97.19 587 THR A N 1
ATOM 4297 C CA . THR A 1 587 ? 29.403 -0.149 -9.117 1.00 97.19 587 THR A CA 1
ATOM 4298 C C . THR A 1 587 ? 28.537 -1.238 -9.734 1.00 97.19 587 THR A C 1
ATOM 4300 O O . THR A 1 587 ? 27.547 -1.662 -9.141 1.00 97.19 587 THR A O 1
ATOM 4303 N N . VAL A 1 588 ? 28.914 -1.724 -10.913 1.00 96.56 588 VAL A N 1
ATOM 4304 C CA . VAL A 1 588 ? 28.276 -2.871 -11.567 1.00 96.56 588 VAL A CA 1
ATOM 4305 C C . VAL A 1 588 ? 29.224 -4.059 -11.491 1.00 96.56 588 VAL A C 1
ATOM 4307 O O . VAL A 1 588 ? 30.240 -4.103 -12.180 1.00 96.56 588 VAL A O 1
ATOM 4310 N N . ASN A 1 589 ? 28.873 -5.022 -10.651 1.00 96.62 589 ASN A N 1
ATOM 4311 C CA . ASN A 1 589 ? 29.595 -6.256 -10.368 1.00 96.62 589 ASN A CA 1
ATOM 4312 C C . ASN A 1 589 ? 28.688 -7.477 -10.641 1.00 96.62 589 ASN A C 1
ATOM 4314 O O . ASN A 1 589 ? 28.530 -8.390 -9.833 1.00 96.62 589 ASN A O 1
ATOM 4318 N N . ALA A 1 590 ? 28.031 -7.452 -11.802 1.00 95.94 590 ALA A N 1
ATOM 4319 C CA . ALA A 1 590 ? 27.091 -8.469 -12.271 1.00 95.94 590 ALA A CA 1
ATOM 4320 C C . ALA A 1 590 ? 27.537 -9.045 -13.622 1.00 95.94 590 ALA A C 1
ATOM 4322 O O . ALA A 1 590 ? 28.357 -8.442 -14.301 1.00 95.94 590 ALA A O 1
ATOM 4323 N N . ILE A 1 591 ? 26.987 -10.169 -14.077 1.00 96.50 591 ILE A N 1
ATOM 4324 C CA . ILE A 1 591 ? 27.101 -10.575 -15.492 1.00 96.50 591 ILE A CA 1
ATOM 4325 C C . ILE A 1 591 ? 26.048 -9.808 -16.295 1.00 96.50 591 ILE A C 1
ATOM 4327 O O . ILE A 1 591 ? 24.865 -9.925 -15.988 1.00 96.50 591 ILE A O 1
ATOM 4331 N N . VAL A 1 592 ? 26.447 -9.055 -17.324 1.00 97.19 592 VAL A N 1
ATOM 4332 C CA . VAL A 1 592 ? 25.518 -8.313 -18.194 1.00 97.19 592 VAL A CA 1
ATOM 4333 C C . VAL A 1 592 ? 25.535 -8.927 -19.587 1.00 97.19 592 VAL A C 1
ATOM 4335 O O . VAL A 1 592 ? 26.453 -8.677 -20.371 1.00 97.19 592 VAL A O 1
ATOM 4338 N N . SER A 1 593 ? 24.543 -9.754 -19.918 1.00 97.19 593 SER A N 1
ATOM 4339 C CA . SER A 1 593 ? 24.587 -10.495 -21.182 1.00 97.19 593 SER A CA 1
ATOM 4340 C C . SER A 1 593 ? 23.270 -10.666 -21.920 1.00 97.19 593 SER A C 1
ATOM 4342 O O . SER A 1 593 ? 22.197 -10.738 -21.331 1.00 97.19 593 SER A O 1
ATOM 4344 N N . SER A 1 594 ? 23.356 -10.762 -23.248 1.00 96.94 594 SER A N 1
ATOM 4345 C CA . SER A 1 594 ? 22.204 -11.032 -24.122 1.00 96.94 594 SER A CA 1
ATOM 4346 C C . SER A 1 594 ? 21.069 -10.010 -23.992 1.00 96.94 594 SER A C 1
ATOM 4348 O O . SER A 1 594 ? 19.920 -10.314 -24.300 1.00 96.94 594 SER A O 1
ATOM 4350 N N . ASN A 1 595 ? 21.360 -8.802 -23.510 1.00 97.44 595 ASN A N 1
ATOM 4351 C CA . ASN A 1 595 ? 20.375 -7.737 -23.427 1.00 97.44 595 ASN A CA 1
ATOM 4352 C C . ASN A 1 595 ? 20.278 -7.004 -24.769 1.00 97.44 595 ASN A C 1
ATOM 4354 O O . ASN A 1 595 ? 21.256 -6.909 -25.512 1.00 97.44 595 ASN A O 1
ATOM 4358 N N . THR A 1 596 ? 19.093 -6.493 -25.084 1.00 96.50 596 THR A N 1
ATOM 4359 C CA . THR A 1 596 ? 18.802 -5.854 -26.370 1.00 96.50 596 THR A CA 1
ATOM 4360 C C . THR A 1 596 ? 18.201 -4.472 -26.167 1.00 96.50 596 THR A C 1
ATOM 4362 O O . THR A 1 596 ? 17.267 -4.290 -25.391 1.00 96.50 596 THR A O 1
ATOM 4365 N N . VAL A 1 597 ? 18.696 -3.498 -26.917 1.00 95.88 597 VAL A N 1
ATOM 4366 C CA . VAL A 1 597 ? 18.022 -2.219 -27.130 1.00 95.88 597 VAL A CA 1
ATOM 4367 C C . VAL A 1 597 ? 17.602 -2.145 -28.598 1.00 95.88 597 VAL A C 1
ATOM 4369 O O . VAL A 1 597 ? 18.408 -2.439 -29.482 1.00 95.88 597 VAL A O 1
ATOM 4372 N N . PHE A 1 598 ? 16.331 -1.839 -28.860 1.00 95.31 598 PHE A N 1
ATOM 4373 C CA . PHE A 1 598 ? 15.771 -1.811 -30.212 1.00 95.31 598 PHE A CA 1
ATOM 4374 C C . PHE A 1 598 ? 14.936 -0.553 -30.444 1.00 95.31 598 PHE A C 1
ATOM 4376 O O . PHE A 1 598 ? 13.866 -0.394 -29.857 1.00 95.31 598 PHE A O 1
ATOM 4383 N N . ALA A 1 599 ? 15.402 0.324 -31.328 1.00 93.12 599 ALA A N 1
ATOM 4384 C CA . ALA A 1 599 ? 14.626 1.464 -31.803 1.00 93.12 599 ALA A CA 1
ATOM 4385 C C . ALA A 1 599 ? 14.159 1.221 -33.241 1.00 93.12 599 ALA A C 1
ATOM 4387 O O . ALA A 1 599 ? 14.957 0.850 -34.102 1.00 93.12 599 ALA A O 1
ATOM 4388 N N . SER A 1 600 ? 12.874 1.440 -33.517 1.00 92.69 600 SER A N 1
ATOM 4389 C CA . SER A 1 600 ? 12.330 1.292 -34.866 1.00 92.69 600 SER A CA 1
ATOM 4390 C C . SER A 1 600 ? 11.398 2.423 -35.275 1.00 92.69 600 SER A C 1
ATOM 4392 O O . SER A 1 600 ? 10.542 2.855 -34.504 1.00 92.69 600 SER A O 1
ATOM 4394 N N . ASP A 1 601 ? 11.545 2.863 -36.519 1.00 89.44 601 ASP A N 1
ATOM 4395 C CA . ASP A 1 601 ? 10.634 3.772 -37.195 1.00 89.44 601 ASP A CA 1
ATOM 4396 C C . ASP A 1 601 ? 10.189 3.156 -38.523 1.00 89.44 601 ASP A C 1
ATOM 4398 O O . ASP A 1 601 ? 10.981 2.928 -39.434 1.00 89.44 601 ASP A O 1
ATOM 4402 N N . THR A 1 602 ? 8.895 2.876 -38.618 1.00 87.25 602 THR A N 1
ATOM 4403 C CA . THR A 1 602 ? 8.280 2.284 -39.813 1.00 87.25 602 THR A CA 1
ATOM 4404 C C . THR A 1 602 ? 7.807 3.324 -40.826 1.00 87.25 602 THR A C 1
ATOM 4406 O O . THR A 1 602 ? 7.430 2.958 -41.934 1.00 87.25 602 THR A O 1
ATOM 4409 N N . HIS A 1 603 ? 7.790 4.606 -40.449 1.00 84.31 603 HIS A N 1
ATOM 4410 C CA . HIS A 1 603 ? 7.288 5.700 -41.286 1.00 84.31 603 HIS A CA 1
ATOM 4411 C C . HIS A 1 603 ? 8.421 6.535 -41.882 1.00 84.31 603 HIS A C 1
ATOM 4413 O O . HIS A 1 603 ? 8.184 7.348 -42.773 1.00 84.31 603 HIS A O 1
ATOM 4419 N N . GLY A 1 604 ? 9.640 6.338 -41.374 1.00 78.56 604 GLY A N 1
ATOM 4420 C CA . GLY A 1 604 ? 10.869 6.958 -41.841 1.00 78.56 604 GLY A CA 1
ATOM 4421 C C . GLY A 1 604 ? 10.903 8.482 -41.675 1.00 78.56 604 GLY A C 1
ATOM 4422 O O . GLY A 1 604 ? 11.737 9.167 -42.267 1.00 78.56 604 GLY A O 1
ATOM 4423 N N . ALA A 1 605 ? 10.006 9.025 -40.858 1.00 82.75 605 ALA A N 1
ATOM 4424 C CA . ALA A 1 605 ? 9.952 10.444 -40.547 1.00 82.75 605 ALA A CA 1
ATOM 4425 C C . ALA A 1 605 ? 10.922 10.834 -39.418 1.00 82.75 605 ALA A C 1
ATOM 4427 O O . ALA A 1 605 ? 11.022 12.020 -39.101 1.00 82.75 605 ALA A O 1
ATOM 4428 N N . HIS A 1 606 ? 11.631 9.873 -38.802 1.00 85.50 606 HIS A N 1
ATOM 4429 C CA . HIS A 1 606 ? 12.396 10.126 -37.579 1.00 85.50 606 HIS A CA 1
ATOM 4430 C C . HIS A 1 606 ? 13.799 9.537 -37.584 1.00 85.50 606 HIS A C 1
ATOM 4432 O O . HIS A 1 606 ? 14.066 8.467 -38.123 1.00 85.50 606 HIS A O 1
ATOM 4438 N N . VAL A 1 607 ? 14.694 10.227 -36.882 1.00 88.69 607 VAL A N 1
ATOM 4439 C CA . VAL A 1 607 ? 15.994 9.677 -36.512 1.00 88.69 607 VAL A CA 1
ATOM 4440 C C . VAL A 1 607 ? 15.804 8.729 -35.329 1.00 88.69 607 VAL A C 1
ATOM 4442 O O . VAL A 1 607 ? 15.186 9.094 -34.325 1.00 88.69 607 VAL A O 1
ATOM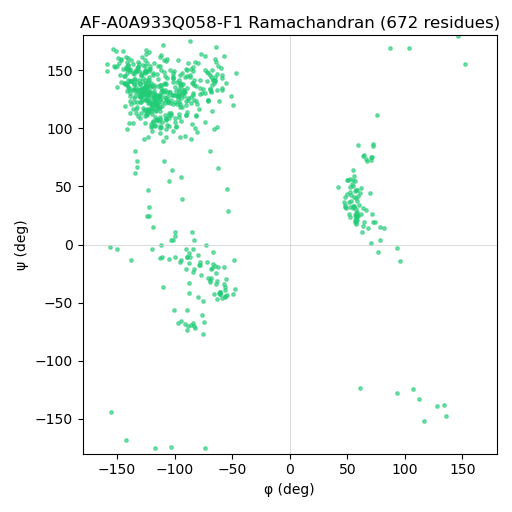 4445 N N . VAL A 1 608 ? 16.340 7.515 -35.437 1.00 90.62 608 VAL A N 1
ATOM 4446 C CA . VAL A 1 608 ? 16.244 6.496 -34.383 1.00 90.62 608 VAL A CA 1
ATOM 4447 C C . VAL A 1 608 ? 17.603 6.258 -33.740 1.00 90.62 608 VAL A C 1
ATOM 4449 O O . VAL A 1 608 ? 18.606 6.058 -34.423 1.00 90.62 608 VAL A O 1
ATOM 4452 N N . TYR A 1 609 ? 17.635 6.250 -32.413 1.00 92.81 609 TYR A N 1
ATOM 4453 C CA . TYR A 1 609 ? 18.832 6.046 -31.615 1.00 92.81 609 TYR A CA 1
ATOM 4454 C C . TYR A 1 609 ? 18.662 4.853 -30.681 1.00 92.81 609 TYR A C 1
ATOM 4456 O O . TYR A 1 609 ? 17.663 4.718 -29.973 1.00 92.81 609 TYR A O 1
ATOM 4464 N N . SER A 1 610 ? 19.666 3.987 -30.665 1.00 92.62 610 SER A N 1
ATOM 4465 C CA . SER A 1 610 ? 19.768 2.843 -29.768 1.00 92.62 610 SER A CA 1
ATOM 4466 C C . SER A 1 610 ? 21.128 2.851 -29.094 1.00 92.62 610 SER A C 1
ATOM 4468 O O . SER A 1 610 ? 22.143 2.676 -29.762 1.00 92.62 610 SER A O 1
ATOM 4470 N N . TYR A 1 611 ? 21.146 3.058 -27.780 1.00 94.19 611 TYR A N 1
ATOM 4471 C CA . TYR A 1 611 ? 22.364 3.253 -26.998 1.00 94.19 611 TYR A CA 1
ATOM 4472 C C . TYR A 1 611 ? 22.564 2.135 -25.975 1.00 94.19 611 TYR A C 1
ATOM 4474 O O . TYR A 1 611 ? 21.691 1.897 -25.144 1.00 94.19 611 TYR A O 1
ATOM 4482 N N . GLY A 1 612 ? 23.727 1.480 -25.972 1.00 88.69 612 GLY A N 1
ATOM 4483 C CA . GLY A 1 612 ? 24.124 0.581 -24.881 1.00 88.69 612 GLY A CA 1
ATOM 4484 C C . GLY A 1 612 ? 23.222 -0.646 -24.736 1.00 88.69 612 GLY A C 1
ATOM 4485 O O . GLY A 1 612 ? 22.408 -0.708 -23.816 1.00 88.69 612 GLY A O 1
ATOM 4486 N N . GLY A 1 613 ? 23.369 -1.650 -25.605 1.00 87.00 613 GLY A N 1
ATOM 4487 C CA . GLY A 1 613 ? 22.621 -2.912 -25.472 1.00 87.00 613 GLY A CA 1
ATOM 4488 C C . GLY A 1 613 ? 22.809 -3.554 -24.095 1.00 87.00 613 GLY A C 1
ATOM 4489 O O . GLY A 1 613 ? 21.837 -3.960 -23.461 1.00 87.00 613 GLY A O 1
ATOM 4490 N N . GLY A 1 614 ? 24.050 -3.566 -23.601 1.00 92.94 614 GLY A N 1
ATOM 4491 C CA . GLY A 1 614 ? 24.399 -3.968 -22.242 1.00 92.94 614 GLY A CA 1
ATOM 4492 C C . GLY A 1 614 ? 24.191 -2.835 -21.240 1.00 92.94 614 GLY A C 1
ATOM 4493 O O . GLY A 1 614 ? 23.265 -2.895 -20.434 1.00 92.94 614 GLY A O 1
ATOM 4494 N N . ILE A 1 615 ? 25.057 -1.818 -21.280 1.00 95.38 615 ILE A N 1
ATOM 4495 C CA . ILE A 1 615 ? 25.087 -0.701 -20.324 1.00 95.38 615 ILE A CA 1
ATOM 4496 C C . ILE A 1 615 ? 25.102 0.640 -21.069 1.00 95.38 615 ILE A C 1
ATOM 4498 O O . ILE A 1 615 ? 25.890 0.828 -21.994 1.00 95.38 615 ILE A O 1
ATOM 4502 N N . ALA A 1 616 ? 24.276 1.592 -20.637 1.00 95.62 616 ALA A N 1
ATOM 4503 C CA . ALA A 1 616 ? 24.296 2.977 -21.102 1.00 95.62 616 ALA A CA 1
ATOM 4504 C C . ALA A 1 616 ? 24.414 3.952 -19.921 1.00 95.62 616 ALA A C 1
ATOM 4506 O O . ALA A 1 616 ? 23.655 3.842 -18.958 1.00 95.62 616 ALA A O 1
ATOM 4507 N N . CYS A 1 617 ? 25.336 4.913 -20.007 1.00 95.81 617 CYS A N 1
ATOM 4508 C CA . CYS A 1 617 ? 25.625 5.879 -18.943 1.00 95.81 617 CYS A CA 1
ATOM 4509 C C . CYS A 1 617 ? 25.530 7.323 -19.450 1.00 95.81 617 CYS A C 1
ATOM 4511 O O . CYS A 1 617 ? 26.178 7.664 -20.433 1.00 95.81 617 CYS A O 1
ATOM 4513 N N . TYR A 1 618 ? 24.793 8.181 -18.746 1.00 95.12 618 TYR A N 1
ATOM 4514 C CA . TYR A 1 618 ? 24.606 9.592 -19.097 1.00 95.12 618 TYR A CA 1
ATOM 4515 C C . TYR A 1 618 ? 24.795 10.492 -17.880 1.00 95.12 618 TYR A C 1
ATOM 4517 O O . TYR A 1 618 ? 24.264 10.199 -16.807 1.00 95.12 618 TYR A O 1
ATOM 4525 N N . ASN A 1 619 ? 25.526 11.600 -18.031 1.00 93.75 619 ASN A N 1
ATOM 4526 C CA . ASN A 1 619 ? 25.649 12.656 -17.011 1.00 93.75 619 ASN A CA 1
ATOM 4527 C C . ASN A 1 619 ? 25.931 12.122 -15.594 1.00 93.75 619 ASN A C 1
ATOM 4529 O O . ASN A 1 619 ? 25.396 12.614 -14.604 1.00 93.75 619 ASN A O 1
ATOM 4533 N N . SER A 1 620 ? 26.722 11.058 -15.499 1.00 93.94 620 SER A N 1
ATOM 4534 C CA . SER A 1 620 ? 26.973 10.324 -14.260 1.00 93.94 620 SER A CA 1
ATOM 4535 C C . SER A 1 620 ? 28.465 10.317 -13.964 1.00 93.94 620 SER A C 1
ATOM 4537 O O . SER A 1 620 ? 29.285 10.381 -14.882 1.00 93.94 620 SER A O 1
ATOM 4539 N N . THR A 1 621 ? 28.828 10.255 -12.687 1.00 92.31 621 THR A N 1
ATOM 4540 C CA . THR A 1 621 ? 30.219 10.332 -12.227 1.00 92.31 621 THR A CA 1
ATOM 4541 C C . THR A 1 621 ? 30.608 9.087 -11.435 1.00 92.31 621 THR A C 1
ATOM 4543 O O . THR A 1 621 ? 29.775 8.444 -10.798 1.00 92.31 621 THR A O 1
ATOM 4546 N N . SER A 1 622 ? 31.895 8.730 -11.472 1.00 88.06 622 SER A N 1
ATOM 4547 C CA . SER A 1 622 ? 32.458 7.634 -10.667 1.00 88.06 622 SER A CA 1
ATOM 4548 C C . SER A 1 622 ? 31.756 6.282 -10.881 1.00 88.06 622 SER A C 1
ATOM 4550 O O . SER A 1 622 ? 31.288 5.659 -9.931 1.00 88.06 622 SER A O 1
ATOM 4552 N N . ILE A 1 623 ? 31.661 5.830 -12.135 1.00 88.12 623 ILE A N 1
ATOM 4553 C CA . ILE A 1 623 ? 31.096 4.515 -12.478 1.00 88.12 623 ILE A CA 1
ATOM 4554 C C . ILE A 1 623 ? 32.215 3.472 -12.533 1.00 88.12 623 ILE A C 1
ATOM 4556 O O . ILE A 1 623 ? 33.196 3.658 -13.256 1.00 88.12 623 ILE A O 1
ATOM 4560 N N . VAL A 1 624 ? 32.046 2.361 -11.813 1.00 88.12 624 VAL A N 1
ATOM 4561 C CA . VAL A 1 624 ? 32.972 1.219 -11.809 1.00 88.12 624 VAL A CA 1
ATOM 4562 C C . VAL A 1 624 ? 32.270 -0.009 -12.376 1.00 88.12 624 VAL A C 1
ATOM 4564 O O . VAL A 1 624 ? 31.251 -0.456 -11.859 1.00 88.12 624 VAL A O 1
ATOM 4567 N N . LEU A 1 625 ? 32.821 -0.576 -13.442 1.00 88.50 625 LEU A N 1
ATOM 4568 C CA . LEU A 1 625 ? 32.296 -1.745 -14.136 1.00 88.50 625 LEU A CA 1
ATOM 4569 C C . LEU A 1 625 ? 33.223 -2.939 -13.886 1.00 88.50 625 LEU A C 1
ATOM 4571 O O . LEU A 1 625 ? 34.143 -3.197 -14.658 1.00 88.50 625 LEU A O 1
ATOM 4575 N N . ASN A 1 626 ? 32.969 -3.685 -12.814 1.00 88.94 626 ASN A N 1
ATOM 4576 C CA . ASN A 1 626 ? 33.651 -4.942 -12.504 1.00 88.94 626 ASN A CA 1
ATOM 4577 C C . ASN A 1 626 ? 32.841 -6.136 -13.039 1.00 88.94 626 ASN A C 1
ATOM 4579 O O . ASN A 1 626 ? 32.353 -6.973 -12.286 1.00 88.94 626 ASN A O 1
ATOM 4583 N N . THR A 1 627 ? 32.595 -6.157 -14.348 1.00 90.75 627 THR A N 1
ATOM 4584 C CA . THR A 1 627 ? 31.557 -6.999 -14.963 1.00 90.75 627 THR A CA 1
ATOM 4585 C C . THR A 1 627 ? 32.012 -7.625 -16.278 1.00 90.75 627 THR A C 1
ATOM 4587 O O . THR A 1 627 ? 32.796 -7.039 -17.023 1.00 90.75 627 THR A O 1
ATOM 4590 N N . ASN A 1 628 ? 31.470 -8.807 -16.585 1.00 85.94 628 ASN A N 1
ATOM 4591 C CA . ASN A 1 628 ? 31.520 -9.382 -17.925 1.00 85.94 628 ASN A CA 1
ATOM 4592 C C . ASN A 1 628 ? 30.299 -8.929 -18.739 1.00 85.94 628 ASN A C 1
ATOM 4594 O O . ASN A 1 628 ? 29.161 -9.234 -18.371 1.00 85.94 628 ASN A O 1
ATOM 4598 N N . ILE A 1 629 ? 30.549 -8.252 -19.862 1.00 91.50 629 ILE A N 1
ATOM 4599 C CA . ILE A 1 629 ? 29.538 -7.689 -20.765 1.00 91.50 629 ILE A CA 1
ATOM 4600 C C . ILE A 1 629 ? 29.562 -8.454 -22.089 1.00 91.50 629 ILE A C 1
ATOM 4602 O O . ILE A 1 629 ? 30.440 -8.240 -22.932 1.00 91.50 629 ILE A O 1
ATOM 4606 N N . LEU A 1 630 ? 28.603 -9.365 -22.266 1.00 89.62 630 LEU A N 1
ATOM 4607 C CA . LEU A 1 630 ? 28.667 -10.406 -23.295 1.00 89.62 630 LEU A CA 1
ATOM 4608 C C . LEU A 1 630 ? 27.426 -10.423 -24.192 1.00 89.62 630 LEU A C 1
ATOM 4610 O O . LEU A 1 630 ? 26.308 -10.514 -23.699 1.00 89.62 630 LEU A O 1
ATOM 4614 N N . SER A 1 631 ? 27.606 -10.474 -25.510 1.00 92.75 631 SER A N 1
ATOM 4615 C CA . SER A 1 631 ? 26.512 -10.780 -26.457 1.00 92.75 631 SER A CA 1
ATOM 4616 C C . SER A 1 631 ? 25.300 -9.842 -26.398 1.00 92.75 631 SER A C 1
ATOM 4618 O O . SER A 1 631 ? 24.183 -10.245 -26.707 1.00 92.75 631 SER A O 1
ATOM 4620 N N . ASN A 1 632 ? 25.491 -8.592 -25.982 1.00 92.75 632 ASN A N 1
ATOM 4621 C CA . ASN A 1 632 ? 24.422 -7.601 -25.956 1.00 92.75 632 ASN A CA 1
ATOM 4622 C C . ASN A 1 632 ? 24.282 -6.916 -27.325 1.00 92.75 632 ASN A C 1
ATOM 4624 O O . ASN A 1 632 ? 25.261 -6.784 -28.066 1.00 92.75 632 ASN A O 1
ATOM 4628 N N . ALA A 1 633 ? 23.075 -6.461 -27.658 1.00 90.81 633 ALA A N 1
ATOM 4629 C CA . ALA A 1 633 ? 22.753 -5.907 -28.967 1.00 90.81 633 ALA A CA 1
ATOM 4630 C C . ALA A 1 633 ? 22.144 -4.504 -28.875 1.00 90.81 633 ALA A C 1
ATOM 4632 O O . ALA A 1 633 ? 21.237 -4.258 -28.080 1.00 90.81 633 ALA A O 1
ATOM 4633 N N . ALA A 1 634 ? 22.623 -3.601 -29.729 1.00 92.50 634 ALA A N 1
ATOM 4634 C CA . ALA A 1 634 ? 21.973 -2.331 -30.025 1.00 92.50 634 ALA A CA 1
ATOM 4635 C C . ALA A 1 634 ? 21.525 -2.354 -31.482 1.00 92.50 634 ALA A C 1
ATOM 4637 O O . ALA A 1 634 ? 22.354 -2.517 -32.376 1.00 92.50 634 ALA A O 1
ATOM 4638 N N . LEU A 1 635 ? 20.217 -2.252 -31.701 1.00 92.88 635 LEU A N 1
ATOM 4639 C CA . LEU A 1 635 ? 19.586 -2.485 -32.992 1.00 92.88 635 LEU A CA 1
ATOM 4640 C C . LEU A 1 635 ? 18.744 -1.278 -33.390 1.00 92.88 635 LEU A C 1
ATOM 4642 O O . LEU A 1 635 ? 17.915 -0.818 -32.607 1.00 92.88 635 LEU A O 1
ATOM 4646 N N . THR A 1 636 ? 18.894 -0.817 -34.629 1.00 90.75 636 THR A N 1
ATOM 4647 C CA . THR A 1 636 ? 17.964 0.156 -35.211 1.00 90.75 636 THR A CA 1
ATOM 4648 C C . THR A 1 636 ? 17.315 -0.361 -36.491 1.00 90.75 636 THR A C 1
ATOM 4650 O O . THR A 1 636 ? 17.905 -1.159 -37.224 1.00 90.75 636 THR A O 1
ATOM 4653 N N . ASN A 1 637 ? 16.083 0.083 -36.747 1.00 90.62 637 ASN A N 1
ATOM 4654 C CA . ASN A 1 637 ? 15.362 -0.147 -37.998 1.00 90.62 637 ASN A CA 1
ATOM 4655 C C . ASN A 1 637 ? 14.633 1.139 -38.418 1.00 90.62 637 ASN A C 1
ATOM 4657 O O . ASN A 1 637 ? 13.817 1.651 -37.661 1.00 90.62 637 ASN A O 1
ATOM 4661 N N . THR A 1 638 ? 14.921 1.674 -39.597 1.00 85.06 638 THR A N 1
ATOM 4662 C CA . THR A 1 638 ? 14.337 2.926 -40.099 1.00 85.06 638 THR A CA 1
ATOM 4663 C C . THR A 1 638 ? 14.176 2.839 -41.609 1.00 85.06 638 THR A C 1
ATOM 4665 O O . THR A 1 638 ? 15.041 2.285 -42.285 1.00 85.06 638 THR A O 1
ATOM 4668 N N . SER A 1 639 ? 13.063 3.356 -42.133 1.00 81.31 639 SER A N 1
ATOM 4669 C CA . SER A 1 639 ? 12.726 3.274 -43.558 1.00 81.31 639 SER A CA 1
ATOM 4670 C C . SER A 1 639 ? 13.128 4.493 -44.397 1.00 81.31 639 SER A C 1
ATOM 4672 O O . SER A 1 639 ? 13.121 4.373 -45.619 1.00 81.31 639 SER A O 1
ATOM 4674 N N . SER A 1 640 ? 13.462 5.655 -43.811 1.00 66.06 640 SER A N 1
ATOM 4675 C CA . SER A 1 640 ? 13.916 6.814 -44.619 1.00 66.06 640 SER A CA 1
ATOM 4676 C C . SER A 1 640 ? 14.793 7.880 -43.946 1.00 66.06 640 SER A C 1
ATOM 4678 O O . SER A 1 640 ? 15.237 8.791 -44.640 1.00 66.06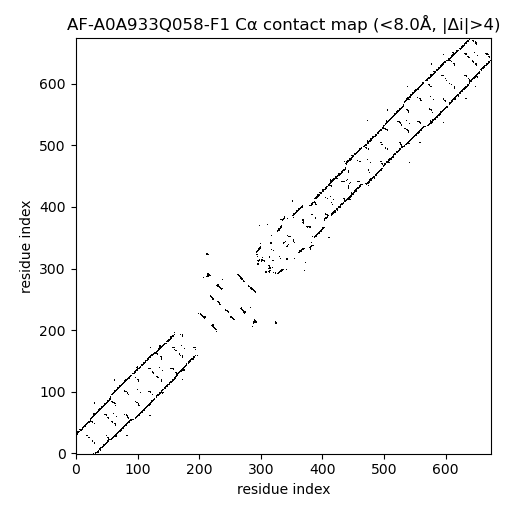 640 SER A O 1
ATOM 4680 N N . LEU A 1 641 ? 15.106 7.786 -42.648 1.00 72.62 641 LEU A N 1
ATOM 4681 C CA . LEU A 1 641 ? 16.081 8.667 -41.975 1.00 72.62 641 LEU A CA 1
ATOM 4682 C C . LEU A 1 641 ? 17.184 7.860 -41.279 1.00 72.62 641 LEU A C 1
ATOM 4684 O O . LEU A 1 641 ? 17.071 6.646 -41.145 1.00 72.62 641 LEU A O 1
ATOM 4688 N N . ALA A 1 642 ? 18.261 8.525 -40.848 1.00 83.88 642 ALA A N 1
ATOM 4689 C CA . ALA A 1 642 ? 19.420 7.879 -40.231 1.00 83.88 642 ALA A CA 1
ATOM 4690 C C . ALA A 1 642 ? 19.057 7.078 -38.963 1.00 83.88 642 ALA A C 1
ATOM 4692 O O . ALA A 1 642 ? 18.341 7.560 -38.083 1.00 83.88 642 ALA A O 1
ATOM 4693 N N . GLY A 1 643 ? 19.588 5.857 -38.864 1.00 84.88 643 GLY A N 1
ATOM 4694 C CA . GLY A 1 643 ? 19.529 5.022 -37.666 1.00 84.88 643 GLY A CA 1
ATOM 4695 C C . GLY A 1 643 ? 20.899 4.932 -37.005 1.00 84.88 643 GLY A C 1
ATOM 4696 O O . GLY A 1 643 ? 21.903 4.693 -37.676 1.00 84.88 643 GLY A O 1
ATOM 4697 N N . TYR A 1 644 ? 20.952 5.127 -35.690 1.00 88.44 644 TYR A N 1
ATOM 4698 C CA . TYR A 1 644 ? 22.186 5.122 -34.910 1.00 88.44 644 TYR A CA 1
ATOM 4699 C C . TYR A 1 644 ? 22.147 4.028 -33.840 1.00 88.44 644 TYR A C 1
ATOM 4701 O O . TYR A 1 644 ? 21.584 4.213 -32.759 1.00 88.44 644 TYR A O 1
ATOM 4709 N N . ALA A 1 645 ? 22.761 2.881 -34.133 1.00 88.12 645 ALA A N 1
ATOM 4710 C CA . ALA A 1 645 ? 23.014 1.817 -33.165 1.00 88.12 645 ALA A CA 1
ATOM 4711 C C . ALA A 1 645 ? 24.391 1.999 -32.500 1.00 88.12 645 ALA A C 1
ATOM 4713 O O . ALA A 1 645 ? 25.413 1.530 -33.000 1.00 88.12 645 ALA A O 1
ATOM 4714 N N . ASN A 1 646 ? 24.423 2.668 -31.351 1.00 86.44 646 ASN A N 1
ATOM 4715 C CA . ASN A 1 646 ? 25.649 3.019 -30.645 1.00 86.44 646 ASN A CA 1
ATOM 4716 C C . ASN A 1 646 ? 25.890 2.097 -29.439 1.00 86.44 646 ASN A C 1
ATOM 4718 O O . ASN A 1 646 ? 25.184 2.151 -28.433 1.00 86.44 646 ASN A O 1
ATOM 4722 N N . GLY A 1 647 ? 26.943 1.281 -29.523 1.00 77.50 647 GLY A N 1
ATOM 4723 C CA . GLY A 1 647 ? 27.456 0.493 -28.400 1.00 77.50 647 GLY A CA 1
ATOM 4724 C C . GLY A 1 647 ? 26.571 -0.693 -28.014 1.00 77.50 647 GLY A C 1
ATOM 4725 O O . GLY A 1 647 ? 25.808 -0.623 -27.058 1.00 77.50 647 GLY A O 1
ATOM 4726 N N . GLY A 1 648 ? 26.727 -1.841 -28.684 1.00 77.19 648 GLY A N 1
ATOM 4727 C CA . GLY A 1 648 ? 26.067 -3.081 -28.247 1.00 77.19 648 GLY A CA 1
ATOM 4728 C C . GLY A 1 648 ? 26.420 -3.449 -26.799 1.00 77.19 648 GLY A C 1
ATOM 4729 O O . GLY A 1 648 ? 25.558 -3.896 -26.058 1.00 77.19 648 GLY A O 1
ATOM 4730 N N . GLY A 1 649 ? 27.669 -3.207 -26.379 1.00 84.12 649 GLY A N 1
ATOM 4731 C CA . GLY A 1 649 ? 28.159 -3.484 -25.024 1.00 84.12 649 GLY A CA 1
ATOM 4732 C C . GLY A 1 649 ? 27.965 -2.309 -24.068 1.00 84.12 649 GLY A C 1
ATOM 4733 O O . GLY A 1 649 ? 27.099 -2.369 -23.200 1.00 84.12 649 GLY A O 1
ATOM 4734 N N . ILE A 1 650 ? 28.776 -1.257 -24.227 1.00 90.38 650 ILE A N 1
ATOM 4735 C CA . ILE A 1 650 ? 28.752 -0.046 -23.391 1.00 90.38 650 ILE A CA 1
ATOM 4736 C C . ILE A 1 650 ? 28.538 1.185 -24.281 1.00 90.38 650 ILE A C 1
ATOM 4738 O O . ILE A 1 650 ? 29.188 1.316 -25.318 1.00 90.38 650 ILE A O 1
ATOM 4742 N N . TYR A 1 651 ? 27.679 2.102 -23.841 1.00 91.00 651 TYR A N 1
ATOM 4743 C CA . TYR A 1 651 ? 27.609 3.486 -24.309 1.00 91.00 651 TYR A CA 1
ATOM 4744 C C . TYR A 1 651 ? 27.803 4.440 -23.123 1.00 91.00 651 TYR A C 1
ATOM 4746 O O . TYR A 1 651 ? 27.284 4.179 -22.036 1.00 91.00 651 TYR A O 1
ATOM 4754 N N . TYR A 1 652 ? 28.519 5.548 -23.315 1.00 90.44 652 TYR A N 1
ATOM 4755 C CA . TYR A 1 652 ? 28.685 6.566 -22.279 1.00 90.44 652 TYR A CA 1
ATOM 4756 C C . TYR A 1 652 ? 28.695 7.987 -22.851 1.00 90.44 652 TYR A C 1
ATOM 4758 O O . TYR A 1 652 ? 29.241 8.235 -23.923 1.00 90.44 652 TYR A O 1
ATOM 4766 N N . GLU A 1 653 ? 28.136 8.920 -22.084 1.00 89.38 653 GLU A N 1
ATOM 4767 C CA . GLU A 1 653 ? 28.193 10.361 -22.310 1.00 89.38 653 GLU A CA 1
ATOM 4768 C C . GLU A 1 653 ? 28.483 11.065 -20.973 1.00 89.38 653 GLU A C 1
ATOM 4770 O O . GLU A 1 653 ? 27.715 10.953 -20.011 1.00 89.38 653 GLU A O 1
ATOM 4775 N N . GLY A 1 654 ? 29.629 11.748 -20.890 1.00 86.69 654 GLY A N 1
ATOM 4776 C CA . GLY A 1 654 ? 30.147 12.346 -19.655 1.00 86.69 654 GLY A CA 1
ATOM 4777 C C . GLY A 1 654 ? 31.420 11.658 -19.154 1.00 86.69 654 GLY A C 1
ATOM 4778 O O . GLY A 1 654 ? 32.357 11.448 -19.925 1.00 86.69 654 GLY A O 1
ATOM 4779 N N . ALA A 1 655 ? 31.485 11.342 -17.856 1.00 81.25 655 ALA A N 1
ATOM 4780 C CA . ALA A 1 655 ? 32.668 10.718 -17.266 1.00 81.25 655 ALA A CA 1
ATOM 4781 C C . ALA A 1 655 ? 32.872 9.285 -17.790 1.00 81.25 655 ALA A C 1
ATOM 4783 O O . ALA A 1 655 ? 31.925 8.503 -17.882 1.00 81.25 655 ALA A O 1
ATOM 4784 N N . ILE A 1 656 ? 34.123 8.936 -18.098 1.00 84.88 656 ILE A N 1
ATOM 4785 C CA . ILE A 1 656 ? 34.496 7.606 -18.595 1.00 84.88 656 ILE A CA 1
ATOM 4786 C C . ILE A 1 656 ? 34.376 6.588 -17.443 1.00 84.88 656 ILE A C 1
ATOM 4788 O O . ILE A 1 656 ? 35.026 6.780 -16.411 1.00 84.88 656 ILE A O 1
ATOM 4792 N N . PRO A 1 657 ? 33.585 5.506 -17.586 1.00 85.81 657 PRO A N 1
ATOM 4793 C CA . PRO A 1 657 ? 33.537 4.434 -16.594 1.00 85.81 657 PRO A CA 1
ATOM 4794 C C . PRO A 1 657 ? 34.880 3.699 -16.483 1.00 85.81 657 PRO A C 1
ATOM 4796 O O . PRO A 1 657 ? 35.514 3.403 -17.496 1.00 85.81 657 PRO A O 1
ATOM 4799 N N . ALA A 1 658 ? 35.292 3.331 -15.270 1.00 83.56 658 ALA A N 1
ATOM 4800 C CA . ALA A 1 658 ? 36.435 2.443 -15.070 1.00 83.56 658 ALA A CA 1
ATOM 4801 C C . ALA A 1 658 ? 35.997 0.986 -15.288 1.00 83.56 658 ALA A C 1
ATOM 4803 O O . ALA A 1 658 ? 35.094 0.513 -14.600 1.00 83.56 658 ALA A O 1
ATOM 4804 N N . VAL A 1 659 ? 36.608 0.275 -16.240 1.00 90.06 659 VAL A N 1
ATOM 4805 C CA . VAL A 1 659 ? 36.200 -1.087 -16.632 1.00 90.06 659 VAL A CA 1
ATOM 4806 C C . VAL A 1 659 ? 37.253 -2.109 -16.212 1.00 90.06 659 VAL A C 1
ATOM 4808 O O . VAL A 1 659 ? 38.402 -2.021 -16.633 1.00 90.06 659 VAL A O 1
ATOM 4811 N N . PHE A 1 660 ? 36.844 -3.095 -15.414 1.00 81.06 660 PHE A N 1
ATOM 4812 C CA . PHE A 1 660 ? 37.701 -4.132 -14.824 1.00 81.06 660 PHE A CA 1
ATOM 4813 C C . PHE A 1 660 ? 37.267 -5.566 -15.195 1.00 81.06 660 PHE A C 1
ATOM 4815 O O . PHE A 1 660 ? 37.585 -6.515 -14.486 1.00 81.06 660 PHE A O 1
ATOM 4822 N N . GLY A 1 661 ? 36.561 -5.752 -16.316 1.00 83.38 661 GLY A N 1
ATOM 4823 C CA . GLY A 1 661 ? 36.112 -7.070 -16.788 1.00 83.38 661 GLY A CA 1
ATOM 4824 C C . GLY A 1 661 ? 36.165 -7.243 -18.309 1.00 83.38 661 GLY A C 1
ATOM 4825 O O . GLY A 1 661 ? 36.771 -6.440 -19.017 1.00 83.38 661 GLY A O 1
ATOM 4826 N N . THR A 1 662 ? 35.556 -8.319 -18.822 1.00 81.69 662 THR A N 1
ATOM 4827 C CA . THR A 1 662 ? 35.593 -8.651 -20.259 1.00 81.69 662 THR A CA 1
ATOM 4828 C C . THR A 1 662 ? 34.405 -8.052 -21.006 1.00 81.69 662 THR A C 1
ATOM 4830 O O . THR A 1 662 ? 33.261 -8.237 -20.598 1.00 81.69 662 THR A O 1
ATOM 4833 N N . VAL A 1 663 ? 34.653 -7.415 -22.154 1.00 84.62 663 VAL A N 1
ATOM 4834 C CA . VAL A 1 663 ? 33.611 -6.955 -23.086 1.00 84.62 663 VAL A CA 1
ATOM 4835 C C . VAL A 1 663 ? 33.786 -7.691 -24.413 1.00 84.62 663 VAL A C 1
ATOM 4837 O O . VAL A 1 663 ? 34.758 -7.447 -25.124 1.00 84.62 663 VAL A O 1
ATOM 4840 N N . SER A 1 664 ? 32.877 -8.605 -24.763 1.00 76.19 664 SER A N 1
ATOM 4841 C CA . SER A 1 664 ? 33.008 -9.409 -25.989 1.00 76.19 664 SER A CA 1
ATOM 4842 C C . SER A 1 664 ? 31.668 -9.780 -26.631 1.00 76.19 664 SER A C 1
ATOM 4844 O O . SER A 1 664 ? 30.619 -9.791 -25.987 1.00 76.19 664 SER A O 1
ATOM 4846 N N . ASN A 1 665 ? 31.701 -10.062 -27.938 1.00 81.19 665 ASN A N 1
ATOM 4847 C CA . ASN A 1 665 ? 30.557 -10.502 -28.752 1.00 81.19 665 ASN A CA 1
ATOM 4848 C C . ASN A 1 665 ? 29.349 -9.550 -28.777 1.00 81.19 665 ASN A C 1
ATOM 4850 O O . ASN A 1 665 ? 28.247 -9.962 -29.116 1.00 81.19 665 ASN A O 1
ATOM 4854 N N . ASN A 1 666 ? 29.528 -8.277 -28.427 1.00 80.38 666 ASN A N 1
ATOM 4855 C CA . ASN A 1 666 ? 28.437 -7.308 -28.445 1.00 80.38 666 ASN A CA 1
ATOM 4856 C C . ASN A 1 666 ? 28.242 -6.733 -29.858 1.00 80.38 666 ASN A C 1
ATOM 4858 O O . ASN A 1 666 ? 29.217 -6.384 -30.520 1.00 80.38 666 ASN A O 1
ATOM 4862 N N . MET A 1 667 ? 26.992 -6.600 -30.301 1.00 80.88 667 MET A N 1
ATOM 4863 C CA . MET A 1 667 ? 26.642 -6.211 -31.670 1.00 80.88 667 MET A CA 1
ATOM 4864 C C . MET A 1 667 ? 25.955 -4.840 -31.712 1.00 80.88 667 MET A C 1
ATOM 4866 O O . MET A 1 667 ? 24.784 -4.733 -31.341 1.00 80.88 667 MET A O 1
ATOM 4870 N N . PRO A 1 668 ? 26.632 -3.777 -32.172 1.00 77.06 668 PRO A N 1
ATOM 4871 C CA . PRO A 1 668 ? 25.949 -2.629 -32.753 1.00 77.06 668 PRO A CA 1
ATOM 4872 C C . PRO A 1 668 ? 25.551 -2.989 -34.192 1.00 77.06 668 PRO A C 1
ATOM 4874 O O . PRO A 1 668 ? 26.424 -3.269 -35.011 1.00 77.06 668 PRO A O 1
ATOM 4877 N N . ASN A 1 669 ? 24.257 -3.041 -34.508 1.00 78.94 669 ASN A N 1
ATOM 4878 C CA . ASN A 1 669 ? 23.809 -3.346 -35.867 1.00 78.94 669 ASN A CA 1
ATOM 4879 C C . ASN A 1 669 ? 22.729 -2.368 -36.341 1.00 78.94 669 ASN A C 1
ATOM 4881 O O . ASN A 1 669 ? 21.657 -2.258 -35.743 1.00 78.94 669 ASN A O 1
ATOM 4885 N N . ASN A 1 670 ? 23.006 -1.710 -37.463 1.00 65.81 670 ASN A N 1
ATOM 4886 C CA . ASN A 1 670 ? 21.990 -1.046 -38.263 1.00 65.81 670 ASN A CA 1
ATOM 4887 C C . ASN A 1 670 ? 21.476 -2.069 -39.275 1.00 65.81 670 ASN A C 1
ATOM 4889 O O . ASN A 1 670 ? 22.203 -2.466 -40.181 1.00 65.81 670 ASN A O 1
ATOM 4893 N N . LEU A 1 671 ? 20.223 -2.507 -39.118 1.00 63.66 671 LEU A N 1
ATOM 4894 C CA . LEU A 1 671 ? 19.640 -3.559 -39.961 1.00 63.66 671 LEU A CA 1
ATOM 4895 C C . LEU A 1 671 ? 19.447 -3.133 -41.432 1.00 63.66 671 LEU A C 1
ATOM 4897 O O . LEU A 1 671 ? 19.120 -3.979 -42.261 1.00 63.66 671 LEU A O 1
ATOM 4901 N N . TYR A 1 672 ? 19.698 -1.862 -41.758 1.00 48.34 672 TYR A N 1
ATOM 4902 C CA . TYR A 1 672 ? 19.816 -1.345 -43.119 1.00 48.34 672 TYR A CA 1
ATOM 4903 C C . TYR A 1 672 ? 21.193 -0.688 -43.317 1.00 48.34 672 TYR A C 1
ATOM 4905 O O . TYR A 1 672 ? 21.556 0.183 -42.518 1.00 48.34 672 TYR A O 1
ATOM 4913 N N . PRO A 1 673 ? 21.972 -1.073 -44.349 1.00 38.56 673 PRO A N 1
ATOM 4914 C CA . PRO A 1 673 ? 23.093 -0.252 -44.788 1.00 38.56 673 PRO A CA 1
ATOM 4915 C C . PRO A 1 673 ? 22.546 1.085 -45.334 1.00 38.56 673 PRO A C 1
ATOM 4917 O O . PRO A 1 673 ? 21.448 1.082 -45.896 1.00 38.56 673 PRO A O 1
ATOM 4920 N N . PRO A 1 674 ? 23.256 2.208 -45.111 1.00 41.72 674 PRO A N 1
ATOM 4921 C CA . PRO A 1 674 ? 22.827 3.541 -45.539 1.00 41.72 674 PRO A CA 1
ATOM 4922 C C . PRO A 1 674 ? 22.584 3.661 -47.046 1.00 41.72 674 PRO A C 1
ATOM 4924 O O . PRO A 1 674 ? 23.230 2.910 -47.817 1.00 41.72 674 PRO A O 1
#

Mean predicted aligned error: 13.72 Å

Foldseek 3Di:
DEDEQEEQEEAEEEFEDAEAEDEPEEWFAQGYEYHLYEQYEYAYAFAHGEFEYEEPQYEWEAQGYEEYNYEQYEYHDEQAHGETEYEYPDQDEHEYEYEAQRYEEENYENYEYAEEFEHGEYEYEYPPQNYEYEYFASRYEYYNYYAYEYRYEFYQAEFEFYGDHYHGFFHWSGYHYDDDDYHYDYHYDNGDRDNPDDDDPQPWDWDWQNPAQEDQALKIKIATDTPLFFWKWKDQDPVSPVTDTDGDDRIDIDGDDDPPDDFDKTKMWMKTHDVVVRDIDDIDMGIYTHPQQEAEEELPADCVFPRSALVHHHPAPQSCLSRNAEQHEYEYAADEAEDVGRFDQDDDPNFGEGHEHEQYENYEAEAQAHSSSPDNPAAHEQEYCATQRYDAEQYEQYEHERYEFEPFHDQEQRREEHYNYEAYEYAQYEFEHAEHQQEQSNGEDEYELYEAEQYHFEHGEHEDDLPAHEYYAQRYEYELYEQYEYEHEFAHQEYEYENYEYFAQGYEYYLYENYEYAYHFAHREFEYEADAYEFEAQGYEYYNYENYEYEEAQAHGETEYEYPDQDAHAYYYEAQRYEEENYENYEYHYEFEHGEYEYEYPPQNYEYEFFAQGYEEENYYNYEYNYEFYQGEFEYYHDHDHYYQYHSGYHYDDDDYHHNYHYDNGDRDYPDDD

Radius of gyration: 32.7 Å; Cα contacts (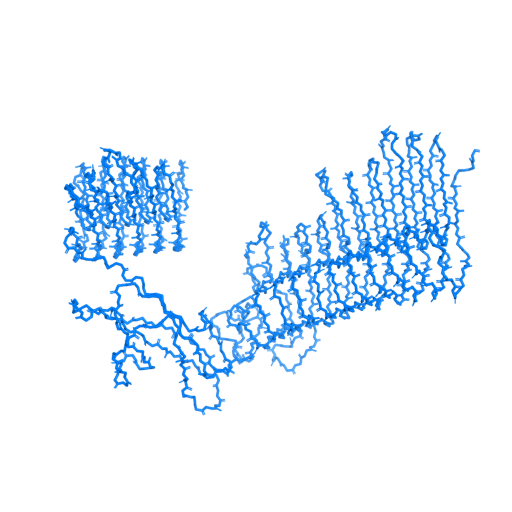8 Å, |Δi|>4): 2557; chains: 1; bounding box: 89×68×90 Å

Nearest PDB structures (foldseek):
  2ck2-assembly1_A  TM=5.985E-01  e=2.841E+00  Homo sapiens
  3idu-assembly2_B  TM=4.283E-01  e=1.205E+00  Pyrococcus furiosus
  8pb1-assembly1_C  TM=4.802E-01  e=2.462E+00  Mus musculus
  2rbl-assembly1_B  TM=3.606E-01  e=1.148E+00  Homo sapiens
  2rbl-assembly2_M  TM=5.023E-01  e=3.966E+00  Homo sapiens